Protein AF-A0A840VJK3-F1 (afdb_monomer_lite)

Foldseek 3Di:
DDFDWDDDPPPDIDTDDDDDPDDQKDKDWDQDDDPDDDDRPDTDIDIDGDFDKDKWFVLLLPQDTDPPVRAADPLAAREAAAQQFDADLVQQFGDDRPDRPLNDFAQRHLQSCLQKGKMKIATRDDLVCLLVVQKWKWKEWDDDPDWFWKKWKWAQLDPNQGPCSQAAPVRVVSRRPTGTQGMYGHDIRIDDSVVSNPDPHRMTMMMMGINTFDWTWIWMWMAGPPDGDIDTHDTGIYGYFHLLQAAWEKEWPDALLRFDACVVPVDTDQIAMDTCSVPRHHDDNSQADLAEEEEEEAAADDPVRQVLLLSLLSSLLSSLSFRHHYYYYYFRHQHPVCLNDPQVPPDPDPPDPQPRSLSSQLSRLLRLLSCLLNVLVVQCPDGNLVRYEYEYAASSLSNPLSVLLNPRGGQEYEQALYLAFLQLQDVDPVQQADPVPRHGLQPVLPDPQQRDFLCPAPDPVSCVFANSGPSNVNDDRHAYEYAAEQQAPVLVSSLVCLRPCALPVVQQWGADSCPPDPVDRARTWGQDPVVRDIDHNRHNSSSSSHHGGHSGGGSRNDLPRPHNHPYYDHQQDLDDPRSEGGPHHHRPCCNTHRSNRRSSVSNVVCVSSVSDDDD

InterPro domains:
  IPR029058 Alpha/Beta hydrolase fold [SSF53474] (291-526)

Secondary structure (DSSP, 8-state):
-----EE-STT-EEP-----SS-S-EEEEE----SSSS-----EEEEE----EEEEE-SS-SSS--TTTS---SSSPEEEEB--S-EETTTTEE---SS-GGGSSS--SSGGGGG-EEEEEEE-S-HHHHHHTSEEEEEEEE--SSSPPEEEEEE-SSTT---TTTT-HHHHHHHHTSPP-EEESSSPEEPPGGGGTT-SSSEEEEEEEEEE-EEEEEEEEEEETTTSPEEEEEEEEEEEE-GGGSSEEEEESS-GGGS--TTT-SSPPPP-EEE--TT------TT--S-EEEEE--SS--HHHHHHHHHHHHHHHHHTT--SEEEEEE-----TT---S-GGG----TT--PPTTGGGHHHHHHHHHHHHHHHHHHHHHSS-TTSEEEEEETTHHHHHHHHHHTT---SEEEEET--SBGGGT---GGGGB-TTT-SBTTTTT--GGGS--GGG-S-HHHHHHH--TTTT---SS-EEEEEE-TT-HHHHHHHHHHHHHSS-GGGTEEE-SS---TT---SEEEEETTTTEEEE---HHHHHHHT---SS-BGGG-TT--SSEEEEEETT---TT-SS---TT-TTHHHHS-HHHHHHHHHHHHHHTT-S---

Structure (mmCIF, N/CA/C/O backbone):
data_AF-A0A840VJK3-F1
#
_entry.id   AF-A0A840VJK3-F1
#
loop_
_atom_site.group_PDB
_atom_site.id
_atom_site.type_symbol
_atom_site.label_atom_id
_atom_site.label_alt_id
_atom_site.label_comp_id
_atom_site.label_asym_id
_atom_site.label_entity_id
_atom_site.label_seq_id
_atom_site.pdbx_PDB_ins_code
_atom_site.Cartn_x
_atom_site.Cartn_y
_atom_site.Cartn_z
_atom_site.occupancy
_atom_site.B_iso_or_equiv
_atom_site.auth_seq_id
_atom_site.auth_comp_id
_atom_site.auth_asym_id
_atom_site.auth_atom_id
_atom_site.pdbx_PDB_model_num
ATOM 1 N N . GLU A 1 1 ? -45.370 -0.978 27.053 1.00 40.00 1 GLU A N 1
ATOM 2 C CA . GLU A 1 1 ? -46.581 -1.607 27.633 1.00 40.00 1 GLU A CA 1
ATOM 3 C C . GLU A 1 1 ? -46.440 -3.129 27.669 1.00 40.00 1 GLU A C 1
ATOM 5 O O . GLU A 1 1 ? -45.808 -3.695 26.785 1.00 40.00 1 GLU A O 1
ATOM 10 N N . ALA A 1 2 ? -47.050 -3.751 28.687 1.00 33.31 2 ALA A N 1
ATOM 11 C CA . ALA A 1 2 ? -47.059 -5.178 29.047 1.00 33.31 2 ALA A CA 1
ATOM 12 C C . ALA A 1 2 ? -45.809 -5.732 29.770 1.00 33.31 2 ALA A C 1
ATOM 14 O O . ALA A 1 2 ? -45.022 -6.495 29.212 1.00 33.31 2 ALA A O 1
ATOM 15 N N . THR A 1 3 ? -45.698 -5.436 31.071 1.00 44.62 3 THR A N 1
ATOM 16 C CA . THR A 1 3 ? -44.923 -6.240 32.031 1.00 44.62 3 THR A CA 1
ATOM 17 C C . THR A 1 3 ? -45.622 -7.589 32.207 1.00 44.62 3 THR A C 1
ATOM 19 O O . THR A 1 3 ? -46.707 -7.660 32.783 1.00 44.62 3 THR A O 1
ATOM 22 N N . LYS A 1 4 ? -45.039 -8.682 31.705 1.00 41.84 4 LYS A N 1
ATOM 23 C CA . LYS A 1 4 ? -45.523 -10.033 32.027 1.00 41.84 4 LYS A CA 1
ATOM 24 C C . LYS A 1 4 ? -44.731 -10.555 33.218 1.00 41.84 4 LYS A C 1
ATOM 26 O O . LYS A 1 4 ? -43.591 -10.982 33.062 1.00 41.84 4 LYS A O 1
ATOM 31 N N . VAL A 1 5 ? -45.337 -10.518 34.400 1.00 46.19 5 VAL A N 1
ATOM 32 C CA . VAL A 1 5 ? -44.807 -11.188 35.593 1.00 46.19 5 VAL A CA 1
ATOM 33 C C . VAL A 1 5 ? -45.258 -12.643 35.540 1.00 46.19 5 VAL A C 1
ATOM 35 O O . VAL A 1 5 ? -46.451 -12.920 35.427 1.00 46.19 5 VAL A O 1
ATOM 38 N N . THR A 1 6 ? -44.315 -13.581 35.581 1.00 45.34 6 THR A N 1
ATOM 39 C CA . THR A 1 6 ? -44.635 -15.012 35.690 1.00 45.34 6 THR A CA 1
ATOM 40 C C . THR A 1 6 ? -44.004 -15.517 36.976 1.00 45.34 6 THR A C 1
ATOM 42 O O . THR A 1 6 ? -42.790 -15.413 37.135 1.00 45.34 6 THR A O 1
ATOM 45 N N . LEU A 1 7 ? -44.823 -16.015 37.901 1.00 43.38 7 LEU A N 1
ATOM 46 C CA . LEU A 1 7 ? -44.339 -16.634 39.132 1.00 43.38 7 LEU A CA 1
ATOM 47 C C . LEU A 1 7 ? -43.734 -17.999 38.774 1.00 43.38 7 LEU A C 1
ATOM 49 O O . LEU A 1 7 ? -44.432 -18.859 38.233 1.00 43.38 7 LEU A O 1
ATOM 53 N N . GLY A 1 8 ? -42.426 -18.148 38.992 1.00 51.53 8 GLY A N 1
ATOM 54 C CA . GLY A 1 8 ? -41.728 -19.435 38.963 1.00 51.53 8 GLY A CA 1
ATOM 55 C C . GLY A 1 8 ? -41.712 -20.083 40.350 1.00 51.53 8 GLY A C 1
ATOM 56 O O . GLY A 1 8 ? -42.586 -19.795 41.165 1.00 51.53 8 GLY A O 1
ATOM 57 N N . ASP A 1 9 ? -40.714 -20.940 40.606 1.00 44.50 9 ASP A N 1
ATOM 58 C CA . ASP A 1 9 ? -40.382 -21.473 41.942 1.00 44.50 9 ASP A CA 1
ATOM 59 C C . ASP A 1 9 ? -40.475 -20.383 43.036 1.00 44.50 9 ASP A C 1
ATOM 61 O O . ASP A 1 9 ? -40.222 -19.212 42.737 1.00 44.50 9 ASP A O 1
ATOM 65 N N . PRO A 1 10 ? -40.795 -20.737 44.297 1.00 49.50 10 PRO A N 1
ATOM 66 C CA . PRO A 1 10 ? -41.285 -19.813 45.331 1.00 49.50 10 PRO A CA 1
ATOM 67 C C . PRO A 1 10 ? -40.336 -18.671 45.753 1.00 49.50 10 PRO A C 1
ATOM 69 O O . PRO A 1 10 ? -40.703 -17.879 46.615 1.00 49.50 10 PRO A O 1
ATOM 72 N N . GLU A 1 11 ? -39.154 -18.544 45.146 1.00 53.91 11 GLU A N 1
ATOM 73 C CA . GLU A 1 11 ? -38.131 -17.545 45.480 1.00 53.91 11 GLU A CA 1
ATOM 74 C C . GLU A 1 11 ? -37.695 -16.649 44.300 1.00 53.91 11 GLU A C 1
ATOM 76 O O . GLU A 1 11 ? -36.879 -15.750 44.501 1.00 53.91 11 GLU A O 1
ATOM 81 N N . VAL A 1 12 ? -38.214 -16.834 43.073 1.00 51.06 12 VAL A N 1
ATOM 82 C CA . VAL A 1 12 ? -37.744 -16.074 41.891 1.00 51.06 12 VAL A CA 1
ATOM 83 C C . VAL A 1 12 ? -38.886 -15.400 41.125 1.00 51.06 12 VAL A C 1
ATOM 85 O O . VAL A 1 12 ? -39.748 -16.055 40.536 1.00 51.06 12 VAL A O 1
ATOM 88 N N . VAL A 1 13 ? -38.835 -14.064 41.046 1.00 57.56 13 VAL A N 1
ATOM 89 C CA . VAL A 1 13 ? -39.706 -13.248 40.185 1.00 57.56 13 VAL A CA 1
ATOM 90 C C . VAL A 1 13 ? -38.976 -12.928 38.882 1.00 57.56 13 VAL A C 1
ATOM 92 O O . VAL A 1 13 ? -37.964 -12.230 38.883 1.00 57.56 13 VAL A O 1
ATOM 95 N N . LYS A 1 14 ? -39.497 -13.408 37.745 1.00 57.59 14 LYS A N 1
ATOM 96 C CA . LYS A 1 14 ? -38.986 -13.042 36.417 1.00 57.59 14 LYS A CA 1
ATOM 97 C C . LYS A 1 14 ? -39.795 -11.881 35.843 1.00 57.59 14 LYS A C 1
ATOM 99 O O . LYS A 1 14 ? -40.990 -12.024 35.576 1.00 57.59 14 LYS A O 1
ATOM 104 N N . LEU A 1 15 ? -39.121 -10.757 35.616 1.00 59.50 15 LEU A N 1
ATOM 105 C CA . LEU A 1 15 ? -39.661 -9.574 34.951 1.00 59.50 15 LEU A CA 1
ATOM 106 C C . LEU A 1 15 ? -39.173 -9.534 33.503 1.00 59.50 15 LEU A C 1
ATOM 108 O O . LEU A 1 15 ? -38.000 -9.750 33.216 1.00 59.50 15 LEU A O 1
ATOM 112 N N . THR A 1 16 ? -40.083 -9.296 32.565 1.00 57.38 16 THR A N 1
ATOM 113 C CA . THR A 1 16 ? -39.746 -9.010 31.167 1.00 57.38 16 THR A CA 1
ATOM 114 C C . THR A 1 16 ? -40.367 -7.672 30.821 1.00 57.38 16 THR A C 1
ATOM 116 O O . THR A 1 16 ? -41.593 -7.554 30.789 1.00 57.38 16 THR A O 1
ATOM 119 N N . VAL A 1 17 ? -39.515 -6.678 30.586 1.00 58.53 17 VAL A N 1
ATOM 120 C CA . VAL A 1 17 ? -39.910 -5.333 30.170 1.00 58.53 17 VAL A CA 1
ATOM 121 C C . VAL A 1 17 ? -39.493 -5.178 28.709 1.00 58.53 17 VAL A C 1
ATOM 123 O O . VAL A 1 17 ? -38.360 -5.487 28.351 1.00 58.53 17 VAL A O 1
ATOM 126 N N . ARG A 1 18 ? -40.425 -4.779 27.841 1.00 53.69 18 ARG A N 1
ATOM 127 C CA . ARG A 1 18 ? -40.143 -4.459 26.435 1.00 53.69 18 ARG A CA 1
ATOM 128 C C . ARG A 1 18 ? -40.182 -2.948 26.278 1.00 53.69 18 ARG A C 1
ATOM 130 O O . ARG A 1 18 ? -41.174 -2.338 26.684 1.00 53.69 18 ARG A O 1
ATOM 137 N N . ALA A 1 19 ? -39.141 -2.375 25.680 1.00 45.94 19 ALA A N 1
ATOM 138 C CA . ALA A 1 19 ? -39.139 -0.972 25.297 1.00 45.94 19 ALA A CA 1
ATOM 139 C C . ALA A 1 19 ? -40.317 -0.716 24.338 1.00 45.94 19 ALA A C 1
ATOM 141 O O . ALA A 1 19 ? -40.409 -1.325 23.274 1.00 45.94 19 ALA A O 1
ATOM 142 N N . GLY A 1 20 ? -41.265 0.118 24.765 1.00 46.06 20 GLY A N 1
ATOM 143 C CA . GLY A 1 20 ? -42.162 0.829 23.854 1.00 46.06 20 GLY A CA 1
ATOM 144 C C . GLY A 1 20 ? -41.547 2.189 23.537 1.00 46.06 20 GLY A C 1
ATOM 145 O O . GLY A 1 20 ? -40.681 2.636 24.282 1.00 46.06 20 GLY A O 1
ATOM 146 N N . GLU A 1 21 ? -42.007 2.850 22.477 1.00 38.84 21 GLU A N 1
ATOM 147 C CA . GLU A 1 21 ? -41.400 4.064 21.893 1.00 38.84 21 GLU A CA 1
ATOM 148 C C . GLU A 1 21 ? -41.197 5.267 22.843 1.00 38.84 21 GLU A C 1
ATOM 150 O O . GLU A 1 21 ? -40.592 6.243 22.429 1.00 38.84 21 GLU A O 1
ATOM 155 N N . ASN A 1 22 ? -41.660 5.232 24.099 1.00 39.56 22 ASN A N 1
ATOM 156 C CA . ASN A 1 22 ? -41.446 6.286 25.100 1.00 39.56 22 ASN A CA 1
ATOM 157 C C . ASN A 1 22 ? -41.695 5.767 26.528 1.00 39.56 22 ASN A C 1
ATOM 159 O O . ASN A 1 22 ? -42.782 5.969 27.069 1.00 39.56 22 ASN A O 1
ATOM 163 N N . VAL A 1 23 ? -40.736 5.089 27.166 1.00 42.31 23 VAL A N 1
ATOM 164 C CA . VAL A 1 23 ? -40.852 4.800 28.609 1.00 42.31 23 VAL A CA 1
ATOM 165 C C . VAL A 1 23 ? -39.500 4.979 29.289 1.00 42.31 23 VAL A C 1
ATOM 167 O O . VAL A 1 23 ? -38.664 4.083 29.245 1.00 42.31 23 VAL A O 1
ATOM 170 N N . SER A 1 24 ? -39.293 6.145 29.902 1.00 42.09 24 SER A N 1
ATOM 171 C CA . SER A 1 24 ? -38.092 6.463 30.681 1.00 42.09 24 SER A CA 1
ATOM 172 C C . SER A 1 24 ? -38.135 5.937 32.119 1.00 42.09 24 SER A C 1
ATOM 174 O O . SER A 1 24 ? -37.101 5.936 32.761 1.00 42.09 24 SER A O 1
ATOM 176 N N . GLU A 1 25 ? -39.278 5.459 32.626 1.00 45.59 25 GLU A N 1
ATOM 177 C CA . GLU A 1 25 ? -39.403 4.913 33.988 1.00 45.59 25 GLU A CA 1
ATOM 178 C C . GLU A 1 25 ? -40.539 3.872 34.019 1.00 45.59 25 GLU A C 1
ATOM 180 O O . GLU A 1 25 ? -41.687 4.189 33.695 1.00 45.59 25 GLU A O 1
ATOM 185 N N . THR A 1 26 ? -40.264 2.615 34.388 1.00 48.44 26 THR A N 1
ATOM 186 C CA . THR A 1 26 ? -41.324 1.639 34.712 1.00 48.44 26 THR A CA 1
ATOM 187 C C . THR A 1 26 ? -41.130 1.139 36.138 1.00 48.44 26 THR A C 1
ATOM 189 O O . THR A 1 26 ? -40.237 0.347 36.412 1.00 48.44 26 THR A O 1
ATOM 192 N N . GLY A 1 27 ? -41.990 1.560 37.064 1.00 45.34 27 GLY A N 1
ATOM 193 C CA . GLY A 1 27 ? -42.006 1.010 38.421 1.00 45.34 27 GLY A CA 1
ATOM 194 C C . GLY A 1 27 ? -42.616 -0.393 38.459 1.00 45.34 27 GLY A C 1
ATOM 195 O O . GLY A 1 27 ? -43.678 -0.635 37.880 1.00 45.34 27 GLY A O 1
ATOM 196 N N . VAL A 1 28 ? -41.972 -1.318 39.168 1.00 49.72 28 VAL A N 1
ATOM 197 C CA . VAL A 1 28 ? -42.526 -2.619 39.553 1.00 49.72 28 VAL A CA 1
ATOM 198 C C . VAL A 1 28 ? -42.717 -2.623 41.065 1.00 49.72 28 VAL A C 1
ATOM 200 O O . VAL A 1 28 ? -41.763 -2.553 41.837 1.00 49.72 28 VAL A O 1
ATOM 203 N N . VAL A 1 29 ? -43.967 -2.735 41.502 1.00 47.75 29 VAL A N 1
ATOM 204 C CA . VAL A 1 29 ? -44.297 -2.927 42.918 1.00 47.75 29 VAL A CA 1
ATOM 205 C C . VAL A 1 29 ? -44.429 -4.424 43.178 1.00 47.75 29 VAL A C 1
ATOM 207 O O . VAL A 1 29 ? -45.175 -5.114 42.478 1.00 47.75 29 VAL A O 1
ATOM 210 N N . LEU A 1 30 ? -43.672 -4.936 44.151 1.00 50.47 30 LEU A N 1
ATOM 211 C CA . LEU A 1 30 ? -43.822 -6.301 44.648 1.00 50.47 30 LEU A CA 1
ATOM 212 C C . LEU A 1 30 ? -44.448 -6.242 46.037 1.00 50.47 30 LEU A C 1
ATOM 214 O O . LEU A 1 30 ? -43.779 -5.885 47.006 1.00 50.47 30 LEU A O 1
ATOM 218 N N . ASP A 1 31 ? -45.719 -6.627 46.120 1.00 50.88 31 ASP A N 1
ATOM 219 C CA . ASP A 1 31 ? -46.447 -6.694 47.383 1.00 50.88 31 ASP A CA 1
ATOM 220 C C . ASP A 1 31 ? -46.358 -8.101 47.989 1.00 50.88 31 ASP A C 1
ATOM 222 O O . ASP A 1 31 ? -46.893 -9.058 47.413 1.00 50.88 31 ASP A O 1
ATOM 226 N N . PRO A 1 32 ? -45.713 -8.270 49.158 1.00 46.31 32 PRO A N 1
ATOM 227 C CA . PRO A 1 32 ? -45.822 -9.508 49.908 1.00 46.31 32 PRO A CA 1
ATOM 228 C C . PRO A 1 32 ? -47.245 -9.628 50.467 1.00 46.31 32 PRO A C 1
ATOM 230 O O . PRO A 1 32 ? -47.681 -8.842 51.306 1.00 46.31 32 PRO A O 1
ATOM 233 N N . LEU A 1 33 ? -47.984 -10.634 50.000 1.00 44.03 33 LEU A N 1
ATOM 234 C CA . LEU A 1 33 ? -49.283 -11.003 50.558 1.00 44.03 33 LEU A CA 1
ATOM 235 C C . LEU A 1 33 ? -49.053 -11.715 51.899 1.00 44.03 33 LEU A C 1
ATOM 237 O O . LEU A 1 33 ? -48.937 -12.940 51.946 1.00 44.03 33 LEU A O 1
ATOM 241 N N . GLU A 1 34 ? -48.986 -10.967 53.001 1.00 46.50 34 GLU A N 1
ATOM 242 C CA . GLU A 1 34 ? -49.194 -11.579 54.311 1.00 46.50 34 GLU A CA 1
ATOM 243 C C . GLU A 1 34 ? -50.689 -11.848 54.491 1.00 46.50 34 GLU A C 1
ATOM 245 O O . GLU A 1 34 ? -51.535 -10.951 54.505 1.00 46.50 34 GLU A O 1
ATOM 250 N N . ALA A 1 35 ? -51.028 -13.132 54.579 1.00 45.00 35 ALA A N 1
ATOM 251 C CA . ALA A 1 35 ? -52.366 -13.588 54.899 1.00 45.00 35 ALA A CA 1
ATOM 252 C C . ALA A 1 35 ? -52.652 -13.302 56.378 1.00 45.00 35 ALA A C 1
ATOM 254 O O . ALA A 1 35 ? -52.529 -14.208 57.194 1.00 45.00 35 ALA A O 1
ATOM 255 N N . ASN A 1 36 ? -52.957 -12.048 56.719 1.00 45.44 36 ASN A N 1
ATOM 256 C CA . ASN A 1 36 ? -53.949 -11.633 57.716 1.00 45.44 36 ASN A CA 1
ATOM 257 C C . ASN A 1 36 ? -53.915 -10.104 57.904 1.00 45.44 36 ASN A C 1
ATOM 259 O O . ASN A 1 36 ? -52.883 -9.525 58.199 1.00 45.44 36 ASN A O 1
ATOM 263 N N . GLU A 1 37 ? -55.097 -9.493 57.783 1.00 47.09 37 GLU A N 1
ATOM 264 C CA . GLU A 1 37 ? -55.449 -8.154 58.282 1.00 47.09 37 GLU A CA 1
ATOM 265 C C . GLU A 1 37 ? -54.723 -6.933 57.669 1.00 47.09 37 GLU A C 1
ATOM 267 O O . GLU A 1 37 ? -53.866 -6.306 58.266 1.00 47.09 37 GLU A O 1
ATOM 272 N N . GLY A 1 38 ? -55.209 -6.492 56.503 1.00 49.53 38 GLY A N 1
ATOM 273 C CA . GLY A 1 38 ? -55.698 -5.113 56.317 1.00 49.53 38 GLY A CA 1
ATOM 274 C C . GLY A 1 38 ? -54.739 -3.912 56.354 1.00 49.53 38 GLY A C 1
ATOM 275 O O . GLY A 1 38 ? -55.221 -2.804 56.119 1.00 49.53 38 GLY A O 1
ATOM 276 N N . THR A 1 39 ? -53.437 -4.072 56.586 1.00 46.28 39 THR A N 1
ATOM 277 C CA . THR A 1 39 ? -52.461 -2.967 56.533 1.00 46.28 39 THR A CA 1
ATOM 278 C C . THR A 1 39 ? -51.171 -3.389 55.832 1.00 46.28 39 THR A C 1
ATOM 280 O O . THR A 1 39 ? -50.459 -4.273 56.296 1.00 46.28 39 THR A O 1
ATOM 283 N N . PHE A 1 40 ? -50.871 -2.742 54.700 1.00 48.31 40 PHE A N 1
ATOM 284 C CA . PHE A 1 40 ? -49.633 -2.918 53.937 1.00 48.31 40 PHE A CA 1
ATOM 285 C C . PHE A 1 40 ? -48.467 -2.269 54.698 1.00 48.31 40 PHE A C 1
ATOM 287 O O . PHE A 1 40 ? -48.224 -1.075 54.550 1.00 48.31 40 PHE A O 1
ATOM 294 N N . GLU A 1 41 ? -47.770 -3.015 55.557 1.00 48.88 41 GLU A N 1
ATOM 295 C CA . GLU A 1 41 ? -46.666 -2.444 56.350 1.00 48.88 41 GLU A CA 1
ATOM 296 C C . GLU A 1 41 ? -45.304 -2.456 55.633 1.00 48.88 41 GLU A C 1
ATOM 298 O O . GLU A 1 41 ? -44.382 -1.793 56.094 1.00 48.88 41 GLU A O 1
ATOM 303 N N . ASN A 1 42 ? -45.156 -3.145 54.493 1.00 50.12 42 ASN A N 1
ATOM 304 C CA . ASN A 1 42 ? -43.866 -3.280 53.800 1.00 50.12 42 ASN A CA 1
ATOM 305 C C . ASN A 1 42 ? -44.003 -3.320 52.265 1.00 50.12 42 ASN A C 1
ATOM 307 O O . ASN A 1 42 ? -43.604 -4.296 51.628 1.00 50.12 42 ASN A O 1
ATOM 311 N N . GLU A 1 43 ? -44.556 -2.266 51.661 1.00 53.81 43 GLU A N 1
ATOM 312 C CA . GLU A 1 43 ? -44.495 -2.081 50.203 1.00 53.81 43 GLU A CA 1
ATOM 313 C C . GLU A 1 43 ? -43.023 -1.918 49.780 1.00 53.81 43 GLU A C 1
ATOM 315 O O . GLU A 1 43 ? -42.339 -0.978 50.197 1.00 53.81 43 GLU A O 1
ATOM 320 N N . ARG A 1 44 ? -42.504 -2.852 48.973 1.00 56.62 44 ARG A N 1
ATOM 321 C CA . ARG A 1 44 ? -41.192 -2.703 48.330 1.00 56.62 44 ARG A CA 1
ATOM 322 C C . ARG A 1 44 ? -41.403 -2.294 46.885 1.00 56.62 44 ARG A C 1
ATOM 324 O O . ARG A 1 44 ? -41.783 -3.101 46.034 1.00 56.62 44 ARG A O 1
ATOM 331 N N . ARG A 1 45 ? -41.130 -1.022 46.619 1.00 59.44 45 ARG A N 1
ATOM 332 C CA . ARG A 1 45 ? -41.121 -0.465 45.274 1.00 59.44 45 ARG A CA 1
ATOM 333 C C . ARG A 1 45 ? -39.741 -0.646 44.652 1.00 59.44 45 ARG A C 1
ATOM 335 O O . ARG A 1 45 ? -38.738 -0.268 45.252 1.00 59.44 45 ARG A O 1
ATOM 342 N N . TYR A 1 46 ? -39.714 -1.229 43.460 1.00 60.97 46 TYR A N 1
ATOM 343 C CA . TYR A 1 46 ? -38.526 -1.336 42.627 1.00 60.97 46 TYR A CA 1
ATOM 344 C C . TYR A 1 46 ? -38.760 -0.499 41.377 1.00 60.97 46 TYR A C 1
ATOM 346 O O . TYR A 1 46 ? -39.632 -0.822 40.572 1.00 60.97 46 TYR A O 1
ATOM 354 N N . ASP A 1 47 ? -38.004 0.575 41.207 1.00 61.34 47 ASP A N 1
ATOM 355 C CA . ASP A 1 47 ? -38.023 1.320 39.954 1.00 61.34 47 ASP A CA 1
ATOM 356 C C . ASP A 1 47 ? -37.092 0.613 38.950 1.00 61.34 47 ASP A C 1
ATOM 358 O O . ASP A 1 47 ? -36.001 0.159 39.308 1.00 61.34 47 ASP A O 1
ATOM 362 N N . VAL A 1 48 ? -37.578 0.403 37.721 1.00 62.16 48 VAL A N 1
ATOM 363 C CA . VAL A 1 48 ? -36.840 -0.268 36.644 1.00 62.16 48 VAL A CA 1
ATOM 364 C C . VAL A 1 48 ? -36.618 0.722 35.512 1.00 62.16 48 VAL A C 1
ATOM 366 O O . VAL A 1 48 ? -37.566 1.116 34.823 1.00 62.16 48 VAL A O 1
ATOM 369 N N . ASP A 1 49 ? -35.348 1.039 35.287 1.00 64.44 49 ASP A N 1
ATOM 370 C CA . ASP A 1 49 ? -34.910 1.892 34.191 1.00 64.44 49 ASP A CA 1
ATOM 371 C C . ASP A 1 49 ? -34.424 1.032 33.022 1.00 64.44 49 ASP A C 1
ATOM 373 O O . ASP A 1 49 ? -33.601 0.124 33.176 1.00 64.44 49 ASP A O 1
ATOM 377 N N . LEU A 1 50 ? -34.960 1.305 31.831 1.00 68.81 50 LEU A N 1
ATOM 378 C CA . LEU A 1 50 ? -34.482 0.716 30.585 1.00 68.81 50 LEU A CA 1
ATOM 379 C C . LEU A 1 50 ? -33.491 1.675 29.942 1.00 68.81 50 LEU A C 1
ATOM 381 O O . LEU A 1 50 ? -33.884 2.671 29.338 1.00 68.81 50 LEU A O 1
ATOM 385 N N . LEU A 1 51 ? -32.208 1.354 30.063 1.00 74.06 51 LEU A N 1
ATOM 386 C CA . LEU A 1 51 ? -31.140 2.188 29.533 1.00 74.06 51 LEU A CA 1
ATOM 387 C C . LEU A 1 51 ? -30.720 1.666 28.152 1.00 74.06 51 LEU A C 1
ATOM 389 O O . LEU A 1 51 ? -30.419 0.472 28.029 1.00 74.06 51 LEU A O 1
ATOM 393 N N . PRO A 1 52 ? -30.692 2.515 27.109 1.00 80.06 52 PRO A N 1
ATOM 394 C CA . PRO A 1 52 ? -30.095 2.132 25.840 1.00 80.06 52 PRO A CA 1
ATOM 395 C C . PRO A 1 52 ? -28.597 1.912 26.064 1.00 80.06 52 PRO A C 1
ATOM 397 O O . PRO A 1 52 ? -27.879 2.817 26.486 1.00 80.06 52 PRO A O 1
ATOM 400 N N . VAL A 1 53 ? -28.134 0.690 25.820 1.00 88.31 53 VAL A N 1
ATOM 401 C CA . VAL A 1 53 ? -26.716 0.331 25.883 1.00 88.31 53 VAL A CA 1
ATOM 402 C C . VAL A 1 53 ? -26.313 -0.28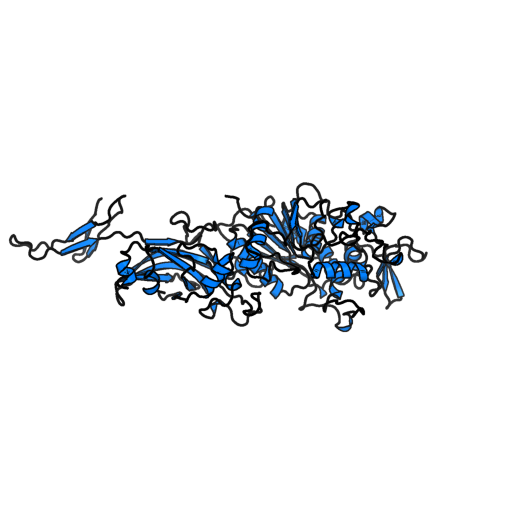1 24.557 1.00 88.31 53 VAL A C 1
ATOM 404 O O . VAL A 1 53 ? -27.050 -1.110 24.021 1.00 88.31 53 VAL A O 1
ATOM 407 N N . ASN A 1 54 ? -25.168 0.129 24.021 1.00 92.81 54 ASN A N 1
ATOM 408 C CA . ASN A 1 54 ? -24.675 -0.381 22.751 1.00 92.81 54 ASN A CA 1
ATOM 409 C C . ASN A 1 54 ? -23.144 -0.326 22.655 1.00 92.81 54 ASN A C 1
ATOM 411 O O . ASN A 1 54 ? -22.495 0.473 23.326 1.00 92.81 54 ASN A O 1
ATOM 415 N N . ILE A 1 55 ? -22.591 -1.184 21.801 1.00 95.69 55 ILE A N 1
ATOM 416 C CA . ILE A 1 55 ? -21.183 -1.229 21.405 1.00 95.69 55 ILE A CA 1
ATOM 417 C C . ILE A 1 55 ? -21.134 -1.370 19.885 1.00 95.69 55 ILE A C 1
ATOM 419 O O . ILE A 1 55 ? -21.854 -2.191 19.316 1.00 95.69 55 ILE A O 1
ATOM 423 N N . SER A 1 56 ? -20.337 -0.543 19.217 1.00 96.50 56 SER A N 1
ATOM 424 C CA . SER A 1 56 ? -20.262 -0.511 17.753 1.00 96.50 56 SER A CA 1
ATOM 425 C C . SER A 1 56 ? -18.857 -0.152 17.276 1.00 96.50 56 SER A C 1
ATOM 427 O O . SER A 1 56 ? -18.090 0.501 17.983 1.00 96.50 56 SER A O 1
ATOM 429 N N . VAL A 1 57 ? -18.531 -0.622 16.082 1.00 97.44 57 VAL A N 1
ATOM 430 C CA . VAL A 1 57 ? -17.273 -0.420 15.348 1.00 97.44 57 VAL A CA 1
ATOM 431 C C . VAL A 1 57 ? -17.642 -0.014 13.924 1.00 97.44 57 VAL A C 1
ATOM 433 O O . VAL A 1 57 ? -18.785 -0.223 13.550 1.00 97.44 57 VAL A O 1
ATOM 436 N N . ASP A 1 58 ? -16.715 0.523 13.141 1.00 96.50 58 ASP A N 1
ATOM 437 C CA . ASP A 1 58 ? -16.940 0.858 11.723 1.00 96.50 58 ASP A CA 1
ATOM 438 C C . ASP A 1 58 ? -16.899 -0.435 10.883 1.00 96.50 58 ASP A C 1
ATOM 440 O O . ASP A 1 58 ? -15.858 -0.837 10.358 1.00 96.50 58 ASP A O 1
ATOM 444 N N . ALA A 1 59 ? -17.992 -1.202 10.895 1.00 94.88 59 ALA A N 1
ATOM 445 C CA . ALA A 1 59 ? -18.016 -2.566 10.373 1.00 94.88 59 ALA A CA 1
ATOM 446 C C . ALA A 1 59 ? -18.036 -2.594 8.844 1.00 94.88 59 ALA A C 1
ATOM 448 O O . ALA A 1 59 ? -17.469 -3.508 8.233 1.00 94.88 59 ALA A O 1
ATOM 449 N N . ASP A 1 60 ? -18.665 -1.598 8.228 1.00 93.25 60 ASP A N 1
ATOM 450 C CA . ASP A 1 60 ? -18.742 -1.465 6.781 1.00 93.25 60 ASP A CA 1
ATOM 451 C C . ASP A 1 60 ? -17.593 -0.642 6.165 1.00 93.25 60 ASP A C 1
ATOM 453 O O . ASP A 1 60 ? -17.515 -0.596 4.934 1.00 93.25 60 ASP A O 1
ATOM 457 N N . ARG A 1 61 ? -16.668 -0.117 6.987 1.00 93.62 61 ARG A N 1
ATOM 458 C CA . ARG A 1 61 ? -15.464 0.654 6.615 1.00 93.62 61 ARG A CA 1
ATOM 459 C C . ARG A 1 61 ? -15.803 1.915 5.833 1.00 93.62 61 ARG A C 1
ATOM 461 O O . ARG A 1 61 ? -15.195 2.183 4.795 1.00 93.62 61 ARG A O 1
ATOM 468 N N . ASN A 1 62 ? -16.814 2.644 6.284 1.00 92.19 62 ASN A N 1
ATOM 469 C CA . ASN A 1 62 ? -17.294 3.840 5.608 1.00 92.19 62 ASN A CA 1
ATOM 470 C C . ASN A 1 62 ? -16.783 5.152 6.234 1.00 92.19 62 ASN A C 1
ATOM 472 O O . ASN A 1 62 ? -17.069 6.217 5.688 1.00 92.19 62 ASN A O 1
ATOM 476 N N . GLY A 1 63 ? -16.016 5.079 7.329 1.00 92.19 63 GLY A N 1
ATOM 477 C CA . GLY A 1 63 ? -15.491 6.248 8.039 1.00 92.19 63 GLY A CA 1
ATOM 478 C C . GLY A 1 63 ? -16.404 6.749 9.165 1.00 92.19 63 GLY A C 1
ATOM 479 O O . GLY A 1 63 ? -15.990 7.589 9.969 1.00 92.19 63 GLY A O 1
ATOM 480 N N . GLU A 1 64 ? -17.594 6.183 9.327 1.00 93.38 64 GLU A N 1
ATOM 481 C CA . GLU A 1 64 ? -18.555 6.501 10.380 1.00 93.38 64 GLU A CA 1
ATOM 482 C C . GLU A 1 64 ? -18.855 5.261 11.242 1.00 93.38 64 GLU A C 1
ATOM 484 O O . GLU A 1 64 ? -18.678 4.124 10.825 1.00 93.38 64 GLU A O 1
ATOM 489 N N . ILE A 1 65 ? -19.268 5.475 12.498 1.00 94.69 65 ILE A N 1
ATOM 490 C CA . ILE A 1 65 ? -19.771 4.393 13.359 1.00 94.69 65 ILE A CA 1
ATOM 491 C C . ILE A 1 65 ? -21.250 4.637 13.612 1.00 94.69 65 ILE A C 1
ATOM 493 O O . ILE A 1 65 ? -21.628 5.493 14.428 1.00 94.69 65 ILE A O 1
ATOM 497 N N . GLU A 1 66 ? -22.075 3.835 12.957 1.00 90.31 66 GLU A N 1
ATOM 498 C CA . GLU A 1 66 ? -23.523 3.904 12.955 1.00 90.31 66 GLU A CA 1
ATOM 499 C C . GLU A 1 66 ? -24.147 2.710 13.707 1.00 90.31 66 GLU A C 1
ATOM 501 O O . GLU A 1 66 ? -24.297 1.599 13.181 1.00 90.31 66 GLU A O 1
ATOM 506 N N . PRO A 1 67 ? -24.593 2.921 14.961 1.00 83.31 67 PRO A N 1
ATOM 507 C CA . PRO A 1 67 ? -25.372 1.943 15.708 1.00 83.31 67 PRO A CA 1
ATOM 508 C C . PRO A 1 67 ? -26.539 1.340 14.908 1.00 83.31 67 PRO A C 1
ATOM 510 O O . PRO A 1 67 ? -27.547 1.996 14.655 1.00 83.31 67 PRO A O 1
ATOM 513 N N . GLY A 1 68 ? -26.440 0.049 14.586 1.00 80.44 68 GLY A N 1
ATOM 514 C CA . GLY A 1 68 ? -27.510 -0.734 13.959 1.00 80.44 68 GLY A CA 1
ATOM 515 C C . GLY A 1 68 ? -27.292 -1.076 12.483 1.00 80.44 68 GLY A C 1
ATOM 516 O O . GLY A 1 68 ? -27.765 -2.136 12.072 1.00 80.44 68 GLY A O 1
ATOM 517 N N . SER A 1 69 ? -26.568 -0.258 11.714 1.00 86.25 69 SER A N 1
ATOM 518 C CA . SER A 1 69 ? -26.023 -0.638 10.396 1.00 86.25 69 SER A CA 1
ATOM 519 C C . SER A 1 69 ? -24.711 -1.403 10.570 1.00 86.25 69 SER A C 1
ATOM 521 O O . SER A 1 69 ? -24.544 -2.465 9.965 1.00 86.25 69 SER A O 1
ATOM 523 N N . ASP A 1 70 ? -23.858 -0.954 11.494 1.00 91.62 70 ASP A N 1
ATOM 524 C CA . ASP A 1 70 ? -22.581 -1.589 11.828 1.00 91.62 70 ASP A CA 1
ATOM 525 C C . ASP A 1 70 ? -22.726 -2.826 12.723 1.00 91.62 70 ASP A C 1
ATOM 527 O O . ASP A 1 70 ? -22.330 -2.874 13.894 1.00 91.62 70 ASP A O 1
ATOM 531 N N . THR A 1 71 ? -23.353 -3.862 12.176 1.00 92.06 71 THR A N 1
ATOM 532 C CA . THR A 1 71 ? -23.558 -5.126 12.889 1.00 92.06 71 THR A CA 1
ATOM 533 C C . THR A 1 71 ? -22.456 -6.128 12.586 1.00 92.06 71 THR A C 1
ATOM 535 O O . THR A 1 71 ? -22.008 -6.271 11.455 1.00 92.06 71 THR A O 1
ATOM 538 N N . THR A 1 72 ? -22.047 -6.871 13.612 1.00 95.69 72 THR A N 1
ATOM 539 C CA . THR A 1 72 ? -21.051 -7.943 13.496 1.00 95.69 72 THR A CA 1
ATOM 540 C C . THR A 1 72 ? -21.657 -9.260 13.959 1.00 95.69 72 THR A C 1
ATOM 542 O O . THR A 1 72 ? -22.566 -9.290 14.794 1.00 95.69 72 THR A O 1
ATOM 545 N N . SER A 1 73 ? -21.162 -10.371 13.422 1.00 94.81 73 SER A N 1
ATOM 546 C CA . SER A 1 73 ? -21.594 -11.716 13.806 1.00 94.81 73 SER A CA 1
ATOM 547 C C . SER A 1 73 ? -20.420 -12.689 13.823 1.00 94.81 73 SER A C 1
ATOM 549 O O . SER A 1 73 ? -19.326 -12.366 13.376 1.00 94.81 73 SER A O 1
ATOM 551 N N . GLU A 1 74 ? -20.625 -13.915 14.302 1.00 92.81 74 GLU A N 1
ATOM 552 C CA . GLU A 1 74 ? -19.584 -14.949 14.222 1.00 92.81 74 GLU A CA 1
ATOM 553 C C . GLU A 1 74 ? -19.196 -15.265 12.765 1.00 92.81 74 GLU A C 1
ATOM 555 O O . GLU A 1 74 ? -18.033 -15.545 12.480 1.00 92.81 74 GLU A O 1
ATOM 560 N N . ALA A 1 75 ? -20.155 -15.180 11.836 1.00 93.94 75 ALA A N 1
ATOM 561 C CA . ALA A 1 75 ? -19.925 -15.408 10.410 1.00 93.94 75 ALA A CA 1
ATOM 562 C C . ALA A 1 75 ? -19.307 -14.190 9.700 1.00 93.94 75 ALA A C 1
ATOM 564 O O . ALA A 1 75 ? -18.601 -14.359 8.709 1.00 93.94 75 ALA A O 1
ATOM 565 N N . THR A 1 76 ? -19.567 -12.987 10.212 1.00 94.88 76 THR A N 1
ATOM 566 C CA . THR A 1 76 ? -19.083 -11.696 9.698 1.00 94.88 76 THR A CA 1
ATOM 567 C C . THR A 1 76 ? -18.511 -10.866 10.854 1.00 94.88 76 THR A C 1
ATOM 569 O O . THR A 1 76 ? -19.130 -9.900 11.311 1.00 94.88 76 THR A O 1
ATOM 572 N N . PRO A 1 77 ? -17.377 -11.293 11.443 1.00 95.88 77 PRO A N 1
ATOM 573 C CA . PRO A 1 77 ? -16.775 -10.554 12.543 1.00 95.88 77 PRO A CA 1
ATOM 574 C C . PRO A 1 77 ? -16.147 -9.266 12.012 1.00 95.88 77 PRO A C 1
ATOM 576 O O . PRO A 1 77 ? -15.680 -9.230 10.877 1.00 95.88 77 PRO A O 1
ATOM 579 N N . PHE A 1 78 ? -16.030 -8.242 12.854 1.00 97.44 78 PHE A N 1
ATOM 580 C CA . PHE A 1 78 ? -15.147 -7.120 12.565 1.00 97.44 78 PHE A CA 1
ATOM 581 C C . PHE A 1 78 ? -13.697 -7.610 12.558 1.00 97.44 78 PHE A C 1
ATOM 583 O O . PHE A 1 78 ? -13.201 -8.166 13.546 1.00 97.44 78 PHE A O 1
ATOM 590 N N . ARG A 1 79 ? -13.034 -7.452 11.413 1.00 97.50 79 ARG A N 1
ATOM 591 C CA . ARG A 1 79 ? -11.688 -7.969 11.154 1.00 97.50 79 ARG A CA 1
ATOM 592 C C . ARG A 1 79 ? -10.681 -6.839 11.257 1.00 97.50 79 ARG A C 1
ATOM 594 O O . ARG A 1 79 ? -10.766 -5.878 10.498 1.00 97.50 79 ARG A O 1
ATOM 601 N N . PHE A 1 80 ? -9.701 -7.008 12.131 1.00 98.25 80 PHE A N 1
ATOM 602 C CA . PHE A 1 80 ? -8.604 -6.063 12.304 1.00 98.25 80 PHE A CA 1
ATOM 603 C C . PHE A 1 80 ? -7.305 -6.812 12.609 1.00 98.25 80 PHE A C 1
ATOM 605 O O . PHE A 1 80 ? -7.308 -8.045 12.722 1.00 98.25 80 PHE A O 1
ATOM 612 N N . TRP A 1 81 ? -6.187 -6.101 12.709 1.00 98.38 81 TRP A N 1
ATOM 613 C CA . TRP A 1 81 ? -4.883 -6.722 12.908 1.00 98.38 81 TRP A CA 1
ATOM 614 C C . TRP A 1 81 ? -4.292 -6.462 14.292 1.00 98.38 81 TRP A C 1
ATOM 616 O O . TRP A 1 81 ? -4.748 -5.629 15.073 1.00 98.38 81 TRP A O 1
ATOM 626 N N . VAL A 1 82 ? -3.303 -7.286 14.616 1.00 98.31 82 VAL A N 1
ATOM 627 C CA . VAL A 1 82 ? -2.417 -7.120 15.761 1.00 98.31 82 VAL A CA 1
ATOM 628 C C . VAL A 1 82 ? -1.320 -6.129 15.380 1.00 98.31 82 VAL A C 1
ATOM 630 O O . VAL A 1 82 ? -0.715 -6.300 14.324 1.00 98.31 82 VAL A O 1
ATOM 633 N N . ASN A 1 83 ? -1.034 -5.170 16.262 1.00 98.31 83 ASN A N 1
ATOM 634 C CA . ASN A 1 83 ? 0.026 -4.174 16.101 1.00 98.31 83 ASN A CA 1
ATOM 635 C C . ASN A 1 83 ? 1.405 -4.800 16.386 1.00 98.31 83 ASN A C 1
ATOM 637 O O . ASN A 1 83 ? 1.948 -4.681 17.484 1.00 98.31 83 ASN A O 1
ATOM 641 N N . ASN A 1 84 ? 1.873 -5.666 15.482 1.00 96.62 84 ASN A N 1
ATOM 642 C CA . ASN A 1 84 ? 3.083 -6.475 15.663 1.00 96.62 84 ASN A CA 1
ATOM 643 C C . ASN A 1 84 ? 4.248 -6.085 14.749 1.00 96.62 84 ASN A C 1
ATOM 645 O O . ASN A 1 84 ? 5.232 -6.833 14.688 1.00 96.62 84 ASN A O 1
ATOM 649 N N . ASP A 1 85 ? 4.135 -4.962 14.048 1.00 95.00 85 ASP A N 1
ATOM 650 C CA . ASP A 1 85 ? 5.258 -4.248 13.464 1.00 95.00 85 ASP A CA 1
ATOM 651 C C . ASP A 1 85 ? 5.924 -3.310 14.482 1.00 95.00 85 ASP A C 1
ATOM 653 O O . ASP A 1 85 ? 5.739 -3.464 15.692 1.00 95.00 85 ASP A O 1
ATOM 657 N N . GLN A 1 86 ? 6.857 -2.496 13.989 1.00 94.12 86 GLN A N 1
ATOM 658 C CA . GLN A 1 86 ? 7.603 -1.539 14.788 1.00 94.12 86 GLN A CA 1
ATOM 659 C C . GLN A 1 86 ? 7.924 -0.310 13.941 1.00 94.12 86 GLN A C 1
ATOM 661 O O . GLN A 1 86 ? 8.580 -0.435 12.896 1.00 94.12 86 GLN A O 1
ATOM 666 N N . ASP A 1 87 ? 7.590 0.868 14.445 1.00 93.06 87 ASP A N 1
ATOM 667 C CA . ASP A 1 87 ? 7.989 2.137 13.844 1.00 93.06 87 ASP A CA 1
ATOM 668 C C . ASP A 1 87 ? 9.223 2.761 14.515 1.00 93.06 87 ASP A C 1
ATOM 670 O O . ASP A 1 87 ? 9.474 2.638 15.716 1.00 93.06 87 ASP A O 1
ATOM 674 N N . ASP A 1 88 ? 10.039 3.439 13.711 1.00 91.56 88 ASP A N 1
ATOM 675 C CA . ASP A 1 88 ? 11.178 4.209 14.188 1.00 91.56 88 ASP A CA 1
ATOM 676 C C . ASP A 1 88 ? 10.695 5.527 14.803 1.00 91.56 88 ASP A C 1
ATOM 678 O O . ASP A 1 88 ? 10.111 6.382 14.135 1.00 91.56 88 ASP A O 1
ATOM 682 N N . VAL A 1 89 ? 10.975 5.700 16.092 1.00 88.06 89 VAL A N 1
ATOM 683 C CA . VAL A 1 89 ? 10.531 6.859 16.874 1.00 88.06 89 VAL A CA 1
ATOM 684 C C . VAL A 1 89 ? 11.186 8.180 16.474 1.00 88.06 89 VAL A C 1
ATOM 686 O O . VAL A 1 89 ? 10.627 9.239 16.756 1.00 88.06 89 VAL A O 1
ATOM 689 N N . GLU A 1 90 ? 12.370 8.149 15.858 1.00 85.06 90 GLU A N 1
ATOM 690 C CA . GLU A 1 90 ? 13.093 9.363 15.473 1.00 85.06 90 GLU A CA 1
ATOM 691 C C . GLU A 1 90 ? 12.617 9.894 14.120 1.00 85.06 90 GLU A C 1
ATOM 693 O O . GLU A 1 90 ? 12.507 11.111 13.947 1.00 85.06 90 GLU A O 1
ATOM 698 N N . VAL A 1 91 ? 12.336 8.994 13.173 1.00 86.00 91 VAL A N 1
ATOM 699 C CA . VAL A 1 91 ? 12.009 9.364 11.786 1.00 86.00 91 VAL A CA 1
ATOM 700 C C . VAL A 1 91 ? 10.556 9.108 11.373 1.00 86.00 91 VAL A C 1
ATOM 702 O O . VAL A 1 91 ? 10.171 9.584 10.308 1.00 86.00 91 VAL A O 1
ATOM 705 N N . ASP A 1 92 ? 9.734 8.445 12.199 1.00 88.38 92 ASP A N 1
ATOM 706 C CA . ASP A 1 92 ? 8.322 8.119 11.898 1.00 88.38 92 ASP A CA 1
ATOM 707 C C . ASP A 1 92 ? 8.193 7.253 10.620 1.00 88.38 92 ASP A C 1
ATOM 709 O O . ASP A 1 92 ? 7.311 7.452 9.780 1.00 88.38 92 ASP A O 1
ATOM 713 N N . GLU A 1 93 ? 9.124 6.300 10.466 1.00 90.06 93 GLU A N 1
ATOM 714 C CA . GLU A 1 93 ? 9.249 5.358 9.341 1.00 90.06 93 GLU A CA 1
ATOM 715 C C . GLU A 1 93 ? 9.225 3.902 9.839 1.00 90.06 93 GLU A C 1
ATOM 717 O O . GLU A 1 93 ? 9.568 3.655 10.993 1.00 90.06 93 GLU A O 1
ATOM 722 N N . PRO A 1 94 ? 8.877 2.905 9.002 1.00 88.19 94 PRO A N 1
ATOM 723 C CA . PRO A 1 94 ? 8.855 1.526 9.467 1.00 88.19 94 PRO A CA 1
ATOM 724 C C . PRO A 1 94 ? 10.274 1.023 9.750 1.00 88.19 94 PRO A C 1
ATOM 726 O O . PRO A 1 94 ? 11.212 1.290 8.993 1.00 88.19 94 PRO A O 1
ATOM 729 N N . SER A 1 95 ? 10.421 0.223 10.801 1.00 89.75 95 SER A N 1
ATOM 730 C CA . SER A 1 95 ? 11.714 -0.267 11.278 1.00 89.75 95 SER A CA 1
ATOM 731 C C . SER A 1 95 ? 11.777 -1.797 11.342 1.00 89.75 95 SER A C 1
ATOM 733 O O . SER A 1 95 ? 10.809 -2.517 11.081 1.00 89.75 95 SER A O 1
ATOM 735 N N . VAL A 1 96 ? 12.964 -2.329 11.642 1.00 87.75 96 VAL A N 1
ATOM 736 C CA . VAL A 1 96 ? 13.122 -3.765 11.890 1.00 87.75 96 VAL A CA 1
ATOM 737 C C . VAL A 1 96 ? 12.533 -4.091 13.255 1.00 87.75 96 VAL A C 1
ATOM 739 O O . VAL A 1 96 ? 12.952 -3.528 14.261 1.00 87.75 96 VAL A O 1
ATOM 742 N N . ILE A 1 97 ? 11.630 -5.070 13.289 1.00 91.44 97 ILE A N 1
ATOM 743 C CA . ILE A 1 97 ? 10.954 -5.489 14.516 1.00 91.44 97 ILE A CA 1
ATOM 744 C C . ILE A 1 97 ? 11.967 -6.093 15.499 1.00 91.44 97 ILE A C 1
ATOM 746 O O . ILE A 1 97 ? 12.475 -7.202 15.317 1.00 91.44 97 ILE A O 1
ATOM 750 N N . THR A 1 98 ? 12.229 -5.357 16.568 1.00 91.75 98 THR A N 1
ATOM 751 C CA . THR A 1 98 ? 12.966 -5.768 17.770 1.00 91.75 98 THR A CA 1
ATOM 752 C C . THR A 1 98 ? 12.029 -5.896 18.964 1.00 91.75 98 THR A C 1
ATOM 754 O O . THR A 1 98 ? 12.167 -6.823 19.763 1.00 91.75 98 THR A O 1
ATOM 757 N N . THR A 1 99 ? 11.047 -5.002 19.028 1.00 93.38 99 THR A N 1
ATOM 758 C CA . THR A 1 99 ? 10.029 -4.900 20.061 1.00 93.38 99 THR A CA 1
ATOM 759 C C . THR A 1 99 ? 8.749 -4.470 19.348 1.00 93.38 99 THR A C 1
ATOM 761 O O . THR A 1 99 ? 8.739 -3.365 18.821 1.00 93.38 99 THR A O 1
ATOM 764 N N . PRO A 1 100 ? 7.716 -5.327 19.252 1.00 95.81 100 PRO A N 1
ATOM 765 C CA . PRO A 1 100 ? 6.489 -4.947 18.562 1.00 95.81 100 PRO A CA 1
ATOM 766 C C . PRO A 1 100 ? 5.796 -3.801 19.302 1.00 95.81 100 PRO A C 1
ATOM 768 O O . PRO A 1 100 ? 5.845 -3.770 20.538 1.00 95.81 100 PRO A O 1
ATOM 771 N N . ASP A 1 101 ? 5.120 -2.917 18.575 1.00 96.25 101 ASP A N 1
ATOM 772 C CA . ASP A 1 101 ? 4.539 -1.697 19.152 1.00 96.25 101 ASP A CA 1
ATOM 773 C C . ASP A 1 101 ? 3.483 -2.012 20.231 1.00 96.25 101 ASP A C 1
ATOM 775 O O . ASP A 1 101 ? 3.508 -1.428 21.315 1.00 96.25 101 ASP A O 1
ATOM 779 N N . HIS A 1 102 ? 2.707 -3.100 20.091 1.00 96.69 102 HIS A N 1
ATOM 780 C CA . HIS A 1 102 ? 1.787 -3.535 21.157 1.00 96.69 102 HIS A CA 1
ATOM 781 C C . HIS A 1 102 ? 2.456 -3.970 22.479 1.00 96.69 102 HIS A C 1
ATOM 783 O O . HIS A 1 102 ? 1.768 -4.357 23.438 1.00 96.69 102 HIS A O 1
ATOM 789 N N . SER A 1 103 ? 3.785 -4.061 22.553 1.00 96.31 103 SER A N 1
ATOM 790 C CA . SER A 1 103 ? 4.474 -4.630 23.719 1.00 96.31 103 SER A CA 1
ATOM 791 C C . SER A 1 103 ? 4.463 -3.715 24.944 1.00 96.31 103 SER A C 1
ATOM 793 O O . SER A 1 103 ? 4.565 -4.213 26.071 1.00 96.31 103 SER A O 1
ATOM 795 N N . ASP A 1 104 ? 4.266 -2.412 24.756 1.00 92.62 104 ASP A N 1
ATOM 796 C CA . ASP A 1 104 ? 4.109 -1.441 25.833 1.00 92.62 104 ASP A CA 1
ATOM 797 C C . ASP A 1 104 ? 2.741 -0.741 25.771 1.00 92.62 104 ASP A C 1
ATOM 799 O O . ASP A 1 104 ? 1.843 -1.208 25.089 1.00 92.62 104 ASP A O 1
ATOM 803 N N . ALA A 1 105 ? 2.494 0.260 26.617 1.00 95.12 105 ALA A N 1
ATOM 804 C CA . ALA A 1 105 ? 1.194 0.935 26.709 1.00 95.12 105 ALA A CA 1
ATOM 805 C C . ALA A 1 105 ? 1.236 2.373 26.167 1.00 95.12 105 ALA A C 1
ATOM 807 O O . ALA A 1 105 ? 0.525 3.241 26.685 1.00 95.12 105 ALA A O 1
ATOM 808 N N . GLN A 1 106 ? 2.097 2.628 25.184 1.00 95.81 106 GLN A N 1
ATOM 809 C CA . GLN A 1 106 ? 2.301 3.926 24.555 1.00 95.81 106 GLN A CA 1
ATOM 810 C C . GLN A 1 106 ? 1.926 3.866 23.076 1.00 95.81 106 GLN A C 1
ATOM 812 O O . GLN A 1 106 ? 1.910 2.801 22.480 1.00 95.81 106 GLN A O 1
ATOM 817 N N . ILE A 1 107 ? 1.602 5.034 22.524 1.00 97.50 107 ILE A N 1
ATOM 818 C CA . ILE A 1 107 ? 1.555 5.249 21.079 1.00 97.50 107 ILE A CA 1
ATOM 819 C C . ILE A 1 107 ? 2.832 6.019 20.773 1.00 97.50 107 ILE A C 1
ATOM 821 O O . ILE A 1 107 ? 2.962 7.173 21.196 1.00 97.50 107 ILE A O 1
ATOM 825 N N . ALA A 1 108 ? 3.817 5.362 20.171 1.00 93.75 108 ALA A N 1
ATOM 826 C CA . ALA A 1 108 ? 5.173 5.908 20.125 1.00 93.75 108 ALA A CA 1
ATOM 827 C C . ALA A 1 108 ? 5.340 6.957 19.017 1.00 93.75 108 ALA A C 1
ATOM 829 O O . ALA A 1 108 ? 6.074 7.937 19.183 1.00 93.75 108 ALA A O 1
ATOM 830 N N . THR A 1 109 ? 4.643 6.765 17.897 1.00 96.31 109 THR A N 1
ATOM 831 C CA . THR A 1 109 ? 4.789 7.562 16.675 1.00 96.31 109 THR A CA 1
ATOM 832 C C . THR A 1 109 ? 3.422 7.908 16.082 1.00 96.31 109 THR A C 1
ATOM 834 O O . THR A 1 109 ? 2.382 7.481 16.583 1.00 96.31 109 THR A O 1
ATOM 837 N N . LYS A 1 110 ? 3.384 8.743 15.035 1.00 96.31 110 LYS A N 1
ATOM 838 C CA . LYS A 1 110 ? 2.115 9.009 14.334 1.00 96.31 110 LYS A CA 1
ATOM 839 C C . LYS A 1 110 ? 1.776 7.873 13.382 1.00 96.31 110 LYS A C 1
ATOM 841 O O . LYS A 1 110 ? 0.599 7.628 13.137 1.00 96.31 110 LYS A O 1
ATOM 846 N N . ARG A 1 111 ? 2.802 7.213 12.850 1.00 95.69 111 ARG A N 1
ATOM 847 C CA . ARG A 1 111 ? 2.679 6.041 11.997 1.00 95.69 111 ARG A CA 1
ATOM 848 C C . ARG A 1 111 ? 2.043 4.851 12.723 1.00 95.69 111 ARG A C 1
ATOM 850 O O . ARG A 1 111 ? 1.161 4.231 12.142 1.00 95.69 111 ARG A O 1
ATOM 857 N N . ASP A 1 112 ? 2.353 4.673 14.005 1.00 97.44 112 ASP A N 1
ATOM 858 C CA . ASP A 1 112 ? 1.796 3.626 14.877 1.00 97.44 112 ASP A CA 1
ATOM 859 C C . ASP A 1 112 ? 0.259 3.711 14.959 1.00 97.44 112 ASP A C 1
ATOM 861 O O . ASP A 1 112 ? -0.446 2.716 15.083 1.00 97.44 112 ASP A O 1
ATOM 865 N N . LEU A 1 113 ? -0.318 4.904 14.761 1.00 98.25 113 LEU A N 1
ATOM 866 C CA . LEU A 1 113 ? -1.772 5.083 14.697 1.00 98.25 113 LEU A CA 1
ATOM 867 C C . LEU A 1 113 ? -2.445 4.345 13.527 1.00 98.25 113 LEU A C 1
ATOM 869 O O . LEU A 1 113 ? -3.658 4.136 13.575 1.00 98.25 113 LEU A O 1
ATOM 873 N N . GLU A 1 114 ? -1.695 3.927 12.503 1.00 97.56 114 GLU A N 1
ATOM 874 C CA . GLU A 1 114 ? -2.194 3.038 11.449 1.00 97.56 114 GLU A CA 1
ATOM 875 C C . GLU A 1 114 ? -2.629 1.678 12.014 1.00 97.56 114 GLU A C 1
ATOM 877 O O . GLU A 1 114 ? -3.409 0.988 11.371 1.00 97.56 114 GLU A O 1
ATOM 882 N N . ASP A 1 115 ? -2.215 1.305 13.223 1.00 98.38 115 ASP A N 1
ATOM 883 C CA . ASP A 1 115 ? -2.567 0.050 13.890 1.00 98.38 115 ASP A CA 1
ATOM 884 C C . ASP A 1 115 ? -3.725 0.172 14.886 1.00 98.38 115 ASP A C 1
ATOM 886 O O . ASP A 1 115 ? -4.007 -0.747 15.663 1.00 98.38 115 ASP A O 1
ATOM 890 N N . PHE A 1 116 ? -4.446 1.293 14.826 1.00 98.62 116 PHE A N 1
ATOM 891 C CA . PHE A 1 116 ? -5.573 1.589 15.696 1.00 98.62 116 PHE A CA 1
ATOM 892 C C . PHE A 1 116 ? -6.864 1.735 14.907 1.00 98.62 116 PHE A C 1
ATOM 894 O O . PHE A 1 116 ? -6.909 2.335 13.835 1.00 98.62 116 PHE A O 1
ATOM 901 N N . THR A 1 117 ? -7.953 1.255 15.497 1.00 98.44 117 THR A N 1
ATOM 902 C CA . THR A 1 117 ? -9.306 1.478 14.983 1.00 98.44 117 THR A CA 1
ATOM 903 C C . THR A 1 117 ? -10.247 1.918 16.092 1.00 98.44 117 THR A C 1
ATOM 905 O O . THR A 1 117 ? -10.003 1.708 17.284 1.00 98.44 117 THR A O 1
ATOM 908 N N . ARG A 1 118 ? -11.342 2.555 15.692 1.00 98.12 118 ARG A N 1
ATOM 909 C CA . ARG A 1 118 ? -12.321 3.164 16.588 1.00 98.12 118 ARG A CA 1
ATOM 910 C C . ARG A 1 118 ? -13.317 2.141 17.129 1.00 98.12 118 ARG A C 1
ATOM 912 O O . ARG A 1 118 ? -13.701 1.185 16.454 1.00 98.12 118 ARG A O 1
ATOM 919 N N . ILE A 1 119 ? -13.779 2.390 18.349 1.00 97.75 119 ILE A N 1
ATOM 920 C CA . ILE A 1 119 ? -14.921 1.710 18.958 1.00 97.75 119 ILE A CA 1
ATOM 921 C C . ILE A 1 119 ? -15.755 2.721 19.742 1.00 97.75 119 ILE A C 1
ATOM 923 O O . ILE A 1 119 ? -15.228 3.573 20.461 1.00 97.75 119 ILE A O 1
ATOM 927 N N . ARG A 1 120 ? -17.075 2.625 19.599 1.00 96.62 120 ARG A N 1
ATOM 928 C CA . ARG A 1 120 ? -18.044 3.511 20.241 1.00 96.62 120 ARG A CA 1
ATOM 929 C C . ARG A 1 120 ? -18.888 2.731 21.235 1.00 96.62 120 ARG A C 1
ATOM 931 O O . ARG A 1 120 ? -19.421 1.673 20.898 1.00 96.62 120 ARG A O 1
ATOM 938 N N . LEU A 1 121 ? -19.035 3.271 22.443 1.00 95.44 121 LEU A N 1
ATOM 939 C CA . LEU A 1 121 ? -19.951 2.756 23.459 1.00 95.44 121 L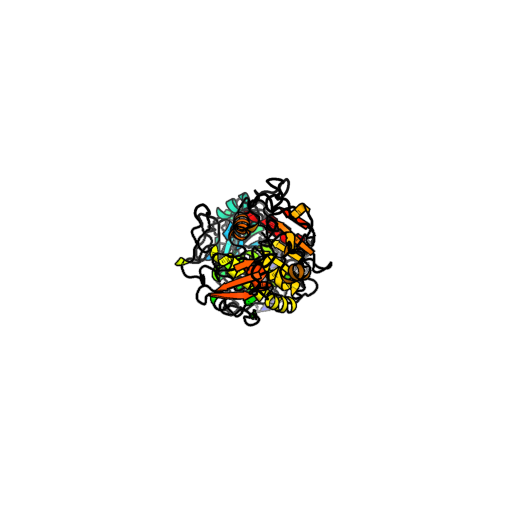EU A CA 1
ATOM 940 C C . LEU A 1 121 ? -21.021 3.798 23.754 1.00 95.44 121 LEU A C 1
ATOM 942 O O . LEU A 1 121 ? -20.694 4.934 24.079 1.00 95.44 121 LEU A O 1
ATOM 946 N N . SER A 1 122 ? -22.278 3.383 23.729 1.00 92.06 122 SER A N 1
ATOM 947 C CA . SER A 1 122 ? -23.409 4.197 24.172 1.00 92.06 122 SER A CA 1
ATOM 948 C C . SER A 1 122 ? -23.907 3.619 25.485 1.00 92.06 122 SER A C 1
ATOM 950 O O . SER A 1 122 ? -24.236 2.431 25.547 1.00 92.06 122 SER A O 1
ATOM 952 N N . VAL A 1 123 ? -23.933 4.418 26.548 1.00 84.19 123 VAL A N 1
ATOM 953 C CA . VAL A 1 123 ? -24.289 3.948 27.891 1.00 84.19 123 VAL A CA 1
ATOM 954 C C . VAL A 1 123 ? -25.311 4.883 28.512 1.00 84.19 123 VAL A C 1
ATOM 956 O O . VAL A 1 123 ? -24.948 5.793 29.229 1.00 84.19 123 VAL A O 1
ATOM 959 N N . GLY A 1 124 ? -26.604 4.649 28.281 1.00 80.44 124 GLY A N 1
ATOM 960 C CA . GLY A 1 124 ? -27.697 5.561 28.656 1.00 80.44 124 GLY A CA 1
ATOM 961 C C . GLY A 1 124 ? -27.936 5.823 30.154 1.00 80.44 124 GLY A C 1
ATOM 962 O O . GLY A 1 124 ? -29.058 6.147 30.525 1.00 80.44 124 GLY A O 1
ATOM 963 N N . PHE A 1 125 ? -26.933 5.661 31.019 1.00 82.69 125 PHE A N 1
ATOM 964 C CA . PHE A 1 125 ? -26.950 6.009 32.439 1.00 82.69 125 PHE A CA 1
ATOM 965 C C . PHE A 1 125 ? -27.004 7.523 32.672 1.00 82.69 125 PHE A C 1
ATOM 967 O O . PHE A 1 125 ? -26.483 8.292 31.868 1.00 82.69 125 PHE A O 1
ATOM 974 N N . PRO A 1 126 ? -27.526 7.982 33.824 1.00 86.00 126 PRO A N 1
ATOM 975 C CA . PRO A 1 126 ? -27.334 9.360 34.254 1.00 86.00 126 PRO A CA 1
ATOM 976 C C . PRO A 1 126 ? -25.840 9.700 34.349 1.00 86.00 126 PRO A C 1
ATOM 978 O O . PRO A 1 126 ? -25.093 9.057 35.088 1.00 86.00 126 PRO A O 1
ATOM 981 N N . LEU A 1 127 ? -25.408 10.739 33.631 1.00 89.38 127 LEU A N 1
ATOM 982 C CA . LEU A 1 127 ? -23.998 11.131 33.532 1.00 89.38 127 LEU A CA 1
ATOM 983 C C . LEU A 1 127 ? -23.341 11.397 34.898 1.00 89.38 127 LEU A C 1
ATOM 985 O O . LEU A 1 127 ? -22.179 11.048 35.101 1.00 89.38 127 LEU A O 1
ATOM 989 N N . ASP A 1 128 ? -24.086 11.938 35.865 1.00 91.31 128 ASP A N 1
ATOM 990 C CA . ASP A 1 128 ? -23.586 12.177 37.225 1.00 91.31 128 ASP A CA 1
ATOM 991 C C . ASP A 1 128 ? -23.140 10.884 37.929 1.00 91.31 128 ASP A C 1
ATOM 993 O O . ASP A 1 128 ? -22.185 10.908 38.704 1.00 91.31 128 ASP A O 1
ATOM 997 N N . GLN A 1 129 ? -23.760 9.740 37.618 1.00 90.88 129 GLN A N 1
ATOM 998 C CA . GLN A 1 129 ? -23.361 8.441 38.172 1.00 90.88 129 GLN A CA 1
ATOM 999 C C . GLN A 1 129 ? -22.050 7.933 37.557 1.00 90.88 129 GLN A C 1
ATOM 1001 O O . GLN A 1 129 ? -21.237 7.320 38.253 1.00 90.88 129 GLN A O 1
ATOM 1006 N N . LEU A 1 130 ? -21.812 8.219 36.272 1.00 92.88 130 LEU A N 1
ATOM 1007 C CA . LEU A 1 130 ? -20.549 7.906 35.594 1.00 92.88 130 LEU A CA 1
ATOM 1008 C C . LEU A 1 130 ? -19.416 8.815 36.098 1.00 92.88 130 LEU A C 1
ATOM 1010 O O . LEU A 1 130 ? -18.319 8.339 36.401 1.00 92.88 130 LEU A O 1
ATOM 1014 N N . LYS A 1 131 ? -19.700 10.115 36.268 1.00 94.50 131 LYS A N 1
ATOM 1015 C CA . LYS A 1 131 ? -18.774 11.100 36.855 1.00 94.50 131 LYS A CA 1
ATOM 1016 C C . LYS A 1 131 ? -18.431 10.762 38.308 1.00 94.50 131 LYS A C 1
ATOM 1018 O O . LYS A 1 131 ? -17.270 10.867 38.701 1.00 94.50 131 LYS A O 1
ATOM 1023 N N . GLY A 1 132 ? -19.418 10.339 39.097 1.00 91.06 132 GLY A N 1
ATOM 1024 C CA . GLY A 1 132 ? -19.236 9.931 40.492 1.00 91.06 132 GLY A CA 1
ATOM 1025 C C . GLY A 1 132 ? -18.503 8.597 40.662 1.00 91.06 132 GLY A C 1
ATOM 1026 O O . GLY A 1 132 ? -17.906 8.356 41.710 1.00 91.06 132 GLY A O 1
ATOM 1027 N N . GLY A 1 133 ? -18.495 7.747 39.628 1.00 90.00 133 GLY A N 1
ATOM 1028 C CA . GLY A 1 133 ? -17.963 6.385 39.701 1.00 90.00 133 GLY A CA 1
ATOM 1029 C C . GLY A 1 133 ? -18.898 5.395 40.404 1.00 90.00 133 GLY A C 1
ATOM 1030 O O . GLY A 1 133 ? -18.465 4.292 40.745 1.00 90.00 133 GLY A O 1
ATOM 1031 N N . ASP A 1 134 ? -20.164 5.774 40.601 1.00 90.81 134 ASP A N 1
ATOM 1032 C CA . ASP A 1 134 ? -21.222 4.892 41.102 1.00 90.81 134 ASP A CA 1
ATOM 1033 C C . ASP A 1 134 ? -21.505 3.777 40.098 1.00 90.81 134 ASP A C 1
ATOM 1035 O O . ASP A 1 134 ? -21.746 2.637 40.479 1.00 90.81 134 ASP A O 1
ATOM 1039 N N . TRP A 1 135 ? -21.413 4.093 38.807 1.00 91.38 135 TRP A N 1
ATOM 1040 C CA . TRP A 1 135 ? -21.413 3.109 37.737 1.00 91.38 135 TRP A CA 1
ATOM 1041 C C . TRP A 1 135 ? -20.110 3.172 36.956 1.00 91.38 135 TRP A C 1
ATOM 1043 O O . TRP A 1 135 ? -19.621 4.243 36.598 1.00 91.38 135 TRP A O 1
ATOM 1053 N N . LYS A 1 136 ? -19.557 1.995 36.667 1.00 93.94 136 LYS A N 1
ATOM 1054 C CA . LYS A 1 136 ? -18.398 1.826 35.796 1.00 93.94 136 LYS A CA 1
ATOM 1055 C C . LYS A 1 136 ? -18.813 1.164 34.497 1.00 93.94 136 LYS A C 1
ATOM 1057 O O . LYS A 1 136 ? -19.629 0.242 34.492 1.00 93.94 136 LYS A O 1
ATOM 1062 N N . VAL A 1 137 ? -18.170 1.601 33.425 1.00 95.75 137 VAL A N 1
ATOM 1063 C CA . VAL A 1 137 ? -18.319 1.065 32.073 1.00 95.75 137 VAL A CA 1
ATOM 1064 C C . VAL A 1 137 ? -16.979 0.484 31.664 1.00 95.75 137 VAL A C 1
ATOM 1066 O O . VAL A 1 137 ? -15.942 1.105 31.892 1.00 95.75 137 VAL A O 1
ATOM 1069 N N . GLY A 1 138 ? -16.978 -0.711 31.096 1.00 96.44 138 GLY A N 1
ATOM 1070 C CA . GLY A 1 138 ? -15.758 -1.384 30.690 1.00 96.44 138 GLY A CA 1
ATOM 1071 C C . GLY A 1 138 ? -15.948 -2.317 29.510 1.00 96.44 138 GLY A C 1
ATOM 1072 O O . GLY A 1 138 ? -17.046 -2.470 28.981 1.00 96.44 138 GLY A O 1
ATOM 1073 N N . LEU A 1 139 ? -14.851 -2.948 29.114 1.00 97.62 139 LEU A N 1
ATOM 1074 C CA . LEU A 1 139 ? -14.784 -3.894 28.011 1.00 97.62 139 LEU A CA 1
ATOM 1075 C C . LEU A 1 139 ? -14.143 -5.196 28.478 1.00 97.62 139 LEU A C 1
ATOM 1077 O O . LEU A 1 139 ? -13.181 -5.185 29.252 1.00 97.62 139 LEU A O 1
ATOM 1081 N N . ARG A 1 140 ? -14.676 -6.324 28.006 1.00 95.69 140 ARG A N 1
ATOM 1082 C CA . ARG A 1 140 ? -14.111 -7.653 28.259 1.00 95.69 140 ARG A CA 1
ATOM 1083 C C . ARG A 1 140 ? -14.450 -8.627 27.141 1.00 95.69 140 ARG A C 1
ATOM 1085 O O . ARG A 1 140 ? -15.607 -8.673 26.727 1.00 95.69 140 ARG A O 1
ATOM 1092 N N . PHE A 1 141 ? -13.511 -9.478 26.724 1.00 94.50 141 PHE A N 1
ATOM 1093 C CA . PHE A 1 141 ? -13.880 -10.601 25.862 1.00 94.50 141 PHE A CA 1
ATOM 1094 C C . PHE A 1 141 ? -14.634 -11.681 26.636 1.00 94.50 141 PHE A C 1
ATOM 1096 O O . PHE A 1 141 ? -14.216 -12.144 27.701 1.00 94.50 141 PHE A O 1
ATOM 1103 N N . LYS A 1 142 ? -15.730 -12.161 26.053 1.00 88.56 142 LYS A N 1
ATOM 1104 C CA . LYS A 1 142 ? -16.299 -13.448 26.441 1.00 88.56 142 LYS A CA 1
ATOM 1105 C C . LYS A 1 142 ? -15.400 -14.532 25.857 1.00 88.56 142 LYS A C 1
ATOM 1107 O O . LYS A 1 142 ? -15.219 -14.620 24.645 1.00 88.56 142 LYS A O 1
ATOM 1112 N N . VAL A 1 143 ? -14.815 -15.347 26.728 1.00 64.94 143 VAL A N 1
ATOM 1113 C CA . VAL A 1 143 ? -13.943 -16.447 26.309 1.00 64.94 143 VAL A CA 1
ATOM 1114 C C . VAL A 1 143 ? -14.786 -17.504 25.589 1.00 64.94 143 VAL A C 1
ATOM 1116 O O . VAL A 1 143 ? -15.448 -18.321 26.227 1.00 64.94 143 VAL A O 1
ATOM 1119 N N . ALA A 1 144 ? -14.750 -17.496 24.259 1.00 53.00 144 ALA A N 1
ATOM 1120 C CA . ALA A 1 144 ? -15.102 -18.642 23.430 1.00 53.00 144 ALA A CA 1
ATOM 1121 C C . ALA A 1 144 ? -13.822 -19.471 23.215 1.00 53.00 144 ALA A C 1
ATOM 1123 O O . ALA A 1 144 ? -12.735 -18.910 23.087 1.00 53.00 144 ALA A O 1
ATOM 1124 N N . GLY A 1 145 ? -13.899 -20.803 23.265 1.00 53.72 145 GLY A N 1
ATOM 1125 C CA . GLY A 1 145 ? -12.710 -21.659 23.143 1.00 53.72 145 GLY A CA 1
ATOM 1126 C C . GLY A 1 145 ? -11.901 -21.386 21.862 1.00 53.72 145 GLY A C 1
ATOM 1127 O O . GLY A 1 145 ? -12.483 -21.137 20.814 1.00 53.72 145 GLY A O 1
ATOM 1128 N N . GLY A 1 146 ? -10.565 -21.453 21.935 1.00 64.44 146 GLY A N 1
ATOM 1129 C CA . GLY A 1 146 ? -9.659 -21.149 20.814 1.00 64.44 146 GLY A CA 1
ATOM 1130 C C . GLY A 1 146 ? -8.472 -20.266 21.226 1.00 64.44 146 GLY A C 1
ATOM 1131 O O . GLY A 1 146 ? -8.154 -20.180 22.412 1.00 64.44 146 GLY A O 1
ATOM 1132 N N . GLN A 1 147 ? -7.808 -19.621 20.254 1.00 75.19 147 GLN A N 1
ATOM 1133 C CA . GLN A 1 147 ? -6.863 -18.526 20.529 1.00 75.19 147 GLN A CA 1
ATOM 1134 C C . GLN A 1 147 ? -7.647 -17.304 21.018 1.00 75.19 147 GLN A C 1
ATOM 1136 O O . GLN A 1 147 ? -8.534 -16.822 20.314 1.00 75.19 147 GLN A O 1
ATOM 1141 N N . SER A 1 148 ? -7.342 -16.828 22.226 1.00 84.94 148 SER A N 1
ATOM 1142 C CA . SER A 1 148 ? -8.043 -15.695 22.829 1.00 84.94 148 SER A CA 1
ATOM 1143 C C . SER A 1 148 ? -7.503 -14.371 22.276 1.00 84.94 148 SER A C 1
ATOM 1145 O O . SER A 1 148 ? -6.314 -14.089 22.472 1.00 84.94 148 SER A O 1
ATOM 1147 N N . PRO A 1 149 ? -8.342 -13.552 21.618 1.00 94.44 149 PRO A N 1
ATOM 1148 C CA . PRO A 1 149 ? -7.932 -12.222 21.200 1.00 94.44 149 PRO A CA 1
ATOM 1149 C C . PRO A 1 149 ? -7.683 -11.333 22.423 1.00 94.44 149 PRO A C 1
ATOM 1151 O O . PRO A 1 149 ? -8.237 -11.554 23.504 1.00 94.44 149 PRO A O 1
ATOM 1154 N N . SER A 1 150 ? -6.847 -10.315 22.248 1.00 96.12 150 SER A N 1
ATOM 1155 C CA . SER A 1 150 ? -6.669 -9.271 23.251 1.00 96.12 150 SER A CA 1
ATOM 1156 C C . SER A 1 150 ? -6.425 -7.921 22.601 1.00 96.12 150 SER A C 1
ATOM 1158 O O . SER A 1 150 ? -5.811 -7.848 21.537 1.00 96.12 150 SER A O 1
ATOM 1160 N N . ILE A 1 151 ? -6.933 -6.872 23.245 1.00 98.12 151 ILE A N 1
ATOM 1161 C CA . ILE A 1 151 ? -6.825 -5.485 22.784 1.00 98.12 151 ILE A CA 1
ATOM 1162 C C . ILE A 1 151 ? -6.328 -4.585 23.906 1.00 98.12 151 ILE A C 1
ATOM 1164 O O . ILE A 1 151 ? -6.507 -4.902 25.089 1.00 98.12 151 ILE A O 1
ATOM 1168 N N . ARG A 1 152 ? -5.762 -3.441 23.533 1.00 98.31 152 ARG A N 1
ATOM 1169 C CA . ARG A 1 152 ? -5.476 -2.322 24.436 1.00 98.31 152 ARG A CA 1
ATOM 1170 C C . ARG A 1 152 ? -6.309 -1.115 24.027 1.00 98.31 152 ARG A C 1
ATOM 1172 O O . ARG A 1 152 ? -6.550 -0.929 22.843 1.00 98.31 152 ARG A O 1
ATOM 1179 N N . VAL A 1 153 ? -6.805 -0.354 25.002 1.00 98.56 153 VAL A N 1
ATOM 1180 C CA . VAL A 1 153 ? -7.853 0.656 24.786 1.00 98.56 153 VAL A CA 1
ATOM 1181 C C . VAL A 1 153 ? -7.404 2.036 25.261 1.00 98.56 153 VAL A C 1
ATOM 1183 O O . VAL A 1 153 ? -6.875 2.180 26.366 1.00 98.56 153 VAL A O 1
ATOM 1186 N N . TRP A 1 154 ? -7.689 3.052 24.447 1.00 98.50 154 TRP A N 1
ATOM 1187 C CA . TRP A 1 154 ? -7.435 4.467 24.717 1.00 98.50 154 TRP A CA 1
ATOM 1188 C C . TRP A 1 154 ? -8.694 5.298 24.485 1.00 98.50 154 TRP A C 1
ATOM 1190 O O . TRP A 1 154 ? -9.556 4.906 23.694 1.00 98.50 154 TRP A O 1
ATOM 1200 N N . PRO A 1 155 ? -8.808 6.474 25.124 1.00 97.88 155 PRO A N 1
ATOM 1201 C CA . PRO A 1 155 ? -9.779 7.461 24.683 1.00 97.88 155 PRO A CA 1
ATOM 1202 C C . PRO A 1 155 ? -9.413 7.955 23.280 1.00 97.88 155 PRO A C 1
ATOM 1204 O O . PRO A 1 155 ? -8.231 8.161 22.986 1.00 97.88 155 PRO A O 1
ATOM 1207 N N . ASN A 1 156 ? -10.422 8.193 22.444 1.00 97.88 156 ASN A N 1
ATOM 1208 C CA . ASN A 1 156 ? -10.231 8.937 21.205 1.00 97.88 156 ASN A CA 1
ATOM 1209 C C . ASN A 1 156 ? -9.906 10.406 21.552 1.00 97.88 156 ASN A C 1
ATOM 1211 O O . ASN A 1 156 ? -10.366 10.957 22.560 1.00 97.88 156 ASN A O 1
ATOM 1215 N N . GLU A 1 157 ? -9.035 11.021 20.765 1.00 96.69 157 GLU A N 1
ATOM 1216 C CA . GLU A 1 157 ? -8.709 12.436 20.836 1.00 96.69 157 GLU A CA 1
ATOM 1217 C C . GLU A 1 157 ? -9.908 13.324 20.512 1.00 96.69 157 GLU A C 1
ATOM 1219 O O . GLU A 1 157 ? -10.123 14.313 21.218 1.00 96.69 157 GLU A O 1
ATOM 1224 N N . SER A 1 158 ? -10.719 12.893 19.546 1.00 94.69 158 SER A N 1
ATOM 1225 C CA . SER A 1 158 ? -11.969 13.520 19.153 1.00 94.69 158 SER A CA 1
ATOM 1226 C C . SER A 1 158 ? -13.100 13.156 20.116 1.00 94.69 158 SER A C 1
ATOM 1228 O O . SER A 1 158 ? -13.365 11.984 20.399 1.00 94.69 158 SER A O 1
ATOM 1230 N N . GLU A 1 159 ? -13.816 14.175 20.596 1.00 90.31 159 GLU A N 1
ATOM 1231 C CA . GLU A 1 159 ? -14.978 14.003 21.474 1.00 90.31 159 GLU A CA 1
ATOM 1232 C C . GLU A 1 159 ? -16.183 13.380 20.760 1.00 90.31 159 GLU A C 1
ATOM 1234 O O . GLU A 1 159 ? -17.021 12.790 21.443 1.00 90.31 159 GLU A O 1
ATOM 1239 N N . THR A 1 160 ? -16.230 13.475 19.425 1.00 91.19 160 THR A N 1
ATOM 1240 C CA . THR A 1 160 ? -17.267 12.930 18.530 1.00 91.19 160 THR A CA 1
ATOM 1241 C C . THR A 1 160 ? -16.882 11.577 17.922 1.00 91.19 160 THR A C 1
ATOM 1243 O O . THR A 1 160 ? -17.704 10.936 17.269 1.00 91.19 160 THR A O 1
ATOM 1246 N N . GLY A 1 161 ? -15.649 11.109 18.152 1.00 93.12 161 GLY A N 1
ATOM 1247 C CA . GLY A 1 161 ? -15.152 9.838 17.624 1.00 93.12 161 GLY A CA 1
ATOM 1248 C C . GLY A 1 161 ? -14.727 9.879 16.160 1.00 93.12 161 GLY A C 1
ATOM 1249 O O . GLY A 1 161 ? -14.782 8.854 15.482 1.00 93.12 161 GLY A O 1
ATOM 1250 N N . GLU A 1 162 ? -14.297 11.040 15.677 1.00 95.00 162 GLU A N 1
ATOM 1251 C CA . GLU A 1 162 ? -13.670 11.169 14.359 1.00 95.00 162 GLU A CA 1
ATOM 1252 C C . GLU A 1 162 ? -12.378 10.335 14.267 1.00 95.00 162 GLU A C 1
ATOM 1254 O O . GLU A 1 162 ? -11.751 9.983 15.273 1.00 95.00 162 GLU A O 1
ATOM 1259 N N . ASP A 1 163 ? -12.002 9.991 13.042 1.00 95.44 163 ASP A N 1
ATOM 1260 C CA . ASP A 1 163 ? -10.776 9.282 12.665 1.00 95.44 163 ASP A CA 1
ATOM 1261 C C . ASP A 1 163 ? -9.662 10.219 12.193 1.00 95.44 163 ASP A C 1
ATOM 1263 O O . ASP A 1 163 ? -8.636 9.753 11.707 1.00 95.44 163 ASP A O 1
ATOM 1267 N N . SER A 1 164 ? -9.805 11.528 12.413 1.00 95.81 164 SER A N 1
ATOM 1268 C CA . SER A 1 164 ? -8.835 12.543 11.988 1.00 95.81 164 SER A CA 1
ATOM 1269 C C . SER A 1 164 ? -7.417 12.314 12.531 1.00 95.81 164 SER A C 1
ATOM 1271 O O . SER A 1 164 ? -6.435 12.838 12.004 1.00 95.81 164 SER A O 1
ATOM 1273 N N . TYR A 1 165 ? -7.259 11.478 13.565 1.00 96.94 165 TYR A N 1
ATOM 1274 C CA . TYR A 1 165 ? -5.951 11.015 14.023 1.00 96.94 165 TYR A CA 1
ATOM 1275 C C . TYR A 1 165 ? -5.177 10.222 12.954 1.00 96.94 165 TYR A C 1
ATOM 1277 O O . TYR A 1 165 ? -3.956 10.137 13.063 1.00 96.94 165 TYR A O 1
ATOM 1285 N N . LEU A 1 166 ? -5.837 9.657 11.938 1.00 96.06 166 LEU A N 1
ATOM 1286 C CA . LEU A 1 166 ? -5.224 8.889 10.850 1.00 96.06 166 LEU A CA 1
ATOM 1287 C C . LEU A 1 166 ? -4.662 9.770 9.730 1.00 96.06 166 LEU A C 1
ATOM 1289 O O . LEU A 1 166 ? -3.686 9.370 9.098 1.00 96.06 166 LEU A O 1
ATOM 1293 N N . ASP A 1 167 ? -5.231 10.949 9.480 1.00 93.12 167 ASP A N 1
ATOM 1294 C CA . ASP A 1 167 ? -4.920 11.780 8.308 1.00 93.12 167 ASP A CA 1
ATOM 1295 C C . ASP A 1 167 ? -4.476 13.220 8.653 1.00 93.12 167 ASP A C 1
ATOM 1297 O O . ASP A 1 167 ? -3.926 13.927 7.800 1.00 93.12 167 ASP A O 1
ATOM 1301 N N . GLU A 1 168 ? -4.618 13.655 9.911 1.00 93.25 168 GLU A N 1
ATOM 1302 C CA . GLU A 1 168 ? -4.206 14.981 10.371 1.00 93.25 168 GLU A CA 1
ATOM 1303 C C . GLU A 1 168 ? -3.092 14.950 11.424 1.00 93.25 168 GLU A C 1
ATOM 1305 O O . GLU A 1 168 ? -3.239 14.441 12.538 1.00 93.25 168 GLU A O 1
ATOM 1310 N N . HIS A 1 169 ? -1.983 15.641 11.146 1.00 93.25 169 HIS A N 1
ATOM 1311 C CA . HIS A 1 169 ? -0.879 15.755 12.103 1.00 93.25 169 HIS A CA 1
ATOM 1312 C C . HIS A 1 169 ? -1.268 16.325 13.483 1.00 93.25 169 HIS A C 1
ATOM 1314 O O . HIS A 1 169 ? -0.770 15.796 14.482 1.00 93.25 169 HIS A O 1
ATOM 1320 N N . PRO A 1 170 ? -2.099 17.385 13.602 1.00 95.62 170 PRO A N 1
ATOM 1321 C CA . PRO A 1 170 ? -2.508 17.889 14.912 1.00 95.62 170 PRO A CA 1
ATOM 1322 C C . PRO A 1 170 ? -3.360 16.892 15.704 1.00 95.62 170 PRO A C 1
ATOM 1324 O O . PRO A 1 170 ? -3.176 16.792 16.916 1.00 95.62 170 PRO A O 1
ATOM 1327 N N . ALA A 1 171 ? -4.265 16.169 15.041 1.00 97.00 171 ALA A N 1
ATOM 1328 C CA . ALA A 1 171 ? -5.101 15.141 15.661 1.00 97.00 171 ALA A CA 1
ATOM 1329 C C . ALA A 1 171 ? -4.258 13.958 16.141 1.00 97.00 171 ALA A C 1
ATOM 1331 O O . ALA A 1 171 ? -4.305 13.614 17.321 1.00 97.00 171 ALA A O 1
ATOM 1332 N N . ALA A 1 172 ? -3.369 13.444 15.286 1.00 97.62 172 ALA A N 1
ATOM 1333 C CA . ALA A 1 172 ? -2.405 12.409 15.650 1.00 97.62 172 ALA A CA 1
ATOM 1334 C C . ALA A 1 172 ? -1.571 12.803 16.881 1.00 97.62 172 ALA A C 1
ATOM 1336 O O . ALA A 1 172 ? -1.442 12.036 17.832 1.00 97.62 172 ALA A O 1
ATOM 1337 N N . GLY A 1 173 ? -1.068 14.044 16.922 1.00 97.69 173 GLY A N 1
ATOM 1338 C CA . GLY A 1 173 ? -0.321 14.557 18.074 1.00 97.69 173 GLY A CA 1
ATOM 1339 C C . GLY A 1 173 ? -1.141 14.605 19.371 1.00 97.69 173 GLY A C 1
ATOM 1340 O O . GLY A 1 173 ? -0.608 14.328 20.446 1.00 97.69 173 GLY A O 1
ATOM 1341 N N . ARG A 1 174 ? -2.441 14.923 19.291 1.00 98.00 174 ARG A N 1
ATOM 1342 C CA . ARG A 1 174 ? -3.349 14.870 20.450 1.00 98.00 174 ARG A CA 1
ATOM 1343 C C . ARG A 1 174 ? -3.665 13.435 20.866 1.00 98.00 174 ARG A C 1
ATOM 1345 O O . ARG A 1 174 ? -3.773 13.190 22.068 1.00 98.00 174 ARG A O 1
ATOM 1352 N N . GLN A 1 175 ? -3.777 12.510 19.913 1.00 98.44 175 GLN A N 1
ATOM 1353 C CA . GLN A 1 175 ? -4.015 11.091 20.177 1.00 98.44 175 GLN A CA 1
ATOM 1354 C C . GLN A 1 175 ? -2.823 10.432 20.879 1.00 98.44 175 GLN A C 1
ATOM 1356 O O . GLN A 1 175 ? -3.018 9.768 21.893 1.00 98.44 175 GLN A O 1
ATOM 1361 N N . ILE A 1 176 ? -1.595 10.702 20.427 1.00 98.12 176 ILE A N 1
ATOM 1362 C CA . ILE A 1 176 ? -0.351 10.218 21.058 1.00 98.12 176 ILE A CA 1
ATOM 1363 C C . ILE A 1 176 ? -0.249 10.650 22.529 1.00 98.12 176 ILE A C 1
ATOM 1365 O O . ILE A 1 176 ? 0.235 9.912 23.382 1.00 98.12 176 ILE A O 1
ATOM 1369 N N . ALA A 1 177 ? -0.743 11.845 22.863 1.00 97.62 177 ALA A N 1
ATOM 1370 C CA . ALA A 1 177 ? -0.714 12.355 24.232 1.00 97.62 177 ALA A CA 1
ATOM 1371 C C . ALA A 1 177 ? -1.727 11.672 25.177 1.00 97.62 177 ALA A C 1
ATOM 1373 O O . ALA A 1 177 ? -1.699 11.919 26.391 1.00 97.62 177 ALA A O 1
ATOM 1374 N N . LYS A 1 178 ? -2.649 10.848 24.657 1.00 97.12 178 LYS A N 1
ATOM 1375 C CA . LYS A 1 178 ? -3.667 10.171 25.467 1.00 97.12 178 LYS A CA 1
ATOM 1376 C C . LYS A 1 178 ? -3.068 9.024 26.274 1.00 97.12 178 LYS A C 1
ATOM 1378 O O . LYS A 1 178 ? -2.173 8.309 25.844 1.00 97.12 178 LYS A O 1
ATOM 1383 N N . GLN A 1 179 ? -3.618 8.828 27.468 1.00 96.19 179 GLN A N 1
ATOM 1384 C CA . GLN A 1 179 ? -3.216 7.743 28.356 1.00 96.19 179 GLN A CA 1
ATOM 1385 C C . GLN A 1 179 ? -4.039 6.486 28.082 1.00 96.19 179 GLN A C 1
ATOM 1387 O O . GLN A 1 179 ? -5.261 6.555 27.939 1.00 96.19 179 GLN A O 1
ATOM 1392 N N . CYS A 1 180 ? -3.359 5.343 28.064 1.00 97.62 180 CYS A N 1
ATOM 1393 C CA . CYS A 1 180 ? -3.977 4.028 27.964 1.00 97.62 180 CYS A CA 1
ATOM 1394 C C . CYS A 1 180 ? -4.886 3.751 29.172 1.00 97.62 180 CYS A C 1
ATOM 1396 O O . CYS A 1 180 ? -4.504 4.001 30.318 1.00 97.62 180 CYS A O 1
ATOM 1398 N N . PHE A 1 181 ? -6.073 3.190 28.932 1.00 97.69 181 PHE A N 1
ATOM 1399 C CA . PHE A 1 181 ? -6.955 2.703 29.999 1.00 97.69 181 PHE A CA 1
ATOM 1400 C C . PHE A 1 181 ? -6.551 1.320 30.508 1.00 97.69 181 PHE A C 1
ATOM 1402 O O . PHE A 1 181 ? -6.747 0.999 31.679 1.00 97.69 181 PHE A O 1
ATOM 1409 N N . GLY A 1 182 ? -5.976 0.501 29.634 1.00 97.44 182 GLY A N 1
ATOM 1410 C CA . GLY A 1 182 ? -5.516 -0.844 29.936 1.00 97.44 182 GLY A CA 1
ATOM 1411 C C . GLY A 1 182 ? -5.777 -1.795 28.778 1.00 97.44 182 GLY A C 1
ATOM 1412 O O . GLY A 1 182 ? -6.205 -1.396 27.695 1.00 97.44 182 GLY A O 1
ATOM 1413 N N . SER A 1 183 ? -5.524 -3.075 29.022 1.00 96.88 183 SER A N 1
ATOM 1414 C CA . SER A 1 183 ? -5.766 -4.149 28.067 1.00 96.88 183 SER A CA 1
ATOM 1415 C C . SER A 1 183 ? -6.810 -5.126 28.583 1.00 96.88 183 SER A C 1
ATOM 1417 O O . SER A 1 183 ? -7.013 -5.283 29.790 1.00 96.88 183 SER A O 1
ATOM 1419 N N . THR A 1 184 ? -7.479 -5.799 27.653 1.00 94.81 184 THR A N 1
ATOM 1420 C CA . THR A 1 184 ? -8.441 -6.845 27.974 1.00 94.81 184 THR A CA 1
ATOM 1421 C C . THR A 1 184 ? -8.246 -8.083 27.107 1.00 94.81 184 THR A C 1
ATOM 1423 O O . THR A 1 184 ? -8.041 -8.017 25.897 1.00 94.81 184 THR A O 1
ATOM 1426 N N . ASN A 1 185 ? -8.319 -9.223 27.787 1.00 89.25 185 ASN A N 1
ATOM 1427 C CA . ASN A 1 185 ? -8.570 -10.552 27.245 1.00 89.25 185 ASN A CA 1
ATOM 1428 C C . ASN A 1 185 ? -9.711 -11.122 28.100 1.00 89.25 185 ASN A C 1
ATOM 1430 O O . ASN A 1 185 ? -10.880 -10.935 27.792 1.00 89.25 185 ASN A O 1
ATOM 1434 N N . VAL A 1 186 ? -9.371 -11.673 29.272 1.00 83.56 186 VAL A N 1
ATOM 1435 C CA . VAL A 1 186 ? -10.342 -12.232 30.231 1.00 83.56 186 VAL A CA 1
ATOM 1436 C C . VAL A 1 186 ? -10.736 -11.230 31.323 1.00 83.56 186 VAL A C 1
ATOM 1438 O O . VAL A 1 186 ? -11.813 -11.335 31.901 1.00 83.56 186 VAL A O 1
ATOM 1441 N N . GLY A 1 187 ? -9.868 -10.268 31.648 1.00 91.44 187 GLY A N 1
ATOM 1442 C CA . GLY A 1 187 ? -10.148 -9.222 32.638 1.00 91.44 187 GLY A CA 1
ATOM 1443 C C . GLY A 1 187 ? -10.915 -8.047 32.036 1.00 91.44 187 GLY A C 1
ATOM 1444 O O . GLY A 1 187 ? -10.758 -7.758 30.854 1.00 91.44 187 GLY A O 1
ATOM 1445 N N . THR A 1 188 ? -11.721 -7.360 32.841 1.00 95.50 188 THR A N 1
ATOM 1446 C CA . THR A 1 188 ? -12.417 -6.143 32.405 1.00 95.50 188 THR A CA 1
ATOM 1447 C C . THR A 1 188 ? -11.473 -4.944 32.454 1.00 95.50 188 THR A C 1
ATOM 1449 O O . THR A 1 188 ? -10.878 -4.671 33.498 1.00 95.50 188 THR A O 1
ATOM 1452 N N . VAL A 1 189 ? -11.362 -4.206 31.348 1.00 96.94 189 VAL A N 1
ATOM 1453 C CA . VAL A 1 189 ? -10.764 -2.864 31.338 1.00 96.94 189 VAL A CA 1
ATOM 1454 C C . VAL A 1 189 ? -11.878 -1.843 31.544 1.00 96.94 189 VAL A C 1
ATOM 1456 O O . VAL A 1 189 ? -12.818 -1.791 30.756 1.00 96.94 189 VAL A O 1
ATOM 1459 N N . PHE A 1 190 ? -11.816 -1.068 32.627 1.00 97.00 190 PHE A N 1
ATOM 1460 C CA . PHE A 1 190 ? -12.821 -0.049 32.937 1.00 97.00 190 PHE A CA 1
ATOM 1461 C C . PHE A 1 190 ? -12.369 1.330 32.463 1.00 97.00 190 PHE A C 1
ATOM 1463 O O . PHE A 1 190 ? -11.224 1.724 32.678 1.00 97.00 190 PHE A O 1
ATOM 1470 N N . ILE A 1 191 ? -13.301 2.084 31.886 1.00 96.31 191 ILE A N 1
ATOM 1471 C CA . ILE A 1 191 ? -13.126 3.503 31.586 1.00 96.31 191 ILE A CA 1
ATOM 1472 C C . ILE A 1 191 ? -13.064 4.258 32.922 1.00 96.31 191 ILE A C 1
ATOM 1474 O O . ILE A 1 191 ? -13.968 4.103 33.754 1.00 96.31 191 ILE A O 1
ATOM 1478 N N . PRO A 1 192 ? -12.019 5.066 33.167 1.00 95.12 192 PRO A N 1
ATOM 1479 C CA . PRO A 1 192 ? -11.881 5.789 34.423 1.00 95.12 192 PRO A CA 1
ATOM 1480 C C . PRO A 1 192 ? -12.961 6.869 34.559 1.00 95.12 192 PRO A C 1
ATOM 1482 O O . PRO A 1 192 ? -13.321 7.523 33.582 1.00 95.12 192 PRO A O 1
ATOM 1485 N N . SER A 1 193 ? -13.423 7.137 35.786 1.00 94.00 193 SER A N 1
ATOM 1486 C CA . SER A 1 193 ? -14.417 8.195 36.049 1.00 94.00 193 SER A CA 1
ATOM 1487 C C . SER A 1 193 ? -13.948 9.591 35.615 1.00 94.00 193 SER A C 1
ATOM 1489 O O . SER A 1 193 ? -14.766 10.471 35.349 1.00 94.00 193 SER A O 1
ATOM 1491 N N . SER A 1 194 ? -12.629 9.792 35.500 1.00 94.62 194 SER A N 1
ATOM 1492 C CA . SER A 1 194 ? -12.020 11.013 34.970 1.00 94.62 194 SER A CA 1
ATOM 1493 C C . SER A 1 194 ? -12.340 11.262 33.494 1.00 94.62 194 SER A C 1
ATOM 1495 O O . SER A 1 194 ? -12.375 12.417 33.094 1.00 94.62 194 SER A O 1
ATOM 1497 N N . TYR A 1 195 ? -12.600 10.217 32.697 1.00 94.88 195 TYR A N 1
ATOM 1498 C CA . TYR A 1 195 ? -12.994 10.359 31.288 1.00 94.88 195 TYR A CA 1
ATOM 1499 C C . TYR A 1 195 ? -14.312 11.127 31.138 1.00 94.88 195 TYR A C 1
ATOM 1501 O O . TYR A 1 195 ? -14.487 11.894 30.199 1.00 94.88 195 TYR A O 1
ATOM 1509 N N . TRP A 1 196 ? -15.227 10.947 32.091 1.00 94.25 196 TRP A N 1
ATOM 1510 C CA . TRP A 1 196 ? -16.572 11.506 32.019 1.00 94.25 196 TRP A CA 1
ATOM 1511 C C . TRP A 1 196 ? -16.672 12.945 32.528 1.00 94.25 196 TRP A C 1
ATOM 1513 O O . TRP A 1 196 ? -17.689 13.577 32.273 1.00 94.25 196 TRP A O 1
ATOM 1523 N N . GLN A 1 197 ? -15.679 13.470 33.260 1.00 92.94 197 GLN A N 1
ATOM 1524 C CA . GLN A 1 197 ? -15.812 14.729 34.021 1.00 92.94 197 GLN A CA 1
ATOM 1525 C C . GLN A 1 197 ? -16.192 15.929 33.149 1.00 92.94 197 GLN A C 1
ATOM 1527 O O . GLN A 1 197 ? -17.101 16.679 33.514 1.00 92.94 197 GLN A O 1
ATOM 1532 N N . ASP A 1 198 ? -15.557 16.046 31.985 1.00 87.50 198 ASP A N 1
ATOM 1533 C CA . ASP A 1 198 ? -15.714 17.184 31.077 1.00 87.50 198 ASP A CA 1
ATOM 1534 C C . ASP A 1 198 ? -16.726 16.924 29.948 1.00 87.50 198 ASP A C 1
ATOM 1536 O O . ASP A 1 198 ? -16.923 17.780 29.092 1.00 87.50 198 ASP A O 1
ATOM 1540 N N . ARG A 1 199 ? -17.405 15.767 29.960 1.00 89.50 199 ARG A N 1
ATOM 1541 C CA . ARG A 1 199 ? -18.421 15.407 28.960 1.00 89.50 199 ARG A CA 1
ATOM 1542 C C . ARG A 1 199 ? -19.812 15.910 29.344 1.00 89.50 199 ARG A C 1
ATOM 1544 O O . ARG A 1 199 ? -20.111 16.132 30.528 1.00 89.50 199 ARG A O 1
ATOM 1551 N N . ASP A 1 200 ? -20.664 16.045 28.336 1.00 90.50 200 ASP A N 1
ATOM 1552 C CA . ASP A 1 200 ? -22.096 16.354 28.416 1.00 90.50 200 ASP A CA 1
ATOM 1553 C C . ASP A 1 200 ? -22.994 15.225 27.872 1.00 90.50 200 ASP A C 1
ATOM 1555 O O . ASP A 1 200 ? -24.211 15.257 28.068 1.00 90.50 200 ASP A O 1
ATOM 1559 N N . ASP A 1 201 ? -22.395 14.198 27.270 1.00 90.69 201 ASP A N 1
ATOM 1560 C CA . ASP A 1 201 ? -23.056 12.995 26.780 1.00 90.69 201 ASP A CA 1
ATOM 1561 C C . ASP A 1 201 ? -22.668 11.738 27.576 1.00 90.69 201 ASP A C 1
ATOM 1563 O O . ASP A 1 201 ? -21.903 11.767 28.543 1.00 90.69 201 ASP A O 1
ATOM 1567 N N . THR A 1 202 ? -23.242 10.612 27.160 1.00 91.19 202 THR A N 1
ATOM 1568 C CA . THR A 1 202 ? -22.981 9.287 27.734 1.00 91.19 202 THR A CA 1
ATOM 1569 C C . THR A 1 202 ? -22.399 8.342 26.686 1.00 91.19 202 THR A C 1
ATOM 1571 O O . THR A 1 202 ? -22.604 7.128 26.712 1.00 91.19 202 THR A O 1
ATOM 1574 N N . GLU A 1 203 ? -21.670 8.920 25.736 1.00 93.06 203 GLU A N 1
ATOM 1575 C CA . GLU A 1 203 ? -20.987 8.197 24.678 1.00 93.06 203 GLU A CA 1
ATOM 1576 C C . GLU A 1 203 ? -19.499 8.121 25.027 1.00 93.06 203 GLU A C 1
ATOM 1578 O O . GLU A 1 203 ? -18.869 9.119 25.376 1.00 93.06 203 GLU A O 1
ATOM 1583 N N . ALA A 1 204 ? -18.918 6.926 24.952 1.00 95.44 204 ALA A N 1
ATOM 1584 C CA . ALA A 1 204 ? -17.474 6.763 24.984 1.00 95.44 204 ALA A CA 1
ATOM 1585 C C . ALA A 1 204 ? -16.963 6.508 23.570 1.00 95.44 204 ALA A C 1
ATOM 1587 O O . ALA A 1 204 ? -17.205 5.447 22.991 1.00 95.44 204 ALA A O 1
ATOM 1588 N N . HIS A 1 205 ? -16.215 7.474 23.050 1.00 96.69 205 HIS A N 1
ATOM 1589 C CA . HIS A 1 205 ? -15.452 7.346 21.817 1.00 96.69 205 HIS A CA 1
ATOM 1590 C C . HIS A 1 205 ? -14.027 6.930 22.164 1.00 96.69 205 HIS A C 1
ATOM 1592 O O . HIS A 1 205 ? -13.297 7.657 22.848 1.00 96.69 205 HIS A O 1
ATOM 1598 N N . LEU A 1 206 ? -13.657 5.730 21.731 1.00 98.31 206 LEU A N 1
ATOM 1599 C CA . LEU A 1 206 ? -12.405 5.070 22.074 1.00 98.31 206 LEU A CA 1
ATOM 1600 C C . LEU A 1 206 ? -11.697 4.601 20.802 1.00 98.31 206 LEU A C 1
ATOM 1602 O O . LEU A 1 206 ? -12.315 4.466 19.744 1.00 98.31 206 LEU A O 1
ATOM 1606 N N . ILE A 1 207 ? -10.414 4.293 20.936 1.00 98.75 207 ILE A N 1
ATOM 1607 C CA . ILE A 1 207 ? -9.653 3.536 19.942 1.00 98.75 207 ILE A CA 1
ATOM 1608 C C . ILE A 1 207 ? -8.996 2.328 20.603 1.00 98.75 207 ILE A C 1
ATOM 1610 O O . ILE A 1 207 ? -8.781 2.313 21.823 1.00 98.75 207 ILE A O 1
ATOM 1614 N N . PHE A 1 208 ? -8.675 1.314 19.808 1.00 98.69 208 PHE A N 1
ATOM 1615 C CA . PHE A 1 208 ? -7.931 0.154 20.273 1.00 98.69 208 PHE A CA 1
ATOM 1616 C C . PHE A 1 208 ? -6.937 -0.354 19.232 1.00 98.69 208 PHE A C 1
ATOM 1618 O O . PHE A 1 208 ? -7.171 -0.230 18.032 1.00 98.69 208 PHE A O 1
ATOM 1625 N N . GLU A 1 209 ? -5.883 -1.000 19.724 1.00 98.69 209 GLU A N 1
ATOM 1626 C CA . GLU A 1 209 ? -4.971 -1.834 18.935 1.00 98.69 209 GLU A CA 1
ATOM 1627 C C . GLU A 1 209 ? -5.156 -3.315 19.314 1.00 98.69 209 GLU A C 1
ATOM 1629 O O . GLU A 1 209 ? -5.600 -3.645 20.427 1.00 98.69 209 GLU A O 1
ATOM 1634 N N . GLY A 1 210 ? -4.770 -4.227 18.422 1.00 98.25 210 GLY A N 1
ATOM 1635 C CA . GLY A 1 210 ? -4.686 -5.654 18.734 1.00 98.25 210 GLY A CA 1
ATOM 1636 C C . GLY A 1 210 ? -3.350 -6.041 19.382 1.00 98.25 210 GLY A C 1
ATOM 1637 O O . GLY A 1 210 ? -2.293 -5.728 18.845 1.00 98.25 210 GLY A O 1
ATOM 1638 N N . ILE A 1 211 ? -3.387 -6.808 20.479 1.00 97.44 211 ILE A N 1
ATOM 1639 C CA . ILE A 1 211 ? -2.195 -7.388 21.136 1.00 97.44 211 ILE A CA 1
ATOM 1640 C C . ILE A 1 211 ? -2.004 -8.865 20.753 1.00 97.44 211 ILE A C 1
ATOM 1642 O O . ILE A 1 211 ? -0.889 -9.322 20.510 1.00 97.44 211 ILE A O 1
ATOM 1646 N N . SER A 1 212 ? -3.084 -9.653 20.708 1.00 95.62 212 SER A N 1
ATOM 1647 C CA . SER A 1 212 ? -3.008 -11.074 20.345 1.00 95.62 212 SER A CA 1
ATOM 1648 C C . SER A 1 212 ? -4.100 -11.477 19.373 1.00 95.62 212 SER A C 1
ATOM 1650 O O . SER A 1 212 ? -5.247 -11.044 19.486 1.00 95.62 212 SER A O 1
ATOM 1652 N N . LYS A 1 213 ? -3.739 -12.364 18.442 1.00 95.38 213 LYS A N 1
ATOM 1653 C CA . LYS A 1 213 ? -4.674 -12.947 17.481 1.00 95.38 213 LYS A CA 1
ATOM 1654 C C . LYS A 1 213 ? -5.758 -13.756 18.175 1.00 95.38 213 LYS A C 1
ATOM 1656 O O . LYS A 1 213 ? -5.533 -14.343 19.236 1.00 95.38 213 LYS A O 1
ATOM 1661 N N . GLY A 1 214 ? -6.902 -13.860 17.518 1.00 94.19 214 GLY A N 1
ATOM 1662 C CA . GLY A 1 214 ? -7.990 -14.710 17.967 1.00 94.19 214 GLY A CA 1
ATOM 1663 C C . GLY A 1 214 ? -9.337 -14.255 17.439 1.00 94.19 214 GLY A C 1
ATOM 1664 O O . GLY A 1 214 ? -9.452 -13.259 16.729 1.00 94.19 214 GLY A O 1
ATOM 1665 N N . THR A 1 215 ? -10.377 -14.990 17.803 1.00 94.00 215 THR A N 1
ATOM 1666 C CA . THR A 1 215 ? -11.766 -14.621 17.520 1.00 94.00 215 THR A CA 1
ATOM 1667 C C . THR A 1 215 ? -12.545 -14.647 18.824 1.00 94.00 215 THR A C 1
ATOM 1669 O O . THR A 1 215 ? -12.356 -15.554 19.634 1.00 94.00 215 THR A O 1
ATOM 1672 N N . GLY A 1 216 ? -13.387 -13.644 19.059 1.00 93.56 216 GLY A N 1
ATOM 1673 C CA . GLY A 1 216 ? -14.143 -13.550 20.303 1.00 93.56 216 GLY A CA 1
ATOM 1674 C C . GLY A 1 216 ? -15.202 -12.457 20.288 1.00 93.56 216 GLY A C 1
ATOM 1675 O O . GLY A 1 216 ? -15.212 -11.585 19.423 1.00 93.56 216 GLY A O 1
ATOM 1676 N N . GLU A 1 217 ? -16.095 -12.513 21.271 1.00 94.94 217 GLU A N 1
ATOM 1677 C CA . GLU A 1 217 ? -17.113 -11.487 21.489 1.00 94.94 217 GLU A CA 1
ATOM 1678 C C . GLU A 1 217 ? -16.572 -10.456 22.485 1.00 94.94 217 GLU A C 1
ATOM 1680 O O . GLU A 1 217 ? -16.379 -10.775 23.662 1.00 94.94 217 GLU A O 1
ATOM 1685 N N . LEU A 1 218 ? -16.328 -9.227 22.036 1.00 96.38 218 LEU A N 1
ATOM 1686 C CA . LEU A 1 218 ? -15.978 -8.118 22.917 1.00 96.38 218 LEU A CA 1
ATOM 1687 C C . LEU A 1 218 ? -17.265 -7.544 23.506 1.00 96.38 218 LEU A C 1
ATOM 1689 O O . LEU A 1 218 ? -18.103 -7.014 22.780 1.00 96.38 218 LEU A O 1
ATOM 1693 N N . ALA A 1 219 ? -17.434 -7.679 24.817 1.00 95.88 219 ALA A N 1
ATOM 1694 C CA . ALA A 1 219 ? -18.634 -7.266 25.521 1.00 95.88 219 ALA A CA 1
ATOM 1695 C C . ALA A 1 219 ? -18.449 -5.938 26.248 1.00 95.88 219 ALA A C 1
ATOM 1697 O O . ALA A 1 219 ? -17.427 -5.714 26.902 1.00 95.88 219 ALA A O 1
ATOM 1698 N N . LEU A 1 220 ? -19.498 -5.118 26.212 1.00 96.00 220 LEU A N 1
ATOM 1699 C CA . LEU A 1 220 ? -19.666 -3.989 27.118 1.00 96.00 220 LEU A CA 1
ATOM 1700 C C . LEU A 1 220 ? -19.984 -4.522 28.520 1.00 96.00 220 LEU A C 1
ATOM 1702 O O . LEU A 1 220 ? -20.881 -5.348 28.691 1.00 96.00 220 LEU A O 1
ATOM 1706 N N . ILE A 1 221 ? -19.249 -4.065 29.529 1.00 95.81 221 ILE A N 1
ATOM 1707 C CA . ILE A 1 221 ? -19.407 -4.452 30.932 1.00 95.81 221 ILE A CA 1
ATOM 1708 C C . ILE A 1 221 ? -19.875 -3.251 31.746 1.00 95.81 221 ILE A C 1
ATOM 1710 O O . ILE A 1 221 ? -19.317 -2.163 31.633 1.00 95.81 221 ILE A O 1
ATOM 1714 N N . LEU A 1 222 ? -20.874 -3.466 32.596 1.00 93.81 222 LEU A N 1
ATOM 1715 C CA . LEU A 1 222 ? -21.375 -2.479 33.547 1.00 93.81 222 LEU A CA 1
ATOM 1716 C C . LEU A 1 222 ? -21.153 -2.987 34.967 1.00 93.81 222 LEU A C 1
ATOM 1718 O O . LEU A 1 222 ? -21.393 -4.161 35.245 1.00 93.81 222 LEU A O 1
ATOM 1722 N N . GLN A 1 223 ? -20.726 -2.120 35.877 1.00 93.31 223 GLN A N 1
ATOM 1723 C CA . GLN A 1 223 ? -20.550 -2.476 37.284 1.00 93.31 223 GLN A CA 1
ATOM 1724 C C . GLN A 1 223 ? -21.090 -1.363 38.179 1.00 93.31 223 GLN A C 1
ATOM 1726 O O . GLN A 1 223 ? -20.698 -0.210 38.028 1.00 93.31 223 GLN A O 1
ATOM 1731 N N . ASN A 1 224 ? -21.970 -1.721 39.115 1.00 88.12 224 ASN A N 1
ATOM 1732 C CA . ASN A 1 224 ? -22.462 -0.804 40.141 1.00 88.12 224 ASN A CA 1
ATOM 1733 C C . ASN A 1 224 ? -21.518 -0.824 41.352 1.00 88.12 224 ASN A C 1
ATOM 1735 O O . ASN A 1 224 ? -21.308 -1.871 41.964 1.00 88.12 224 ASN A O 1
ATOM 1739 N N . GLY A 1 225 ? -20.957 0.322 41.707 1.00 81.31 225 GLY A N 1
ATOM 1740 C CA . GLY A 1 225 ? -19.978 0.477 42.770 1.00 81.31 225 GLY A CA 1
ATOM 1741 C C . GLY A 1 225 ? -18.642 -0.202 42.460 1.00 81.31 225 GLY A C 1
ATOM 1742 O O . GLY A 1 225 ? -18.436 -0.848 41.432 1.00 81.31 225 GLY A O 1
ATOM 1743 N N . SER A 1 226 ? -17.685 -0.068 43.378 1.00 77.81 226 SER A N 1
ATOM 1744 C CA . SER A 1 226 ? -16.339 -0.621 43.193 1.00 77.81 226 SER A CA 1
ATOM 1745 C C . SER A 1 226 ? -16.268 -2.149 43.254 1.00 77.81 226 SER A C 1
ATOM 1747 O O . SER A 1 226 ? -15.329 -2.715 42.701 1.00 77.81 226 SER A O 1
ATOM 1749 N N . GLU A 1 227 ? -17.235 -2.791 43.913 1.00 81.88 227 GLU A N 1
ATOM 1750 C CA . GLU A 1 227 ? -17.250 -4.234 44.203 1.00 81.88 227 GLU A CA 1
ATOM 1751 C C . GLU A 1 227 ? -18.560 -4.929 43.785 1.00 81.88 227 GLU A C 1
ATOM 1753 O O . GLU A 1 227 ? -18.780 -6.091 44.125 1.00 81.88 227 GLU A O 1
ATOM 1758 N N . GLY A 1 228 ? -19.459 -4.245 43.068 1.00 87.25 228 GLY A N 1
ATOM 1759 C CA . GLY A 1 228 ? -20.703 -4.872 42.622 1.00 87.25 228 GLY A CA 1
ATOM 1760 C C . GLY A 1 228 ? -20.485 -5.938 41.546 1.00 87.25 228 GLY A C 1
ATOM 1761 O O . GLY A 1 228 ? -19.412 -6.018 40.939 1.00 87.25 228 GLY A O 1
ATOM 1762 N N . PRO A 1 229 ? -21.505 -6.773 41.284 1.00 89.38 229 PRO A N 1
ATOM 1763 C CA . PRO A 1 229 ? -21.437 -7.754 40.216 1.00 89.38 229 PRO A CA 1
ATOM 1764 C C . PRO A 1 229 ? -21.322 -7.065 38.854 1.00 89.38 229 PRO A C 1
ATOM 1766 O O . PRO A 1 229 ? -21.991 -6.068 38.584 1.00 89.38 229 PRO A O 1
ATOM 1769 N N . GLU A 1 230 ? -20.492 -7.632 37.983 1.00 92.50 230 GLU A N 1
ATOM 1770 C CA . GLU A 1 230 ? -20.402 -7.208 36.590 1.00 92.50 230 GLU A CA 1
ATOM 1771 C C . GLU A 1 230 ? -21.612 -7.710 35.798 1.00 92.50 230 GLU A C 1
ATOM 1773 O O . GLU A 1 230 ? -21.936 -8.901 35.796 1.00 92.50 230 GLU A O 1
ATOM 1778 N N . ILE A 1 231 ? -22.250 -6.795 35.080 1.00 91.06 231 ILE A N 1
ATOM 1779 C CA . ILE A 1 231 ? -23.348 -7.057 34.162 1.00 91.06 231 ILE A CA 1
ATOM 1780 C C . ILE A 1 231 ? -22.775 -7.040 32.749 1.00 91.06 231 ILE A C 1
ATOM 1782 O O . ILE A 1 231 ? -22.142 -6.073 32.330 1.00 91.06 231 ILE A O 1
ATOM 1786 N N . VAL A 1 232 ? -22.996 -8.126 32.015 1.00 91.88 232 VAL A N 1
ATOM 1787 C CA . VAL A 1 232 ? -22.535 -8.263 30.633 1.00 91.88 232 VAL A CA 1
ATOM 1788 C C . VAL A 1 232 ? -23.616 -7.743 29.692 1.00 91.88 232 VAL A C 1
ATOM 1790 O O . VAL A 1 232 ? -24.729 -8.266 29.677 1.00 91.88 232 VAL A O 1
ATOM 1793 N N . GLY A 1 233 ? -23.281 -6.708 28.933 1.00 91.50 233 GLY A N 1
ATOM 1794 C CA . GLY A 1 233 ? -24.145 -6.051 27.963 1.00 91.50 233 GLY A CA 1
ATOM 1795 C C . GLY A 1 233 ? -24.007 -6.605 26.538 1.00 91.50 233 GLY A C 1
ATOM 1796 O O . GLY A 1 233 ? -23.613 -7.765 26.347 1.00 91.50 233 GLY A O 1
ATOM 1797 N N . PRO A 1 234 ? -24.361 -5.782 25.532 1.00 93.25 234 PRO A N 1
ATOM 1798 C CA . PRO A 1 234 ? -24.176 -6.085 24.114 1.00 93.25 234 PRO A CA 1
ATOM 1799 C C . PRO A 1 234 ? -22.720 -6.395 23.744 1.00 93.25 234 PRO A C 1
ATOM 1801 O O . PRO A 1 234 ? -21.791 -6.099 24.503 1.00 93.25 234 PRO A O 1
ATOM 1804 N N . VAL A 1 235 ? -22.533 -7.003 22.570 1.00 95.12 235 VAL A N 1
ATOM 1805 C CA . VAL A 1 235 ? -21.225 -7.442 22.071 1.00 95.12 235 VAL A CA 1
ATOM 1806 C C . VAL A 1 235 ? -20.994 -7.028 20.626 1.00 95.12 235 VAL A C 1
ATOM 1808 O O . VAL A 1 235 ? -21.949 -6.918 19.860 1.00 95.12 235 VAL A O 1
ATOM 1811 N N . VAL A 1 236 ? -19.721 -6.909 20.252 1.00 96.12 236 VAL A N 1
ATOM 1812 C CA . VAL A 1 236 ? -19.269 -7.027 18.860 1.00 96.12 236 VAL A CA 1
ATOM 1813 C C . VAL A 1 236 ? -18.438 -8.298 18.693 1.00 96.12 236 VAL A C 1
ATOM 1815 O O . VAL A 1 236 ? -17.679 -8.680 19.587 1.00 96.12 236 VAL A O 1
ATOM 1818 N N . HIS A 1 237 ? -18.583 -8.968 17.554 1.00 95.81 237 HIS A N 1
ATOM 1819 C CA . HIS A 1 237 ? -17.741 -10.099 17.177 1.00 95.81 237 HIS A CA 1
ATOM 1820 C C . HIS A 1 237 ? -16.468 -9.565 16.528 1.00 95.81 237 HIS A C 1
ATOM 1822 O O . HIS A 1 237 ? -16.533 -8.861 15.525 1.00 95.81 237 HIS A O 1
ATOM 1828 N N . LEU A 1 238 ? -15.316 -9.907 17.097 1.00 95.69 238 LEU A N 1
ATOM 1829 C CA . LEU A 1 238 ? -14.009 -9.427 16.669 1.00 95.69 238 LEU A CA 1
ATOM 1830 C C . LEU A 1 238 ? -13.146 -10.601 16.201 1.00 95.69 238 LEU A C 1
ATOM 1832 O O . LEU A 1 238 ? -13.114 -11.652 16.851 1.00 95.69 238 LEU A O 1
ATOM 1836 N N . LYS A 1 239 ? -12.389 -10.404 15.122 1.00 96.25 239 LYS A N 1
ATOM 1837 C CA . LYS A 1 239 ? -11.332 -11.314 14.678 1.00 96.25 239 LYS A CA 1
ATOM 1838 C C . LYS A 1 239 ? -10.033 -10.541 14.473 1.00 96.25 239 LYS A C 1
ATOM 1840 O O . LYS A 1 239 ? -9.929 -9.743 13.546 1.00 96.25 239 LYS A O 1
ATOM 1845 N N . LEU A 1 240 ? -9.054 -10.807 15.337 1.00 97.69 240 LEU A N 1
ATOM 1846 C CA . LEU A 1 240 ? -7.708 -10.248 15.251 1.00 97.69 240 LEU A CA 1
ATOM 1847 C C . LEU A 1 240 ? -6.777 -11.211 14.525 1.00 97.69 240 LEU A C 1
ATOM 1849 O O . LEU A 1 240 ? -6.668 -12.384 14.899 1.00 97.69 240 LEU A O 1
ATOM 1853 N N . LEU A 1 241 ? -6.102 -10.692 13.508 1.00 97.56 241 LEU A N 1
ATOM 1854 C CA . LEU A 1 241 ? -5.193 -11.413 12.621 1.00 97.56 241 LEU A CA 1
ATOM 1855 C C . LEU A 1 241 ? -3.804 -10.775 12.642 1.00 97.56 241 LEU A C 1
ATOM 1857 O O . LEU A 1 241 ? -3.618 -9.661 13.115 1.00 97.56 241 LEU A O 1
ATOM 1861 N N . ASP A 1 242 ? -2.809 -11.462 12.099 1.00 97.50 242 ASP A N 1
ATOM 1862 C CA . ASP A 1 242 ? -1.663 -10.738 11.550 1.00 97.50 242 ASP A CA 1
ATOM 1863 C C . ASP A 1 242 ? -2.097 -10.092 10.241 1.00 97.50 242 ASP A C 1
ATOM 1865 O O . ASP A 1 242 ? -2.776 -10.730 9.435 1.00 97.50 242 ASP A O 1
ATOM 1869 N N . VAL A 1 243 ? -1.693 -8.850 9.998 1.00 97.94 243 VAL A N 1
ATOM 1870 C CA . VAL A 1 243 ? -2.045 -8.149 8.759 1.00 97.94 243 VAL A CA 1
ATOM 1871 C C . VAL A 1 243 ? -1.624 -8.942 7.506 1.00 97.94 243 VAL A C 1
ATOM 1873 O O . VAL A 1 243 ? -2.323 -8.925 6.494 1.00 97.94 243 VAL A O 1
ATOM 1876 N N . ARG A 1 244 ? -0.557 -9.754 7.579 1.00 97.50 244 ARG A N 1
ATOM 1877 C CA . ARG A 1 244 ? -0.099 -10.640 6.489 1.00 97.50 244 ARG A CA 1
ATOM 1878 C C . ARG A 1 244 ? -1.052 -11.806 6.210 1.00 97.50 244 ARG A C 1
ATOM 1880 O O . ARG A 1 244 ? -0.960 -12.422 5.150 1.00 97.50 244 ARG A O 1
ATOM 1887 N N . GLU A 1 245 ? -1.980 -12.120 7.103 1.00 98.12 245 GLU A N 1
ATOM 1888 C CA . GLU A 1 245 ? -3.048 -13.100 6.859 1.00 98.12 245 GLU A CA 1
ATOM 1889 C C . GLU A 1 245 ? -4.227 -12.469 6.098 1.00 98.12 245 GLU A C 1
ATOM 1891 O O . GLU A 1 245 ? -5.055 -13.191 5.550 1.00 98.12 245 GLU A O 1
ATOM 1896 N N . MET A 1 246 ? -4.301 -11.135 6.006 1.00 98.31 246 MET A N 1
ATOM 1897 C CA . MET A 1 246 ? -5.440 -10.418 5.417 1.00 98.31 246 MET A CA 1
ATOM 1898 C C . MET A 1 246 ? -5.315 -10.164 3.907 1.00 98.31 246 MET A C 1
ATOM 1900 O O . MET A 1 246 ? -6.261 -9.696 3.276 1.00 98.31 246 MET A O 1
ATOM 1904 N N . PHE A 1 247 ? -4.180 -10.509 3.296 1.00 98.12 247 PHE A N 1
ATOM 1905 C CA . PHE A 1 247 ? -3.965 -10.388 1.853 1.00 98.12 247 PHE A CA 1
ATOM 1906 C C . PHE A 1 247 ? -3.136 -11.541 1.289 1.00 98.12 247 PHE A C 1
ATOM 1908 O O . PHE A 1 247 ? -2.408 -12.225 2.011 1.00 98.12 247 PHE A O 1
ATOM 1915 N N . LYS A 1 248 ? -3.238 -11.766 -0.026 1.00 97.88 248 LYS A N 1
ATOM 1916 C CA . LYS A 1 248 ? -2.528 -12.858 -0.709 1.00 97.88 248 LYS A CA 1
ATOM 1917 C C . LYS A 1 248 ? -1.257 -12.360 -1.385 1.00 97.88 248 LYS A C 1
ATOM 1919 O O . LYS A 1 248 ? -1.223 -11.280 -1.963 1.00 97.88 248 LYS A O 1
ATOM 1924 N N . ARG A 1 249 ? -0.227 -13.200 -1.381 1.00 97.69 249 ARG A N 1
ATOM 1925 C CA . ARG A 1 249 ? 1.083 -12.912 -1.975 1.00 97.69 249 ARG A CA 1
ATOM 1926 C C . ARG A 1 249 ? 1.453 -13.977 -2.988 1.00 97.69 249 ARG A C 1
ATOM 1928 O O . ARG A 1 249 ? 1.244 -15.163 -2.738 1.00 97.69 249 ARG A O 1
ATOM 1935 N N . ALA A 1 250 ? 2.049 -13.567 -4.094 1.00 98.31 250 ALA A N 1
ATOM 1936 C CA . ALA A 1 250 ? 2.756 -14.466 -4.994 1.00 98.31 250 ALA A CA 1
ATOM 1937 C C . ALA A 1 250 ? 4.161 -13.938 -5.262 1.00 98.31 250 ALA A C 1
ATOM 1939 O O . ALA A 1 250 ? 4.445 -12.757 -5.054 1.00 98.31 250 ALA A O 1
ATOM 1940 N N . ARG A 1 251 ? 5.041 -14.820 -5.730 1.00 97.88 251 ARG A N 1
ATOM 1941 C CA . ARG A 1 251 ? 6.403 -14.454 -6.106 1.00 97.88 251 ARG A CA 1
ATOM 1942 C C . ARG A 1 251 ? 6.889 -15.210 -7.328 1.00 97.88 251 ARG A C 1
ATOM 1944 O O . ARG A 1 251 ? 6.370 -16.283 -7.643 1.00 97.88 251 ARG A O 1
ATOM 1951 N N . ILE A 1 252 ? 7.932 -14.687 -7.960 1.00 98.00 252 ILE A N 1
ATOM 1952 C CA . ILE A 1 252 ? 8.757 -15.449 -8.902 1.00 98.00 252 ILE A CA 1
ATOM 1953 C C . ILE A 1 252 ? 9.477 -16.576 -8.147 1.00 98.00 252 ILE A C 1
ATOM 1955 O O . ILE A 1 252 ? 9.907 -16.395 -7.007 1.00 98.00 252 ILE A O 1
ATOM 1959 N N . VAL A 1 253 ? 9.554 -17.760 -8.764 1.00 96.62 253 VAL A N 1
ATOM 1960 C CA . VAL A 1 253 ? 10.175 -18.950 -8.157 1.00 96.62 253 VAL A CA 1
ATOM 1961 C C . VAL A 1 253 ? 11.660 -18.736 -7.896 1.00 96.62 253 VAL A C 1
ATOM 1963 O O . VAL A 1 253 ? 12.105 -19.037 -6.790 1.00 96.62 253 VAL A O 1
ATOM 1966 N N . ASN A 1 254 ? 12.370 -18.225 -8.902 1.00 94.31 254 ASN A N 1
ATOM 1967 C CA . ASN A 1 254 ? 13.803 -17.977 -8.846 1.00 94.31 254 ASN A CA 1
ATOM 1968 C C . ASN A 1 254 ? 14.088 -16.601 -8.234 1.00 94.31 254 ASN A C 1
ATOM 1970 O O . ASN A 1 254 ? 13.424 -15.618 -8.574 1.00 94.31 254 ASN A O 1
ATOM 1974 N N . GLU A 1 255 ? 15.097 -16.528 -7.380 1.00 91.31 255 GLU A N 1
ATOM 1975 C CA . GLU A 1 255 ? 15.665 -15.274 -6.899 1.00 91.31 255 GLU A CA 1
ATOM 1976 C C . GLU A 1 255 ? 16.555 -14.617 -7.970 1.00 91.31 255 GLU A C 1
ATOM 1978 O O . GLU A 1 255 ? 16.837 -15.178 -9.032 1.00 91.31 255 GLU A O 1
ATOM 1983 N N . ALA A 1 256 ? 16.972 -13.373 -7.728 1.00 90.06 256 ALA A N 1
ATOM 1984 C CA . ALA A 1 256 ? 17.701 -12.591 -8.723 1.00 90.06 256 ALA A CA 1
ATOM 1985 C C . ALA A 1 256 ? 19.051 -13.215 -9.118 1.00 90.06 256 ALA A C 1
ATOM 1987 O O . ALA A 1 256 ? 19.403 -13.229 -10.298 1.00 90.06 256 ALA A O 1
ATOM 1988 N N . ASP A 1 257 ? 19.799 -13.753 -8.162 1.00 87.56 257 ASP A N 1
ATOM 1989 C CA . ASP A 1 257 ? 21.084 -14.424 -8.375 1.00 87.56 257 ASP A CA 1
ATOM 1990 C C . ASP A 1 257 ? 20.949 -15.798 -9.058 1.00 87.56 257 ASP A C 1
ATOM 1992 O O . ASP A 1 257 ? 21.896 -16.270 -9.687 1.00 87.56 257 ASP A O 1
ATOM 1996 N N . GLU A 1 258 ? 19.758 -16.399 -9.023 1.00 91.19 258 GLU A N 1
ATOM 1997 C CA . GLU A 1 258 ? 19.437 -17.654 -9.714 1.00 91.19 258 GLU A CA 1
ATOM 1998 C C . GLU A 1 258 ? 19.059 -17.448 -11.191 1.00 91.19 258 GLU A C 1
ATOM 2000 O O . GLU A 1 258 ? 19.124 -18.385 -11.991 1.00 91.19 258 GLU A O 1
ATOM 2005 N N . ILE A 1 259 ? 18.680 -16.225 -11.584 1.00 92.00 259 ILE A N 1
ATOM 2006 C CA . ILE A 1 259 ? 18.448 -15.870 -12.989 1.00 92.00 259 ILE A CA 1
ATOM 2007 C C . ILE A 1 259 ? 19.795 -15.489 -13.619 1.00 92.00 259 ILE A C 1
ATOM 2009 O O . ILE A 1 259 ? 20.368 -14.459 -13.250 1.00 92.00 259 ILE A O 1
ATOM 2013 N N . PRO A 1 260 ? 20.324 -16.265 -14.584 1.00 90.06 260 PRO A N 1
ATOM 2014 C CA . PRO A 1 260 ? 21.629 -15.983 -15.160 1.00 90.06 260 PRO A CA 1
ATOM 2015 C C . PRO A 1 260 ? 21.593 -14.697 -15.986 1.00 90.06 260 PRO A C 1
ATOM 2017 O O . PRO A 1 260 ? 20.635 -14.402 -16.705 1.00 90.06 260 PRO A O 1
ATOM 2020 N N . ASN A 1 261 ? 22.680 -13.933 -15.905 1.00 87.31 261 ASN A N 1
ATOM 2021 C CA . ASN A 1 261 ? 22.872 -12.786 -16.781 1.00 87.31 261 ASN A CA 1
ATOM 2022 C C . ASN A 1 261 ? 23.075 -13.243 -18.245 1.00 87.31 261 ASN A C 1
ATOM 2024 O O . ASN A 1 261 ? 23.571 -14.353 -18.467 1.00 87.31 261 ASN A O 1
ATOM 2028 N N . PRO A 1 262 ? 22.790 -12.389 -19.248 1.00 86.94 262 PRO A N 1
ATOM 2029 C CA . PRO A 1 262 ? 22.819 -12.771 -20.669 1.00 86.94 262 PRO A CA 1
ATOM 2030 C C . PRO A 1 262 ? 24.181 -13.243 -21.204 1.00 86.94 262 PRO A C 1
ATOM 2032 O O . PRO A 1 262 ? 24.266 -13.859 -22.267 1.00 86.94 262 PRO A O 1
ATOM 2035 N N . TRP A 1 263 ? 25.274 -12.925 -20.508 1.00 82.94 263 TRP A N 1
ATOM 2036 C CA . TRP A 1 263 ? 26.621 -13.387 -20.857 1.00 82.94 263 TRP A CA 1
ATOM 2037 C C . TRP A 1 263 ? 26.954 -14.777 -20.316 1.00 82.94 263 TRP A C 1
ATOM 2039 O O . TRP A 1 263 ? 27.882 -15.411 -20.809 1.00 82.94 263 TRP A O 1
ATOM 2049 N N . ILE A 1 264 ? 26.195 -15.252 -19.328 1.00 84.00 264 ILE A N 1
ATOM 2050 C CA . ILE A 1 264 ? 26.249 -16.630 -18.833 1.00 84.00 264 ILE A CA 1
ATOM 2051 C C . ILE A 1 264 ? 25.289 -17.489 -19.658 1.00 84.00 264 ILE A C 1
ATOM 2053 O O . ILE A 1 264 ? 25.674 -18.540 -20.165 1.00 84.00 264 ILE A O 1
ATOM 2057 N N . ASP A 1 265 ? 24.053 -17.015 -19.821 1.00 86.75 265 ASP A N 1
ATOM 2058 C CA . ASP A 1 265 ? 23.024 -17.657 -20.631 1.00 86.75 265 ASP A CA 1
ATOM 2059 C C . ASP A 1 265 ? 22.166 -16.592 -21.323 1.00 86.75 265 ASP A C 1
ATOM 2061 O O . ASP A 1 265 ? 21.392 -15.880 -20.687 1.00 86.75 265 ASP A O 1
ATOM 2065 N N . ALA A 1 266 ? 22.301 -16.487 -22.647 1.00 82.56 266 ALA A N 1
ATOM 2066 C CA . ALA A 1 266 ? 21.554 -15.529 -23.463 1.00 82.56 266 ALA A CA 1
ATOM 2067 C C . ALA A 1 266 ? 20.073 -15.917 -23.657 1.00 82.56 266 ALA A C 1
ATOM 2069 O O . ALA A 1 266 ? 19.324 -15.185 -24.307 1.00 82.56 266 ALA A O 1
ATOM 2070 N N . ARG A 1 267 ? 19.651 -17.094 -23.175 1.00 85.69 267 ARG A N 1
ATOM 2071 C CA . ARG A 1 267 ? 18.278 -17.606 -23.273 1.00 85.69 267 ARG A CA 1
ATOM 2072 C C . ARG A 1 267 ? 17.886 -18.307 -21.969 1.00 85.69 267 ARG A C 1
ATOM 2074 O O . ARG A 1 267 ? 17.627 -19.515 -21.995 1.00 85.69 267 ARG A O 1
ATOM 2081 N N . PRO A 1 268 ? 17.812 -17.566 -20.849 1.00 90.31 268 PRO A N 1
ATOM 2082 C CA . PRO A 1 268 ? 17.438 -18.161 -19.578 1.00 90.31 268 PRO A CA 1
ATOM 2083 C C . PRO A 1 268 ? 16.062 -18.836 -19.675 1.00 90.31 268 PRO A C 1
ATOM 2085 O O . PRO A 1 268 ? 15.218 -18.425 -20.484 1.00 90.31 268 PRO A O 1
ATOM 2088 N N . PRO A 1 269 ? 15.791 -19.846 -18.832 1.00 88.50 269 PRO A N 1
ATOM 2089 C CA . PRO A 1 269 ? 14.469 -20.446 -18.738 1.00 88.50 269 PRO A CA 1
ATOM 2090 C C . PRO A 1 269 ? 13.377 -19.396 -18.509 1.00 88.50 269 PRO A C 1
ATOM 2092 O O . PRO A 1 269 ? 13.593 -18.383 -17.840 1.00 88.50 269 PRO A O 1
ATOM 2095 N N . ALA A 1 270 ? 12.178 -19.662 -19.029 1.00 93.94 270 ALA A N 1
ATOM 2096 C CA . ALA A 1 270 ? 11.017 -18.836 -18.727 1.00 93.94 270 ALA A CA 1
ATOM 2097 C C . ALA A 1 270 ? 10.766 -18.826 -17.213 1.00 93.94 270 ALA A C 1
ATOM 2099 O O . ALA A 1 270 ? 10.757 -19.876 -16.563 1.00 93.94 270 ALA A O 1
ATOM 2100 N N . GLN A 1 271 ? 10.549 -17.636 -16.661 1.00 97.38 271 GLN A N 1
ATOM 2101 C CA . GLN A 1 271 ? 10.272 -17.488 -15.240 1.00 97.38 271 GLN A CA 1
ATOM 2102 C C . GLN A 1 271 ? 8.859 -17.988 -14.925 1.00 97.38 271 GLN A C 1
ATOM 2104 O O . GLN A 1 271 ? 7.941 -17.887 -15.742 1.00 97.38 271 GLN A O 1
ATOM 2109 N N . SER A 1 272 ? 8.684 -18.544 -13.730 1.00 97.88 272 SER A N 1
ATOM 2110 C CA . SER A 1 272 ? 7.393 -19.023 -13.228 1.00 97.88 272 SER A CA 1
ATOM 2111 C C . SER A 1 272 ? 7.085 -18.388 -11.878 1.00 97.88 272 SER A C 1
ATOM 2113 O O . SER A 1 272 ? 7.975 -17.827 -11.235 1.00 97.88 272 SER A O 1
ATOM 2115 N N . TRP A 1 273 ? 5.821 -18.447 -11.463 1.00 98.31 273 TRP A N 1
ATOM 2116 C CA . TRP A 1 273 ? 5.360 -17.891 -10.196 1.00 98.31 273 TRP A CA 1
ATOM 2117 C C . TRP A 1 273 ? 4.780 -18.977 -9.290 1.00 98.31 273 TRP A C 1
ATOM 2119 O O . TRP A 1 273 ? 4.294 -20.007 -9.760 1.00 98.31 273 TRP A O 1
ATOM 2129 N N . VAL A 1 274 ? 4.805 -18.714 -7.986 1.00 98.12 274 VAL A N 1
ATOM 2130 C CA . VAL A 1 274 ? 4.168 -19.531 -6.946 1.00 98.12 274 VAL A CA 1
ATOM 2131 C C . VAL A 1 274 ? 3.441 -18.643 -5.940 1.00 98.12 274 VAL A C 1
ATOM 2133 O O . VAL A 1 274 ? 3.791 -17.476 -5.762 1.00 98.12 274 VAL A O 1
ATOM 2136 N N . TRP A 1 275 ? 2.420 -19.194 -5.281 1.00 98.00 275 TRP A N 1
ATOM 2137 C CA . TRP A 1 275 ? 1.855 -18.570 -4.084 1.00 98.00 275 TRP A CA 1
ATOM 2138 C C . TRP A 1 275 ? 2.905 -18.535 -2.976 1.00 98.00 275 TRP A C 1
ATOM 2140 O O . TRP A 1 275 ? 3.664 -19.489 -2.809 1.00 98.00 275 TRP A O 1
ATOM 2150 N N . ASP A 1 276 ? 2.921 -17.442 -2.221 1.00 96.06 276 ASP A N 1
ATOM 2151 C CA . ASP A 1 276 ? 3.948 -17.168 -1.221 1.00 96.06 276 ASP A CA 1
ATOM 2152 C C . ASP A 1 276 ? 3.338 -16.758 0.125 1.00 96.06 276 ASP A C 1
ATOM 2154 O O . ASP A 1 276 ? 3.409 -15.594 0.529 1.00 96.06 276 ASP A O 1
ATOM 2158 N N . PRO A 1 277 ? 2.683 -17.690 0.839 1.00 91.62 277 PRO A N 1
ATOM 2159 C CA . PRO A 1 277 ? 2.111 -17.368 2.139 1.00 91.62 277 PRO A CA 1
ATOM 2160 C C . PRO A 1 277 ? 3.194 -17.007 3.168 1.00 91.62 277 PRO A C 1
ATOM 2162 O O . PRO A 1 277 ? 2.890 -16.266 4.098 1.00 91.62 277 PRO A O 1
ATOM 2165 N N . TRP A 1 278 ? 4.440 -17.486 3.008 1.00 82.69 278 TRP A N 1
ATOM 2166 C CA . TRP A 1 278 ? 5.553 -17.309 3.959 1.00 82.69 278 TRP A CA 1
ATOM 2167 C C . TRP A 1 278 ? 5.131 -17.584 5.416 1.00 82.69 278 TRP A C 1
ATOM 2169 O O . TRP A 1 278 ? 5.502 -16.880 6.343 1.00 82.69 278 TRP A O 1
ATOM 2179 N N . ASN A 1 279 ? 4.333 -18.633 5.636 1.00 90.75 279 ASN A N 1
ATOM 2180 C CA . ASN A 1 279 ? 3.756 -19.030 6.934 1.00 90.75 279 ASN A CA 1
ATOM 2181 C C . ASN A 1 279 ? 2.562 -18.202 7.449 1.00 90.75 279 ASN A C 1
ATOM 2183 O O . ASN A 1 279 ? 2.041 -18.520 8.515 1.00 90.75 279 ASN A O 1
ATOM 2187 N N . TRP A 1 280 ? 2.084 -17.205 6.704 1.00 94.25 280 TRP A N 1
ATOM 2188 C CA . TRP A 1 280 ? 0.814 -16.524 6.977 1.00 94.25 280 TRP A CA 1
ATOM 2189 C C . TRP A 1 280 ? -0.217 -16.960 5.945 1.00 94.25 280 TRP A C 1
ATOM 2191 O O . TRP A 1 280 ? -0.310 -16.392 4.854 1.00 94.25 280 TRP A O 1
ATOM 2201 N N . GLU A 1 281 ? -0.953 -18.019 6.278 1.00 95.12 281 GLU A N 1
ATOM 2202 C CA . GLU A 1 281 ? -2.052 -18.488 5.440 1.00 95.12 281 GLU A CA 1
ATOM 2203 C C . GLU A 1 281 ? -3.121 -17.403 5.325 1.00 95.12 281 GLU A C 1
ATOM 2205 O O . GLU A 1 281 ? -3.472 -16.740 6.301 1.00 95.12 281 GLU A O 1
ATOM 2210 N N . TYR A 1 282 ? -3.617 -17.209 4.107 1.00 96.81 282 TYR A N 1
ATOM 2211 C CA . TYR A 1 282 ? -4.624 -16.194 3.844 1.00 96.81 282 TYR A CA 1
ATOM 2212 C C . TYR A 1 282 ? -5.947 -16.568 4.509 1.00 96.81 282 TYR A C 1
ATOM 2214 O O . TYR A 1 282 ? -6.510 -17.630 4.234 1.00 96.81 282 TYR A O 1
ATOM 2222 N N . ASP A 1 283 ? -6.459 -15.659 5.326 1.00 96.31 283 ASP A N 1
ATOM 2223 C CA . ASP A 1 283 ? -7.778 -15.750 5.920 1.00 96.31 283 ASP A CA 1
ATOM 2224 C C . ASP A 1 283 ? -8.750 -14.915 5.080 1.00 96.31 283 ASP A C 1
ATOM 2226 O O . ASP A 1 283 ? -8.680 -13.685 5.058 1.00 96.31 283 ASP A O 1
ATOM 2230 N N . GLU A 1 284 ? -9.637 -15.590 4.349 1.00 94.81 284 GLU A N 1
ATOM 2231 C CA . GLU A 1 284 ? -10.571 -14.922 3.443 1.00 94.81 284 GLU A CA 1
ATOM 2232 C C . GLU A 1 284 ? -11.571 -14.055 4.217 1.00 94.81 284 GLU A C 1
ATOM 2234 O O . GLU A 1 284 ? -12.172 -14.491 5.202 1.00 94.81 284 GLU A O 1
ATOM 2239 N N . ASP A 1 285 ? -11.734 -12.809 3.767 1.00 95.56 285 ASP A N 1
ATOM 2240 C CA . ASP A 1 285 ? -12.754 -11.907 4.291 1.00 95.56 285 ASP A CA 1
ATOM 2241 C C . ASP A 1 285 ? -14.124 -12.328 3.720 1.00 95.56 285 ASP A C 1
ATOM 2243 O O . ASP A 1 285 ? -14.311 -12.269 2.497 1.00 95.56 285 ASP A O 1
ATOM 2247 N N . PRO A 1 286 ? -15.072 -12.787 4.564 1.00 93.62 286 PRO A N 1
ATOM 2248 C CA . PRO A 1 286 ? -16.385 -13.242 4.111 1.00 93.62 286 PRO A CA 1
ATOM 2249 C C . PRO A 1 286 ? -17.217 -12.123 3.473 1.00 93.62 286 PRO A C 1
ATOM 2251 O O . PRO A 1 286 ? -18.159 -12.421 2.740 1.00 93.62 286 PRO A O 1
ATOM 2254 N N . GLU A 1 287 ? -16.864 -10.860 3.720 1.00 93.50 287 GLU A N 1
ATOM 2255 C CA . GLU A 1 287 ? -17.555 -9.681 3.196 1.00 93.50 287 GLU A CA 1
ATOM 2256 C C . GLU A 1 287 ? -16.744 -8.952 2.116 1.00 93.50 287 GLU A C 1
ATOM 2258 O O . GLU A 1 287 ? -17.049 -7.805 1.780 1.00 93.50 287 GLU A O 1
ATOM 2263 N N . ALA A 1 288 ? -15.722 -9.608 1.549 1.00 95.19 288 ALA A N 1
ATOM 2264 C CA . ALA A 1 288 ? -14.918 -9.021 0.486 1.00 95.19 288 ALA A CA 1
ATOM 2265 C C . ALA A 1 288 ? -15.767 -8.666 -0.747 1.00 95.19 288 ALA A C 1
ATOM 2267 O O . ALA A 1 288 ? -16.418 -9.526 -1.347 1.00 95.19 288 ALA A O 1
ATOM 2268 N N . GLU A 1 289 ? -15.688 -7.413 -1.190 1.00 95.62 289 GLU A N 1
ATOM 2269 C CA . GLU A 1 289 ? -16.316 -6.967 -2.427 1.00 95.62 289 GLU A CA 1
ATOM 2270 C C . GLU A 1 289 ? -15.676 -7.606 -3.670 1.00 95.62 289 GLU A C 1
ATOM 2272 O O . GLU A 1 289 ? -14.495 -7.970 -3.700 1.00 95.62 289 GLU A O 1
ATOM 2277 N N . GLU A 1 290 ? -16.447 -7.666 -4.760 1.00 95.69 290 GLU A N 1
ATOM 2278 C CA . GLU A 1 290 ? -15.983 -8.083 -6.089 1.00 95.69 290 GLU A CA 1
ATOM 2279 C C . GLU A 1 290 ? -15.093 -7.014 -6.754 1.00 95.69 290 GLU A C 1
ATOM 2281 O O . GLU A 1 290 ? -15.372 -6.534 -7.853 1.00 95.69 290 GLU A O 1
ATOM 2286 N N . THR A 1 291 ? -14.027 -6.598 -6.075 1.00 96.75 291 THR A N 1
ATOM 2287 C CA . THR A 1 291 ? -12.979 -5.721 -6.602 1.00 96.75 291 THR A CA 1
ATOM 2288 C C . THR A 1 291 ? -11.612 -6.266 -6.187 1.00 96.75 291 THR A C 1
ATOM 2290 O O . THR A 1 291 ? -11.467 -6.895 -5.133 1.00 96.75 291 THR A O 1
ATOM 2293 N N . THR A 1 292 ? -10.598 -6.082 -7.029 1.00 98.31 292 THR A N 1
ATOM 2294 C CA . THR A 1 292 ? -9.249 -6.607 -6.795 1.00 98.31 292 THR A CA 1
ATOM 2295 C C . THR A 1 292 ? -8.206 -5.514 -6.963 1.00 98.31 292 THR A C 1
ATOM 2297 O O . THR A 1 292 ? -8.106 -4.919 -8.031 1.00 98.31 292 THR A O 1
ATOM 2300 N N . ALA A 1 293 ? -7.406 -5.302 -5.918 1.00 98.69 293 ALA A N 1
ATOM 2301 C CA . ALA A 1 293 ? -6.264 -4.395 -5.919 1.00 98.69 293 ALA A CA 1
ATOM 2302 C C . ALA A 1 293 ? -4.963 -5.204 -5.928 1.00 98.69 293 ALA A C 1
ATOM 2304 O O . ALA A 1 293 ? -4.821 -6.167 -5.171 1.00 98.69 293 ALA A O 1
ATOM 2305 N N . ILE A 1 294 ? -4.031 -4.832 -6.803 1.00 98.88 294 ILE A N 1
ATOM 2306 C CA . ILE A 1 294 ? -2.772 -5.545 -7.022 1.00 98.88 294 ILE A CA 1
ATOM 2307 C C . ILE A 1 294 ? -1.611 -4.576 -6.829 1.00 98.88 294 ILE A C 1
ATOM 2309 O O . ILE A 1 294 ? -1.530 -3.578 -7.539 1.00 98.88 294 ILE A O 1
ATOM 2313 N N . PHE A 1 295 ? -0.694 -4.905 -5.925 1.00 98.88 295 PHE A N 1
ATOM 2314 C CA . PHE A 1 295 ? 0.541 -4.157 -5.712 1.00 98.88 295 PHE A CA 1
ATOM 2315 C C . PHE A 1 295 ? 1.753 -4.888 -6.296 1.00 98.88 295 PHE A C 1
ATOM 2317 O O . PHE A 1 295 ? 1.969 -6.076 -6.028 1.00 98.88 295 PHE A O 1
ATOM 2324 N N . VAL A 1 296 ? 2.576 -4.161 -7.052 1.00 98.75 296 VAL A N 1
ATOM 2325 C CA . VAL A 1 296 ? 3.880 -4.630 -7.538 1.00 98.75 296 VAL A CA 1
ATOM 2326 C C . VAL A 1 296 ? 4.973 -3.681 -7.051 1.00 98.75 296 VAL A C 1
ATOM 2328 O O . VAL A 1 296 ? 4.960 -2.488 -7.353 1.00 98.75 296 VAL A O 1
ATOM 2331 N N . HIS A 1 297 ? 5.925 -4.216 -6.292 1.00 97.31 297 HIS A N 1
ATOM 2332 C CA . HIS A 1 297 ? 6.942 -3.414 -5.617 1.00 97.31 297 HIS A CA 1
ATOM 2333 C C . HIS A 1 297 ? 8.086 -2.952 -6.541 1.00 97.31 297 HIS A C 1
ATOM 2335 O O . HIS A 1 297 ? 8.298 -3.503 -7.626 1.00 97.31 297 HIS A O 1
ATOM 2341 N N . GLY A 1 298 ? 8.858 -1.969 -6.064 1.00 95.31 298 GLY A N 1
ATOM 2342 C CA . GLY A 1 298 ? 10.026 -1.400 -6.741 1.00 95.31 298 GLY A CA 1
ATOM 2343 C C . GLY A 1 298 ? 11.303 -2.246 -6.687 1.00 95.31 298 GLY A C 1
ATOM 2344 O O . GLY A 1 298 ? 11.295 -3.418 -6.314 1.00 95.31 298 GLY A O 1
ATOM 2345 N N . TRP A 1 299 ? 12.423 -1.647 -7.083 1.00 91.75 299 TRP A N 1
ATOM 2346 C CA . TRP A 1 299 ? 13.742 -2.291 -7.071 1.00 91.75 299 TRP A CA 1
ATOM 2347 C C . TRP A 1 299 ? 14.408 -2.229 -5.695 1.00 91.75 299 TRP A C 1
ATOM 2349 O O . TRP A 1 299 ? 14.102 -1.368 -4.875 1.00 91.75 299 TRP A O 1
ATOM 2359 N N . ARG A 1 300 ? 15.343 -3.156 -5.463 1.00 88.06 300 ARG A N 1
ATOM 2360 C CA . ARG A 1 300 ? 16.225 -3.193 -4.287 1.00 88.06 300 ARG A CA 1
ATOM 2361 C C . ARG A 1 300 ? 15.547 -3.431 -2.944 1.00 88.06 300 ARG A C 1
ATOM 2363 O O . ARG A 1 300 ? 16.098 -3.076 -1.905 1.00 88.06 300 ARG A O 1
ATOM 2370 N N . LEU A 1 301 ? 14.405 -4.114 -2.952 1.00 88.44 301 LEU A N 1
ATOM 2371 C CA . LEU A 1 301 ? 13.726 -4.514 -1.723 1.00 88.44 301 LEU A CA 1
ATOM 2372 C C . LEU A 1 301 ? 14.176 -5.898 -1.258 1.00 88.44 301 LEU A C 1
ATOM 2374 O O . LEU A 1 301 ? 14.066 -6.879 -1.996 1.00 88.44 301 LEU A O 1
ATOM 2378 N N . THR A 1 302 ? 14.632 -5.969 -0.006 1.00 90.06 302 THR A N 1
ATOM 2379 C CA . THR A 1 302 ? 14.754 -7.234 0.730 1.00 90.06 302 THR A CA 1
ATOM 2380 C C . THR A 1 302 ? 13.378 -7.886 0.853 1.00 90.06 302 THR A C 1
ATOM 2382 O O . THR A 1 302 ? 12.340 -7.232 0.676 1.00 90.06 302 THR A O 1
ATOM 2385 N N . TYR A 1 303 ? 13.336 -9.175 1.195 1.00 91.06 303 TYR A N 1
ATOM 2386 C CA . TYR A 1 303 ? 12.043 -9.830 1.416 1.00 91.06 303 TYR A CA 1
ATOM 2387 C C . TYR A 1 303 ? 11.255 -9.158 2.557 1.00 91.06 303 TYR A C 1
ATOM 2389 O O . TYR A 1 303 ? 10.045 -8.947 2.447 1.00 91.06 303 TYR A O 1
ATOM 2397 N N . ALA A 1 304 ? 11.957 -8.763 3.624 1.00 91.06 304 ALA A N 1
ATOM 2398 C CA . ALA A 1 304 ? 11.370 -8.065 4.763 1.00 91.06 304 ALA A CA 1
ATOM 2399 C C . ALA A 1 304 ? 10.781 -6.704 4.361 1.00 91.06 304 ALA A C 1
ATOM 2401 O O . ALA A 1 304 ? 9.618 -6.442 4.655 1.00 91.06 304 ALA A O 1
ATOM 2402 N N . THR A 1 305 ? 11.528 -5.872 3.626 1.00 91.88 305 THR A N 1
ATOM 2403 C CA . THR A 1 305 ? 11.037 -4.554 3.192 1.00 91.88 305 THR A CA 1
ATOM 2404 C C . THR A 1 305 ? 9.845 -4.678 2.242 1.00 91.88 305 THR A C 1
ATOM 2406 O O . THR A 1 305 ? 8.873 -3.940 2.392 1.00 91.88 305 THR A O 1
ATOM 2409 N N . TYR A 1 306 ? 9.860 -5.646 1.317 1.00 94.56 306 TYR A N 1
ATOM 2410 C CA . TYR A 1 306 ? 8.696 -5.951 0.477 1.00 94.56 306 TYR A CA 1
ATOM 2411 C C . TYR A 1 306 ? 7.451 -6.268 1.318 1.00 94.56 306 TYR A C 1
ATOM 2413 O O . TYR A 1 306 ? 6.377 -5.723 1.054 1.00 94.56 306 TYR A O 1
ATOM 2421 N N . LEU A 1 307 ? 7.583 -7.126 2.337 1.00 94.62 307 LEU A N 1
ATOM 2422 C CA . LEU A 1 307 ? 6.466 -7.454 3.219 1.00 94.62 307 LEU A CA 1
ATOM 2423 C C . LEU A 1 307 ? 5.978 -6.241 4.006 1.00 94.62 307 LEU A C 1
ATOM 2425 O O . LEU A 1 307 ? 4.771 -6.075 4.150 1.00 94.62 307 LEU A O 1
ATOM 2429 N N . THR A 1 308 ? 6.874 -5.402 4.521 1.00 95.44 308 THR A N 1
ATOM 2430 C CA . THR A 1 308 ? 6.500 -4.156 5.203 1.00 95.44 308 THR A CA 1
ATOM 2431 C C . THR A 1 308 ? 5.682 -3.260 4.277 1.00 95.44 308 THR A C 1
ATOM 2433 O O . THR A 1 308 ? 4.589 -2.846 4.640 1.00 95.44 308 THR A O 1
ATOM 2436 N N . TRP A 1 309 ? 6.128 -3.042 3.039 1.00 96.62 309 TRP A N 1
ATOM 2437 C CA . TRP A 1 309 ? 5.402 -2.199 2.084 1.00 96.62 309 TRP A CA 1
ATOM 2438 C C . TRP A 1 309 ? 4.057 -2.796 1.664 1.00 96.62 309 TRP A C 1
ATOM 2440 O O . TRP A 1 309 ? 3.086 -2.063 1.472 1.00 96.62 309 TRP A O 1
ATOM 2450 N N . ALA A 1 310 ? 3.969 -4.124 1.555 1.00 97.94 310 ALA A N 1
ATOM 2451 C CA . ALA A 1 310 ? 2.708 -4.818 1.319 1.00 97.94 310 ALA A CA 1
ATOM 2452 C C . ALA A 1 310 ? 1.717 -4.601 2.477 1.00 97.94 310 ALA A C 1
ATOM 2454 O O . ALA A 1 310 ? 0.547 -4.316 2.228 1.00 97.94 310 ALA A O 1
ATOM 2455 N N . GLN A 1 311 ? 2.192 -4.685 3.724 1.00 97.94 311 GLN A N 1
ATOM 2456 C CA . GLN A 1 311 ? 1.390 -4.416 4.920 1.00 97.94 311 GLN A CA 1
ATOM 2457 C C . GLN A 1 311 ? 0.929 -2.959 4.946 1.00 97.94 311 GLN A C 1
ATOM 2459 O O . GLN A 1 311 ? -0.270 -2.724 5.001 1.00 97.94 311 GLN A O 1
ATOM 2464 N N . THR A 1 312 ? 1.842 -1.997 4.795 1.00 98.19 312 THR A N 1
ATOM 2465 C CA . THR A 1 312 ? 1.516 -0.562 4.737 1.00 98.19 312 THR A CA 1
ATOM 2466 C C . THR A 1 312 ? 0.481 -0.256 3.657 1.00 98.19 312 THR A C 1
ATOM 2468 O O . THR A 1 312 ? -0.509 0.413 3.928 1.00 98.19 312 THR A O 1
ATOM 2471 N N . SER A 1 313 ? 0.648 -0.811 2.452 1.00 98.56 313 SER A N 1
ATOM 2472 C CA . SER A 1 313 ? -0.326 -0.620 1.369 1.00 98.56 313 SER A CA 1
ATOM 2473 C C . SER A 1 313 ? -1.706 -1.151 1.752 1.00 98.56 313 SER A C 1
ATOM 2475 O O . SER A 1 313 ? -2.708 -0.486 1.516 1.00 98.56 313 SER A O 1
ATOM 2477 N N . TYR A 1 314 ? -1.773 -2.342 2.356 1.00 98.69 314 TYR A N 1
ATOM 2478 C CA . TYR A 1 314 ? -3.041 -2.909 2.802 1.00 98.69 314 TYR A CA 1
ATOM 2479 C C . TYR A 1 314 ? -3.683 -2.077 3.917 1.00 98.69 314 TYR A C 1
ATOM 2481 O O . TYR A 1 314 ? -4.859 -1.750 3.796 1.00 98.69 314 TY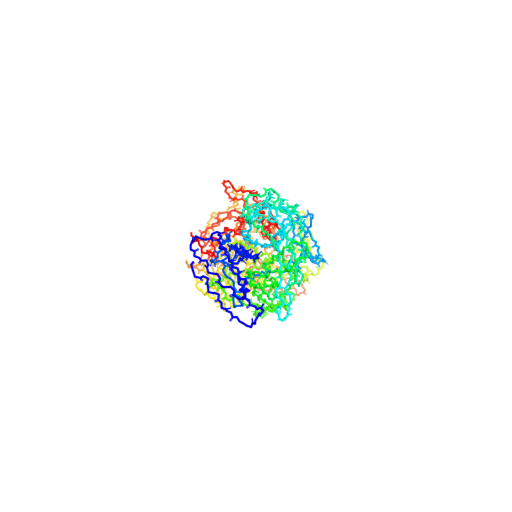R A O 1
ATOM 2489 N N . LYS A 1 315 ? -2.925 -1.717 4.965 1.00 98.56 315 LYS A N 1
ATOM 2490 C CA . LYS A 1 315 ? -3.410 -0.916 6.102 1.00 98.56 315 LYS A CA 1
ATOM 2491 C C . LYS A 1 315 ? -4.007 0.407 5.617 1.00 98.56 315 LYS A C 1
ATOM 2493 O O . LYS A 1 315 ? -5.123 0.751 5.988 1.00 98.56 315 LYS A O 1
ATOM 2498 N N . ARG A 1 316 ? -3.312 1.105 4.715 1.00 97.88 316 ARG A N 1
ATOM 2499 C CA . ARG A 1 316 ? -3.764 2.400 4.187 1.00 97.88 316 ARG A CA 1
ATOM 2500 C C . ARG A 1 316 ? -4.974 2.258 3.282 1.00 97.88 316 ARG A C 1
ATOM 2502 O O . ARG A 1 316 ? -5.939 2.976 3.477 1.00 97.88 316 ARG A O 1
ATOM 2509 N N . LEU A 1 317 ? -5.003 1.278 2.377 1.00 98.25 317 LEU A N 1
ATOM 2510 C CA . LEU A 1 317 ? -6.224 0.983 1.618 1.00 98.25 317 LEU A CA 1
ATOM 2511 C C . LEU A 1 317 ? -7.403 0.639 2.547 1.00 98.25 317 LEU A C 1
ATOM 2513 O O . LEU A 1 317 ? -8.518 1.087 2.299 1.00 98.25 317 LEU A O 1
ATOM 2517 N N . TRP A 1 318 ? -7.169 -0.139 3.609 1.00 97.81 318 TRP A N 1
ATOM 2518 C CA . TRP A 1 318 ? -8.196 -0.520 4.581 1.00 97.81 318 TRP A CA 1
ATOM 2519 C C . TRP A 1 318 ? -8.779 0.704 5.290 1.00 97.81 318 TRP A C 1
ATOM 2521 O O . TRP A 1 318 ? -9.999 0.846 5.301 1.00 97.81 318 TRP A O 1
ATOM 2531 N N . HIS A 1 319 ? -7.925 1.608 5.785 1.00 97.00 319 HIS A N 1
ATOM 2532 C CA . HIS A 1 319 ? -8.345 2.862 6.430 1.00 97.00 319 HIS A CA 1
ATOM 2533 C C . HIS A 1 319 ? -9.073 3.811 5.482 1.00 97.00 319 HIS A C 1
ATOM 2535 O O . HIS A 1 319 ? -9.900 4.591 5.926 1.00 97.00 319 HIS A O 1
ATOM 2541 N N . GLN A 1 320 ? -8.829 3.702 4.175 1.00 95.69 320 GLN A N 1
ATOM 2542 C CA . GLN A 1 320 ? -9.581 4.453 3.170 1.00 95.69 320 GLN A CA 1
ATOM 2543 C C . GLN A 1 320 ? -10.987 3.901 2.906 1.00 95.69 320 GLN A C 1
ATOM 2545 O O . GLN A 1 320 ? -11.766 4.542 2.208 1.00 95.69 320 GLN A O 1
ATOM 2550 N N . GLY A 1 321 ? -11.312 2.709 3.417 1.00 96.06 321 GLY A N 1
ATOM 2551 C CA . GLY A 1 321 ? -12.589 2.033 3.181 1.00 96.06 321 GLY A CA 1
ATOM 2552 C C . GLY A 1 321 ? -12.530 0.911 2.141 1.00 96.06 321 GLY A C 1
ATOM 2553 O O . GLY A 1 321 ? -13.554 0.451 1.629 1.00 96.06 321 GLY A O 1
ATOM 2554 N N . PHE A 1 322 ? -11.336 0.429 1.781 1.00 97.31 322 PHE A N 1
ATOM 2555 C CA . PHE A 1 322 ? -11.214 -0.699 0.861 1.00 97.31 322 PHE A CA 1
ATOM 2556 C C . PHE A 1 322 ? -11.763 -1.996 1.475 1.00 97.31 322 PHE A C 1
ATOM 2558 O O . PHE A 1 322 ? -11.294 -2.497 2.503 1.00 97.31 322 PHE A O 1
ATOM 2565 N N . ARG A 1 323 ? -12.716 -2.608 0.767 1.00 96.44 323 ARG A N 1
ATOM 2566 C CA . ARG A 1 323 ? -13.333 -3.898 1.124 1.00 96.44 323 ARG A CA 1
ATOM 2567 C C . ARG A 1 323 ? -13.048 -5.013 0.123 1.00 96.44 323 ARG A C 1
ATOM 2569 O O . ARG A 1 323 ? -13.653 -6.073 0.200 1.00 96.44 323 ARG A O 1
ATOM 2576 N N . GLY A 1 324 ? -12.188 -4.783 -0.865 1.00 97.12 324 GLY A N 1
ATOM 2577 C CA . GLY A 1 324 ? -11.892 -5.768 -1.904 1.00 97.12 324 GLY A CA 1
ATOM 2578 C C . GLY A 1 324 ? -10.860 -6.818 -1.505 1.00 97.12 324 GLY A C 1
ATOM 2579 O O . GLY A 1 324 ? -10.416 -6.918 -0.364 1.00 97.12 324 GLY A O 1
ATOM 2580 N N . LYS A 1 325 ? -10.409 -7.584 -2.504 1.00 98.19 325 LYS A N 1
ATOM 2581 C CA . LYS A 1 325 ? -9.301 -8.535 -2.352 1.00 98.19 325 LYS A CA 1
ATOM 2582 C C . LYS A 1 325 ? -7.978 -7.876 -2.737 1.00 98.19 325 LYS A C 1
ATOM 2584 O O . LYS A 1 325 ? -7.800 -7.489 -3.894 1.00 98.19 325 LYS A O 1
ATOM 2589 N N . PHE A 1 326 ? -7.053 -7.783 -1.784 1.00 98.69 326 PHE A N 1
ATOM 2590 C CA . PHE A 1 326 ? -5.707 -7.258 -2.006 1.00 98.69 326 PHE A CA 1
ATOM 2591 C C . PHE A 1 326 ? -4.707 -8.380 -2.309 1.00 98.69 326 PHE A C 1
ATOM 2593 O O . PHE A 1 326 ? -4.690 -9.427 -1.650 1.00 98.69 326 PHE A O 1
ATOM 2600 N N . TYR A 1 327 ? -3.874 -8.151 -3.321 1.00 98.75 327 TYR A N 1
ATOM 2601 C CA . TYR A 1 327 ? -2.830 -9.066 -3.756 1.00 98.75 327 TYR A CA 1
ATOM 2602 C C . TYR A 1 327 ? -1.516 -8.326 -3.945 1.00 98.75 327 TYR A C 1
ATOM 2604 O O . TYR A 1 327 ? -1.501 -7.212 -4.462 1.00 98.75 327 TYR A O 1
ATOM 2612 N N . THR A 1 328 ? -0.403 -8.976 -3.627 1.00 98.62 328 THR A N 1
ATOM 2613 C CA . THR A 1 328 ? 0.928 -8.426 -3.901 1.00 98.62 328 THR A CA 1
ATOM 2614 C C . THR A 1 328 ? 1.799 -9.429 -4.645 1.00 98.62 328 THR A C 1
ATOM 2616 O O . THR A 1 328 ? 1.665 -10.646 -4.468 1.00 98.62 328 THR A O 1
ATOM 2619 N N . PHE A 1 329 ? 2.686 -8.919 -5.498 1.00 98.62 329 PHE A N 1
ATOM 2620 C CA . PHE A 1 329 ? 3.588 -9.740 -6.300 1.00 98.62 329 PHE A CA 1
ATOM 2621 C C . PHE A 1 329 ? 5.048 -9.365 -6.067 1.00 98.62 329 PHE A C 1
ATOM 2623 O O . PHE A 1 329 ? 5.439 -8.223 -6.320 1.00 98.62 329 PHE A O 1
ATOM 2630 N N . ARG A 1 330 ? 5.856 -10.341 -5.637 1.00 97.50 330 ARG A N 1
ATOM 2631 C CA . ARG A 1 330 ? 7.309 -10.199 -5.509 1.00 97.50 330 ARG A CA 1
ATOM 2632 C C . ARG A 1 330 ? 8.036 -10.692 -6.753 1.00 97.50 330 ARG A C 1
ATOM 2634 O O . ARG A 1 330 ? 7.848 -11.831 -7.180 1.00 97.50 330 ARG A O 1
ATOM 2641 N N . TRP A 1 331 ? 8.909 -9.864 -7.310 1.00 97.12 331 TRP A N 1
ATOM 2642 C CA . TRP A 1 331 ? 9.729 -10.229 -8.464 1.00 97.12 331 TRP A CA 1
ATOM 2643 C C . TRP A 1 331 ? 11.218 -10.283 -8.122 1.00 97.12 331 TRP A C 1
ATOM 2645 O O . TRP A 1 331 ? 11.656 -9.773 -7.093 1.00 97.12 331 TRP A O 1
ATOM 2655 N N . ALA A 1 332 ? 11.987 -10.952 -8.984 1.00 94.31 332 ALA A N 1
ATOM 2656 C CA . ALA A 1 332 ? 13.397 -11.267 -8.777 1.00 94.31 332 ALA A CA 1
ATOM 2657 C C . ALA A 1 332 ? 14.308 -10.044 -9.002 1.00 94.31 332 ALA A C 1
ATOM 2659 O O . ALA A 1 332 ? 15.065 -9.980 -9.968 1.00 94.31 332 ALA A O 1
ATOM 2660 N N . THR A 1 333 ? 14.208 -9.051 -8.121 1.00 92.69 333 THR A N 1
ATOM 2661 C CA . THR A 1 333 ? 15.118 -7.900 -8.069 1.00 92.69 333 THR A CA 1
ATOM 2662 C C . THR A 1 333 ? 16.353 -8.224 -7.236 1.00 92.69 333 THR A C 1
ATOM 2664 O O . THR A 1 333 ? 16.259 -8.941 -6.237 1.00 92.69 333 THR A O 1
ATOM 2667 N N . PHE A 1 334 ? 17.501 -7.645 -7.598 1.00 89.88 334 PHE A N 1
ATOM 2668 C CA . PHE A 1 334 ? 18.611 -7.548 -6.652 1.00 89.88 334 PHE A CA 1
ATOM 2669 C C . PHE A 1 334 ? 18.217 -6.669 -5.467 1.00 89.88 334 PHE A C 1
ATOM 2671 O O . PHE A 1 334 ? 17.362 -5.798 -5.621 1.00 89.88 334 PHE A O 1
ATOM 2678 N N . SER A 1 335 ? 18.798 -6.932 -4.300 1.00 84.94 335 SER A N 1
ATOM 2679 C CA . SER A 1 335 ? 18.510 -6.310 -3.005 1.00 84.94 335 SER A CA 1
ATOM 2680 C C . SER A 1 335 ? 19.674 -6.536 -2.036 1.00 84.94 335 SER A C 1
ATOM 2682 O O . SER A 1 335 ? 20.556 -7.345 -2.316 1.00 84.94 335 SER A O 1
ATOM 2684 N N . GLY A 1 336 ? 19.627 -5.910 -0.855 1.00 74.69 336 GLY A N 1
ATOM 2685 C CA . GLY A 1 336 ? 20.632 -6.130 0.193 1.00 74.69 336 GLY A CA 1
ATOM 2686 C C . GLY A 1 336 ? 20.802 -7.594 0.632 1.00 74.69 336 GLY A C 1
ATOM 2687 O O . GLY A 1 336 ? 21.873 -7.948 1.113 1.00 74.69 336 GLY A O 1
ATOM 2688 N N . ASP A 1 337 ? 19.799 -8.453 0.416 1.00 76.31 337 ASP A N 1
ATOM 2689 C CA . ASP A 1 337 ? 19.862 -9.881 0.762 1.00 76.31 337 ASP A CA 1
ATOM 2690 C C . ASP A 1 337 ? 20.592 -10.722 -0.295 1.00 76.31 337 ASP A C 1
ATOM 2692 O O . ASP A 1 337 ? 21.054 -11.826 -0.013 1.00 76.31 337 ASP A O 1
ATOM 2696 N N . ASN A 1 338 ? 20.646 -10.238 -1.536 1.00 71.50 338 ASN A N 1
ATOM 2697 C CA . ASN A 1 338 ? 21.026 -11.039 -2.695 1.00 71.50 338 ASN A CA 1
ATOM 2698 C C . ASN A 1 338 ? 21.763 -10.215 -3.757 1.00 71.50 338 ASN A C 1
ATOM 2700 O O . ASN A 1 338 ? 21.600 -10.500 -4.935 1.00 71.50 338 ASN A O 1
ATOM 2704 N N . ASN A 1 339 ? 22.571 -9.221 -3.354 1.00 65.25 339 ASN A N 1
ATOM 2705 C CA . ASN A 1 339 ? 23.212 -8.223 -4.232 1.00 65.25 339 ASN A CA 1
ATOM 2706 C C . ASN A 1 339 ? 23.861 -8.806 -5.501 1.00 65.25 339 ASN A C 1
ATOM 2708 O O . ASN A 1 339 ? 23.959 -8.095 -6.497 1.00 65.25 339 ASN A O 1
ATOM 2712 N N . GLY A 1 340 ? 24.276 -10.081 -5.481 1.00 55.84 340 GLY A N 1
ATOM 2713 C CA . GLY A 1 340 ? 24.533 -10.904 -6.670 1.00 55.84 340 GLY A CA 1
ATOM 2714 C C . GLY A 1 340 ? 25.669 -10.431 -7.578 1.00 55.84 340 GLY A C 1
ATOM 2715 O O . GLY A 1 340 ? 25.975 -11.090 -8.571 1.00 55.84 340 GLY A O 1
ATOM 2716 N N . LEU A 1 341 ? 26.309 -9.315 -7.239 1.00 55.69 341 LEU A N 1
ATOM 2717 C CA . LEU A 1 341 ? 27.507 -8.784 -7.856 1.00 55.69 341 LEU A CA 1
ATOM 2718 C C . LEU A 1 341 ? 28.610 -8.738 -6.782 1.00 55.69 341 LEU A C 1
ATOM 2720 O O . LEU A 1 341 ? 28.317 -8.375 -5.643 1.00 55.69 341 LEU A O 1
ATOM 2724 N N . PRO A 1 342 ? 29.847 -9.137 -7.113 1.00 51.47 342 PRO A N 1
ATOM 2725 C CA . PRO A 1 342 ? 31.014 -8.949 -6.254 1.00 51.47 342 PRO A CA 1
ATOM 2726 C C . PRO A 1 342 ? 31.191 -7.485 -5.795 1.00 51.47 342 PRO A C 1
ATOM 2728 O O . PR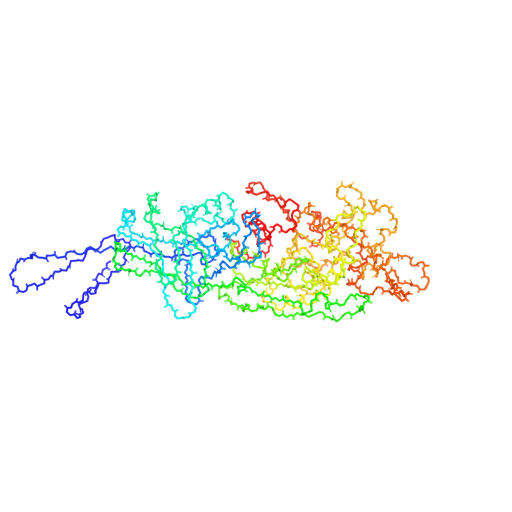O A 1 342 ? 30.935 -6.567 -6.573 1.00 51.47 342 PRO A O 1
ATOM 2731 N N . ASP A 1 343 ? 31.653 -7.272 -4.554 1.00 46.94 343 ASP A N 1
ATOM 2732 C CA . ASP A 1 343 ? 31.874 -5.941 -3.942 1.00 46.94 343 ASP A CA 1
ATOM 2733 C C . ASP A 1 343 ? 32.835 -5.042 -4.757 1.00 46.94 343 ASP A C 1
ATOM 2735 O O . ASP A 1 343 ? 32.797 -3.820 -4.659 1.00 46.94 343 ASP A O 1
ATOM 2739 N N . ASP A 1 344 ? 33.696 -5.632 -5.590 1.00 44.25 344 ASP A N 1
ATOM 2740 C CA . ASP A 1 344 ? 34.638 -4.961 -6.493 1.00 44.25 344 ASP A CA 1
ATOM 2741 C C . ASP A 1 344 ? 33.985 -4.352 -7.749 1.00 44.25 344 ASP A C 1
ATOM 2743 O O . ASP A 1 344 ? 34.683 -3.772 -8.584 1.00 44.25 344 ASP A O 1
ATOM 2747 N N . TRP A 1 345 ? 32.665 -4.499 -7.920 1.00 49.72 345 TRP A N 1
ATOM 2748 C CA . TRP A 1 345 ? 31.927 -4.072 -9.117 1.00 49.72 345 TRP A CA 1
ATOM 2749 C C . TRP A 1 345 ? 31.023 -2.855 -8.898 1.00 49.72 345 TRP A C 1
ATOM 2751 O O . TRP A 1 345 ? 30.339 -2.441 -9.837 1.00 49.72 345 TRP A O 1
ATOM 2761 N N . ASP A 1 346 ? 31.040 -2.249 -7.710 1.00 51.03 346 ASP A N 1
ATOM 2762 C CA . ASP A 1 346 ? 30.563 -0.879 -7.525 1.00 51.03 346 ASP A CA 1
ATOM 2763 C C . ASP A 1 346 ? 31.582 0.074 -8.170 1.00 51.03 346 ASP A C 1
ATOM 2765 O O . ASP A 1 346 ? 32.612 0.427 -7.598 1.00 51.03 346 ASP A O 1
ATOM 2769 N N . ILE A 1 347 ? 31.332 0.435 -9.431 1.00 48.44 347 ILE A N 1
ATOM 2770 C CA . ILE A 1 347 ? 32.160 1.399 -10.156 1.00 48.44 347 ILE A CA 1
ATOM 2771 C C . ILE A 1 347 ? 31.931 2.779 -9.525 1.00 48.44 347 ILE A C 1
ATOM 2773 O O . ILE A 1 347 ? 30.932 3.439 -9.812 1.00 48.44 347 ILE A O 1
ATOM 2777 N N . GLU A 1 348 ? 32.882 3.236 -8.709 1.00 44.38 348 GLU A N 1
ATOM 2778 C CA . GLU A 1 348 ? 33.052 4.655 -8.389 1.00 44.38 348 GLU A CA 1
ATOM 2779 C C . GLU A 1 348 ? 33.451 5.394 -9.678 1.00 44.38 348 GLU A C 1
ATOM 2781 O O . GLU A 1 348 ? 34.626 5.519 -10.028 1.00 44.38 348 GLU A O 1
ATOM 2786 N N . LEU A 1 349 ? 32.465 5.845 -10.452 1.00 47.00 349 LEU A N 1
ATOM 2787 C CA . LEU A 1 349 ? 32.704 6.799 -11.532 1.00 47.00 349 LEU A CA 1
ATOM 2788 C C . LEU A 1 349 ? 33.055 8.149 -10.880 1.00 47.00 349 LEU A C 1
ATOM 2790 O O . LEU A 1 349 ? 32.236 8.735 -10.170 1.00 47.00 349 LEU A O 1
ATOM 2794 N N . GLU A 1 350 ? 34.284 8.639 -11.095 1.00 38.66 350 GLU A N 1
ATOM 2795 C CA . GLU A 1 350 ? 34.711 9.959 -10.606 1.00 38.66 350 GLU A CA 1
ATOM 2796 C C . GLU A 1 350 ? 33.695 11.034 -11.037 1.00 38.66 350 GLU A C 1
ATOM 2798 O O . GLU A 1 350 ? 33.499 11.285 -12.227 1.00 38.66 350 GLU A O 1
ATOM 2803 N N . GLY A 1 351 ? 33.056 11.682 -10.057 1.00 44.53 351 GLY A N 1
ATOM 2804 C CA . GLY A 1 351 ? 32.069 12.740 -10.287 1.00 44.53 351 GLY A CA 1
ATOM 2805 C C . GLY A 1 351 ? 30.610 12.282 -10.408 1.00 44.53 351 GLY A C 1
ATOM 2806 O O . GLY A 1 351 ? 29.775 13.102 -10.785 1.00 44.53 351 GLY A O 1
ATOM 2807 N N . THR A 1 352 ? 30.285 11.025 -10.088 1.00 46.00 352 THR A N 1
ATOM 2808 C CA . THR A 1 352 ? 28.893 10.554 -9.961 1.00 46.00 352 THR A CA 1
ATOM 2809 C C . THR A 1 352 ? 28.630 9.994 -8.563 1.00 46.00 352 THR A C 1
ATOM 2811 O O . THR A 1 352 ? 29.301 9.050 -8.150 1.00 46.00 352 THR A O 1
ATOM 2814 N N . ASP A 1 353 ? 27.627 10.526 -7.864 1.00 47.06 353 ASP A N 1
ATOM 2815 C CA . ASP A 1 353 ? 27.147 10.012 -6.574 1.00 47.06 353 ASP A CA 1
ATOM 2816 C C . ASP A 1 353 ? 26.264 8.764 -6.783 1.00 47.06 353 ASP A C 1
ATOM 2818 O O . ASP A 1 353 ? 25.072 8.770 -6.481 1.00 47.06 353 ASP A O 1
ATOM 2822 N N . PHE A 1 354 ? 26.802 7.683 -7.365 1.00 49.38 354 PHE A N 1
ATOM 2823 C CA . PHE A 1 354 ? 26.047 6.427 -7.421 1.00 49.38 354 PHE A CA 1
ATOM 2824 C C . PHE A 1 354 ? 26.008 5.798 -6.019 1.00 49.38 354 PHE A C 1
ATOM 2826 O O . PHE A 1 354 ? 27.066 5.522 -5.451 1.00 49.38 354 PHE A O 1
ATOM 2833 N N . PRO A 1 355 ? 24.821 5.536 -5.441 1.00 49.53 355 PRO A N 1
ATOM 2834 C CA . PRO A 1 355 ? 24.738 4.849 -4.161 1.00 49.53 355 PRO A CA 1
ATOM 2835 C C . PRO A 1 355 ? 25.232 3.394 -4.294 1.00 49.53 355 PRO A C 1
ATOM 2837 O O . PRO A 1 355 ? 25.098 2.802 -5.372 1.00 49.53 355 PRO A O 1
ATOM 2840 N N . PRO A 1 356 ? 25.739 2.777 -3.208 1.00 46.53 356 PRO A N 1
ATOM 2841 C CA . PRO A 1 356 ? 26.178 1.379 -3.205 1.00 46.53 356 PRO A CA 1
ATOM 2842 C C . PRO A 1 356 ? 25.128 0.424 -3.799 1.00 46.53 356 PRO A C 1
ATOM 2844 O O . PRO A 1 356 ? 23.967 0.401 -3.367 1.00 46.53 356 PRO A O 1
ATOM 2847 N N . GLY A 1 357 ? 25.514 -0.385 -4.787 1.00 53.38 357 GLY A N 1
ATOM 2848 C CA . GLY A 1 357 ? 24.617 -1.276 -5.530 1.00 53.38 357 GLY A CA 1
ATOM 2849 C C . GLY A 1 357 ? 23.828 -0.631 -6.681 1.00 53.38 357 GLY A C 1
ATOM 2850 O O . GLY A 1 357 ? 23.016 -1.322 -7.305 1.00 53.38 357 GLY A O 1
ATOM 2851 N N . GLY A 1 358 ? 24.066 0.645 -7.019 1.00 56.22 358 GLY A N 1
ATOM 2852 C CA . GLY A 1 358 ? 23.511 1.317 -8.211 1.00 56.22 358 GLY A CA 1
ATOM 2853 C C . GLY A 1 358 ? 23.869 0.631 -9.540 1.00 56.22 358 GLY A C 1
ATOM 2854 O O . GLY A 1 358 ? 23.182 0.791 -10.549 1.00 56.22 358 GLY A O 1
ATOM 2855 N N . THR A 1 359 ? 24.889 -0.223 -9.525 1.00 64.56 359 THR A N 1
ATOM 2856 C CA . THR A 1 359 ? 25.330 -1.080 -10.636 1.00 64.56 359 THR A CA 1
ATOM 2857 C C . THR A 1 359 ? 24.420 -2.291 -10.887 1.00 64.56 359 THR A C 1
ATOM 2859 O O . THR A 1 359 ? 24.549 -2.965 -11.912 1.00 64.56 359 THR A O 1
ATOM 2862 N N . THR A 1 360 ? 23.458 -2.563 -9.994 1.00 80.62 360 THR A N 1
ATOM 2863 C CA . THR A 1 360 ? 22.458 -3.635 -10.164 1.00 80.62 360 THR A CA 1
ATOM 2864 C C . THR A 1 360 ? 21.202 -3.186 -10.917 1.00 80.62 360 THR A C 1
ATOM 2866 O O . THR A 1 360 ? 20.310 -4.011 -11.138 1.00 80.62 360 THR A O 1
ATOM 2869 N N . TYR A 1 361 ? 21.132 -1.921 -11.354 1.00 86.81 361 TYR A N 1
ATOM 2870 C CA . TYR A 1 361 ? 19.972 -1.362 -12.051 1.00 86.81 361 TYR A CA 1
ATOM 2871 C C . TYR A 1 361 ? 19.665 -2.106 -13.361 1.00 86.81 361 TYR A C 1
ATOM 2873 O O . TYR A 1 361 ? 18.636 -2.769 -13.475 1.00 86.81 361 TYR A O 1
ATOM 2881 N N . ASN A 1 362 ? 20.603 -2.084 -14.315 1.00 90.12 362 ASN A N 1
ATOM 2882 C CA . ASN A 1 362 ? 20.493 -2.764 -15.611 1.00 90.12 362 ASN A CA 1
ATOM 2883 C C . ASN A 1 362 ? 20.225 -4.279 -15.462 1.00 90.12 362 ASN A C 1
ATOM 2885 O O . ASN A 1 362 ? 19.272 -4.789 -16.064 1.00 90.12 362 ASN A O 1
ATOM 2889 N N . PRO A 1 363 ? 20.971 -5.017 -14.607 1.00 90.00 363 PRO A N 1
ATOM 2890 C CA . PRO A 1 363 ? 20.652 -6.412 -14.321 1.00 90.00 363 PRO A CA 1
ATOM 2891 C C . PRO A 1 363 ? 19.255 -6.655 -13.733 1.00 90.00 363 PRO A C 1
ATOM 2893 O O . PRO A 1 363 ? 18.645 -7.685 -14.034 1.00 90.00 363 PRO A O 1
ATOM 2896 N N . SER A 1 364 ? 18.743 -5.755 -12.891 1.00 93.44 364 SER A N 1
ATOM 2897 C CA . SER A 1 364 ? 17.392 -5.879 -12.330 1.00 93.44 364 SER A CA 1
ATOM 2898 C C . SER A 1 364 ? 16.325 -5.532 -13.363 1.00 93.44 364 SER A C 1
ATOM 2900 O O . SER A 1 364 ? 15.283 -6.175 -13.402 1.00 93.44 364 SER A O 1
ATOM 2902 N N . GLU A 1 365 ? 16.596 -4.583 -14.258 1.00 94.94 365 GLU A N 1
ATOM 2903 C CA . GLU A 1 365 ? 15.692 -4.231 -15.350 1.00 94.94 365 GLU A CA 1
ATOM 2904 C C . GLU A 1 365 ? 15.528 -5.409 -16.312 1.00 94.94 365 GLU A C 1
ATOM 2906 O O . GLU A 1 365 ? 14.406 -5.809 -16.617 1.00 94.94 365 GLU A O 1
ATOM 2911 N N . TYR A 1 366 ? 16.637 -6.047 -16.696 1.00 95.25 366 TYR A N 1
ATOM 2912 C CA . TYR A 1 366 ? 16.631 -7.295 -17.462 1.00 95.25 366 TYR A CA 1
ATOM 2913 C C . TYR A 1 366 ? 15.738 -8.371 -16.820 1.00 95.25 366 TYR A C 1
ATOM 2915 O O . TYR A 1 366 ? 14.898 -8.980 -17.486 1.00 95.25 366 TYR A O 1
ATOM 2923 N N . ARG A 1 367 ? 15.864 -8.577 -15.504 1.00 96.12 367 ARG A N 1
ATOM 2924 C CA . ARG A 1 367 ? 15.043 -9.547 -14.759 1.00 96.12 367 ARG A CA 1
ATOM 2925 C C . ARG A 1 367 ? 13.573 -9.149 -14.715 1.00 96.12 367 ARG A C 1
ATOM 2927 O O . ARG A 1 367 ? 12.717 -10.018 -14.867 1.00 96.12 367 ARG A O 1
ATOM 2934 N N . ALA A 1 368 ? 13.267 -7.864 -14.551 1.00 97.31 368 ALA A N 1
ATOM 2935 C CA . ALA A 1 368 ? 11.899 -7.361 -14.594 1.00 97.31 368 ALA A CA 1
ATOM 2936 C C . ALA A 1 368 ? 11.233 -7.675 -15.946 1.00 97.31 368 ALA A C 1
ATOM 2938 O O . ALA A 1 368 ? 10.100 -8.163 -15.971 1.00 97.31 368 ALA A O 1
ATOM 2939 N N . TRP A 1 369 ? 11.956 -7.499 -17.060 1.00 97.19 369 TRP A N 1
ATOM 2940 C CA . TRP A 1 369 ? 11.480 -7.889 -18.390 1.00 97.19 369 TRP A CA 1
ATOM 2941 C C . TRP A 1 369 ? 11.200 -9.395 -18.486 1.00 97.19 369 TRP A C 1
ATOM 2943 O O . TRP A 1 369 ? 10.083 -9.774 -18.850 1.00 97.19 369 TRP A O 1
ATOM 2953 N N . LEU A 1 370 ? 12.136 -10.244 -18.045 1.00 97.38 370 LEU A N 1
ATOM 2954 C CA . LEU A 1 370 ? 11.975 -11.707 -18.031 1.00 97.38 370 LEU A CA 1
ATOM 2955 C C . LEU A 1 370 ? 10.830 -12.207 -17.136 1.00 97.38 370 LEU A C 1
ATOM 2957 O O . LEU A 1 370 ? 10.234 -13.250 -17.412 1.00 97.38 370 LEU A O 1
ATOM 2961 N N . CYS A 1 371 ? 10.529 -11.496 -16.048 1.00 98.38 371 CYS A N 1
ATOM 2962 C CA . CYS A 1 371 ? 9.485 -11.875 -15.096 1.00 98.38 371 CYS A CA 1
ATOM 2963 C C . CYS A 1 371 ? 8.072 -11.464 -15.548 1.00 98.38 371 CYS A C 1
ATOM 2965 O O . CYS A 1 371 ? 7.086 -11.991 -15.025 1.00 98.38 371 CYS A O 1
ATOM 2967 N N . GLY A 1 372 ? 7.946 -10.566 -16.530 1.00 98.00 372 GLY A N 1
ATOM 2968 C CA . GLY A 1 372 ? 6.660 -10.064 -17.029 1.00 98.00 372 GLY A CA 1
ATOM 2969 C C . GLY A 1 372 ? 5.646 -11.145 -17.428 1.00 98.00 372 GLY A C 1
ATOM 2970 O O . GLY A 1 372 ? 4.505 -11.083 -16.968 1.00 98.00 372 GLY A O 1
ATOM 2971 N N . PRO A 1 373 ? 6.017 -12.174 -18.218 1.00 98.31 373 PRO A N 1
ATOM 2972 C CA . PRO A 1 373 ? 5.110 -13.273 -18.558 1.00 98.31 373 PRO A CA 1
ATOM 2973 C C . PRO A 1 373 ? 4.533 -14.006 -17.335 1.00 98.31 373 PRO A C 1
ATOM 2975 O O . PRO A 1 373 ? 3.360 -14.388 -17.331 1.00 98.31 373 PRO A O 1
ATOM 2978 N N . ALA A 1 374 ? 5.330 -14.181 -16.276 1.00 98.69 374 ALA A N 1
ATOM 2979 C CA . ALA A 1 374 ? 4.880 -14.821 -15.043 1.00 98.69 374 ALA A CA 1
ATOM 2980 C C . ALA A 1 374 ? 3.896 -13.929 -14.273 1.00 98.69 374 ALA A C 1
ATOM 2982 O O . ALA A 1 374 ? 2.851 -14.422 -13.845 1.00 98.69 374 ALA A O 1
ATOM 2983 N N . LEU A 1 375 ? 4.176 -12.623 -14.169 1.00 98.81 375 LEU A N 1
ATOM 2984 C CA . LEU A 1 375 ? 3.242 -11.656 -13.583 1.00 98.81 375 LEU A CA 1
ATOM 2985 C C . LEU A 1 375 ? 1.913 -11.634 -14.358 1.00 98.81 375 LEU A C 1
ATOM 2987 O O . LEU A 1 375 ? 0.851 -11.720 -13.746 1.00 98.81 375 LEU A O 1
ATOM 2991 N N . ALA A 1 376 ? 1.954 -11.602 -15.694 1.00 98.44 376 ALA A N 1
ATOM 2992 C CA . ALA A 1 376 ? 0.755 -11.619 -16.536 1.00 98.44 376 ALA A CA 1
ATOM 2993 C C . ALA A 1 376 ? -0.100 -12.873 -16.305 1.00 98.44 376 ALA A C 1
ATOM 2995 O O . ALA A 1 376 ? -1.315 -12.780 -16.119 1.00 98.44 376 ALA A O 1
ATOM 2996 N N . SER A 1 377 ? 0.545 -14.044 -16.284 1.00 98.62 377 SER A N 1
ATOM 2997 C CA . SER A 1 377 ? -0.100 -15.327 -15.994 1.00 98.62 377 SER A CA 1
ATOM 2998 C C . SER A 1 377 ? -0.783 -15.320 -14.624 1.00 98.62 377 SER A C 1
ATOM 3000 O O . SER A 1 377 ? -1.953 -15.692 -14.509 1.00 98.62 377 SER A O 1
ATOM 3002 N N . TRP A 1 378 ? -0.086 -14.836 -13.593 1.00 98.75 378 TRP A N 1
ATOM 3003 C CA . TRP A 1 378 ? -0.635 -14.743 -12.246 1.00 98.75 378 TRP A CA 1
ATOM 3004 C C . TRP A 1 378 ? -1.816 -13.773 -12.162 1.00 98.75 378 TRP A C 1
ATOM 3006 O O . TRP A 1 378 ? -2.896 -14.187 -11.742 1.00 98.75 378 TRP A O 1
ATOM 3016 N N . VAL A 1 379 ? -1.665 -12.524 -12.622 1.00 98.62 379 VAL A N 1
ATOM 3017 C CA . VAL A 1 379 ? -2.736 -11.509 -12.586 1.00 98.62 379 VAL A CA 1
ATOM 3018 C C . VAL A 1 379 ? -3.983 -11.998 -13.318 1.00 98.62 379 VAL A C 1
ATOM 3020 O O . VAL A 1 379 ? -5.100 -11.834 -12.830 1.00 98.62 379 VAL A O 1
ATOM 3023 N N . ASN A 1 380 ? -3.812 -12.662 -14.461 1.00 98.25 380 ASN A N 1
ATOM 3024 C CA . ASN A 1 380 ? -4.936 -13.196 -15.222 1.00 98.25 380 ASN A CA 1
ATOM 3025 C C . ASN A 1 380 ? -5.658 -14.356 -14.525 1.00 98.25 380 ASN A C 1
ATOM 3027 O O . ASN A 1 380 ? -6.831 -14.584 -14.825 1.00 98.25 380 ASN A O 1
ATOM 3031 N N . SER A 1 381 ? -5.003 -15.037 -13.579 1.00 98.12 381 SER A N 1
ATOM 3032 C CA . SER A 1 381 ? -5.617 -16.071 -12.737 1.00 98.12 381 SER A CA 1
ATOM 3033 C C . SER A 1 381 ? -6.410 -15.514 -11.546 1.00 98.12 381 SER A C 1
ATOM 3035 O O . SER A 1 381 ? -7.163 -16.256 -10.914 1.00 98.12 381 SER A O 1
ATOM 3037 N N . LEU A 1 382 ? -6.254 -14.223 -11.232 1.00 98.31 382 LEU A N 1
ATOM 3038 C CA . LEU A 1 382 ? -6.934 -13.579 -10.110 1.00 98.31 382 LEU A CA 1
ATOM 3039 C C . LEU A 1 382 ? -8.432 -13.351 -10.394 1.00 98.31 382 LEU A C 1
ATOM 3041 O O . LEU A 1 382 ? -8.829 -13.186 -11.561 1.00 98.31 382 LEU A O 1
ATOM 3045 N N . PRO A 1 383 ? -9.275 -13.318 -9.338 1.00 96.62 383 PRO A N 1
ATOM 3046 C CA . PRO A 1 383 ? -10.710 -13.075 -9.472 1.00 96.62 383 PRO A CA 1
ATOM 3047 C C . PRO A 1 383 ? -11.018 -11.675 -10.025 1.00 96.62 383 PRO A C 1
ATOM 3049 O O . PRO A 1 383 ? -10.124 -10.879 -10.317 1.00 96.62 383 PRO A O 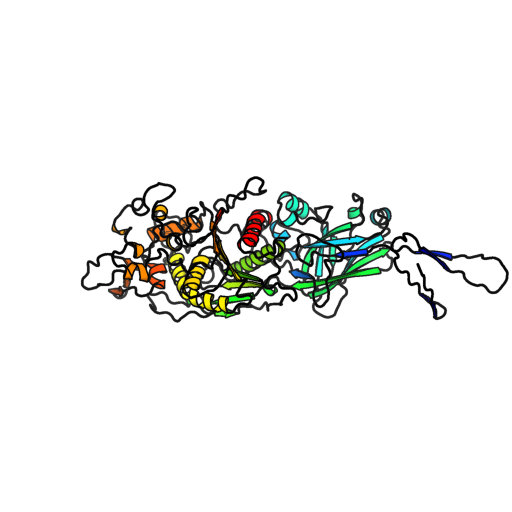1
ATOM 3052 N N . ASN A 1 384 ? -12.312 -11.388 -10.189 1.00 96.12 384 ASN A N 1
ATOM 3053 C CA . ASN A 1 384 ? -12.826 -10.060 -10.533 1.00 96.12 384 ASN A CA 1
ATOM 3054 C C . ASN A 1 384 ? -12.240 -9.494 -11.833 1.00 96.12 384 ASN A C 1
ATOM 3056 O O . ASN A 1 384 ? -11.865 -8.332 -11.887 1.00 96.12 384 ASN A O 1
ATOM 3060 N N . ALA A 1 385 ? -12.173 -10.298 -12.901 1.00 94.25 385 ALA A N 1
ATOM 3061 C CA . ALA A 1 385 ? -11.517 -9.933 -14.163 1.00 94.25 385 ALA A CA 1
ATOM 3062 C C . ALA A 1 385 ? -11.933 -8.583 -14.774 1.00 94.25 385 ALA A C 1
ATOM 3064 O O . ALA A 1 385 ? -11.146 -8.013 -15.521 1.00 94.25 385 ALA A O 1
ATOM 3065 N N . GLY A 1 386 ? -13.145 -8.094 -14.479 1.00 93.12 386 GLY A N 1
ATOM 3066 C CA . GLY A 1 386 ? -13.661 -6.787 -14.903 1.00 93.12 386 GLY A CA 1
ATOM 3067 C C . GLY A 1 386 ? -13.430 -5.631 -13.918 1.00 93.12 386 GLY A C 1
ATOM 3068 O O . GLY A 1 386 ? -13.827 -4.513 -14.222 1.00 93.12 386 GLY A O 1
ATOM 3069 N N . ARG A 1 387 ? -12.837 -5.894 -12.748 1.00 95.56 387 ARG A N 1
ATOM 3070 C CA . ARG A 1 387 ? -12.566 -4.950 -11.648 1.00 95.56 387 ARG A CA 1
ATOM 3071 C C . ARG A 1 387 ? -11.214 -5.249 -10.975 1.00 95.56 387 ARG A C 1
ATOM 3073 O O . ARG A 1 387 ? -11.102 -5.267 -9.751 1.00 95.56 387 ARG A O 1
ATOM 3080 N N . ARG A 1 388 ? -10.189 -5.539 -11.782 1.00 96.81 388 ARG A N 1
ATOM 3081 C CA . ARG A 1 388 ? -8.786 -5.633 -11.361 1.00 96.81 388 ARG A CA 1
ATOM 3082 C C . ARG A 1 388 ? -8.085 -4.306 -11.616 1.00 96.81 388 ARG A C 1
ATOM 3084 O O . ARG A 1 388 ? -7.955 -3.878 -12.765 1.00 96.81 388 ARG A O 1
ATOM 3091 N N . SER A 1 389 ? -7.562 -3.723 -10.554 1.00 98.06 389 SER A N 1
ATOM 3092 C CA . SER A 1 389 ? -6.735 -2.525 -10.587 1.00 98.06 389 SER A CA 1
ATOM 3093 C C . SER A 1 389 ? -5.338 -2.865 -10.081 1.00 98.06 389 SER A C 1
ATOM 3095 O O . SER A 1 389 ? -5.181 -3.622 -9.123 1.00 98.06 389 SER A O 1
ATOM 3097 N N . LEU A 1 390 ? -4.319 -2.329 -10.742 1.00 98.38 390 LEU A N 1
ATOM 3098 C CA . LEU A 1 390 ? -2.917 -2.533 -10.399 1.00 98.38 390 LEU A CA 1
ATOM 3099 C C . LEU A 1 390 ? -2.276 -1.192 -10.054 1.00 98.38 390 LEU A C 1
ATOM 3101 O O . LEU A 1 390 ? -2.547 -0.188 -10.704 1.00 98.38 390 LEU A O 1
ATOM 3105 N N . PHE A 1 391 ? -1.408 -1.176 -9.056 1.00 98.81 391 PHE A N 1
ATOM 3106 C CA . PHE A 1 391 ? -0.487 -0.076 -8.823 1.00 98.81 391 PHE A CA 1
ATOM 3107 C C . PHE A 1 391 ? 0.919 -0.633 -8.666 1.00 98.81 391 PHE A C 1
ATOM 3109 O O . PHE A 1 391 ? 1.141 -1.631 -7.973 1.00 98.81 391 PHE A O 1
ATOM 3116 N N . ALA A 1 392 ? 1.861 -0.021 -9.374 1.00 98.69 392 ALA A N 1
ATOM 3117 C CA . ALA A 1 392 ? 3.250 -0.439 -9.352 1.00 98.69 392 ALA A CA 1
ATOM 3118 C C . ALA A 1 392 ? 4.146 0.731 -8.985 1.00 98.69 392 ALA A C 1
ATOM 3120 O O . ALA A 1 392 ? 3.978 1.839 -9.492 1.00 98.69 392 ALA A O 1
ATOM 3121 N N . HIS A 1 393 ? 5.124 0.454 -8.133 1.00 98.31 393 HIS A N 1
ATOM 3122 C CA . HIS A 1 393 ? 6.112 1.433 -7.703 1.00 98.31 393 HIS A CA 1
ATOM 3123 C C . HIS A 1 393 ? 7.418 1.280 -8.474 1.00 98.31 393 HIS A C 1
ATOM 3125 O O . HIS A 1 393 ? 7.870 0.152 -8.675 1.00 98.31 393 HIS A O 1
ATOM 3131 N N . SER A 1 394 ? 8.063 2.383 -8.869 1.00 97.56 394 SER A N 1
ATOM 3132 C CA . SER A 1 394 ? 9.446 2.368 -9.373 1.00 97.56 394 SER A CA 1
ATOM 3133 C C . SER A 1 394 ? 9.643 1.347 -10.507 1.00 97.56 394 SER A C 1
ATOM 3135 O O . SER A 1 394 ? 8.841 1.317 -11.444 1.00 97.56 394 SER A O 1
ATOM 3137 N N . MET A 1 395 ? 10.655 0.473 -10.440 1.00 97.06 395 MET A N 1
ATOM 3138 C CA . MET A 1 395 ? 10.887 -0.614 -11.410 1.00 97.06 395 MET A CA 1
ATOM 3139 C C . MET A 1 395 ? 9.811 -1.709 -11.420 1.00 97.06 395 MET A C 1
ATOM 3141 O O . MET A 1 395 ? 9.758 -2.504 -12.360 1.00 97.06 395 MET A O 1
ATOM 3145 N N . GLY A 1 396 ? 8.889 -1.719 -10.456 1.00 98.25 396 GLY A N 1
ATOM 3146 C CA . GLY A 1 396 ? 7.637 -2.468 -10.566 1.00 98.25 396 GLY A CA 1
ATOM 3147 C C . GLY A 1 396 ? 6.869 -2.107 -11.845 1.00 98.25 396 GLY A C 1
ATOM 3148 O O . GLY A 1 396 ? 6.162 -2.944 -12.410 1.00 98.25 396 GLY A O 1
ATOM 3149 N N . ASN A 1 397 ? 7.073 -0.893 -12.371 1.00 98.38 397 ASN A N 1
ATOM 3150 C CA . ASN A 1 397 ? 6.514 -0.459 -13.647 1.00 98.38 397 ASN A CA 1
ATOM 3151 C C . ASN A 1 397 ? 7.187 -1.121 -14.863 1.00 98.38 397 ASN A C 1
ATOM 3153 O O . ASN A 1 397 ? 6.541 -1.272 -15.900 1.00 98.38 397 ASN A O 1
ATOM 3157 N N . VAL A 1 398 ? 8.440 -1.579 -14.744 1.00 97.94 398 VAL A N 1
ATOM 3158 C CA . VAL A 1 398 ? 9.136 -2.343 -15.795 1.00 97.94 398 VAL A CA 1
ATOM 3159 C C . VAL A 1 398 ? 8.504 -3.713 -15.966 1.00 97.94 398 VAL A C 1
ATOM 3161 O O . VAL A 1 398 ? 8.065 -4.066 -17.062 1.00 97.94 398 VAL A O 1
ATOM 3164 N N . ILE A 1 399 ? 8.391 -4.469 -14.873 1.00 98.12 399 ILE A N 1
ATOM 3165 C CA . ILE A 1 399 ? 7.762 -5.791 -14.912 1.00 98.12 399 ILE A CA 1
ATOM 3166 C C . ILE A 1 399 ? 6.280 -5.687 -15.281 1.00 98.12 399 ILE A C 1
ATOM 3168 O O . ILE A 1 399 ? 5.797 -6.501 -16.065 1.00 98.12 399 ILE A O 1
ATOM 3172 N N . SER A 1 400 ? 5.567 -4.668 -14.794 1.00 98.12 400 SER A N 1
ATOM 3173 C CA . SER A 1 400 ? 4.160 -4.448 -15.149 1.00 98.12 400 SER A CA 1
ATOM 3174 C C . SER A 1 400 ? 4.005 -4.127 -16.635 1.00 98.12 400 SER A C 1
ATOM 3176 O O . SER A 1 400 ? 3.166 -4.729 -17.301 1.00 98.12 400 SER A O 1
ATOM 3178 N N . GLY A 1 401 ? 4.865 -3.275 -17.198 1.00 96.06 401 GLY A N 1
ATOM 3179 C CA . GLY A 1 401 ? 4.919 -3.027 -18.638 1.00 96.06 401 GLY A CA 1
ATOM 3180 C C . GLY A 1 401 ? 5.242 -4.290 -19.449 1.00 96.06 401 GLY A C 1
ATOM 3181 O O . GLY A 1 401 ? 4.578 -4.584 -20.448 1.00 96.06 401 GLY A O 1
ATOM 3182 N N . SER A 1 402 ? 6.206 -5.098 -18.998 1.00 96.88 402 SER A N 1
ATOM 3183 C CA . SER A 1 402 ? 6.492 -6.405 -19.605 1.00 96.88 402 SER A CA 1
ATOM 3184 C C . SER A 1 402 ? 5.274 -7.334 -19.553 1.00 96.88 402 SER A C 1
ATOM 3186 O O . SER A 1 402 ? 4.912 -7.954 -20.554 1.00 96.88 402 SER A O 1
ATOM 3188 N N . ALA A 1 403 ? 4.581 -7.399 -18.418 1.00 97.69 403 ALA A N 1
ATOM 3189 C CA . ALA A 1 403 ? 3.384 -8.211 -18.244 1.00 97.69 403 ALA A CA 1
ATOM 3190 C C . ALA A 1 403 ? 2.236 -7.755 -19.156 1.00 97.69 403 ALA A C 1
ATOM 3192 O O . ALA A 1 403 ? 1.583 -8.587 -19.787 1.00 97.69 403 ALA A O 1
ATOM 3193 N N . LEU A 1 404 ? 2.029 -6.445 -19.296 1.00 95.88 404 LEU A N 1
ATOM 3194 C CA . LEU A 1 404 ? 1.065 -5.848 -20.223 1.00 95.88 404 LEU A CA 1
ATOM 3195 C C . LEU A 1 404 ? 1.335 -6.275 -21.674 1.00 95.88 404 LEU A C 1
ATOM 3197 O O . LEU A 1 404 ? 0.426 -6.744 -22.361 1.00 95.88 404 LEU A O 1
ATOM 3201 N N . ARG A 1 405 ? 2.599 -6.236 -22.114 1.00 93.56 405 ARG A N 1
ATOM 3202 C CA . ARG A 1 405 ? 3.010 -6.749 -23.436 1.00 93.56 405 ARG A CA 1
ATOM 3203 C C . ARG A 1 405 ? 2.779 -8.254 -23.603 1.00 93.56 405 ARG A C 1
ATOM 3205 O O . ARG A 1 405 ? 2.615 -8.724 -24.724 1.00 93.56 405 ARG A O 1
ATOM 3212 N N . ASN A 1 406 ? 2.739 -8.993 -22.498 1.00 94.75 406 ASN A N 1
ATOM 3213 C CA . ASN A 1 406 ? 2.469 -10.429 -22.450 1.00 94.75 406 ASN A CA 1
ATOM 3214 C C . ASN A 1 406 ? 0.994 -10.759 -22.145 1.00 94.75 406 ASN A C 1
ATOM 3216 O O . ASN A 1 406 ? 0.672 -11.883 -21.758 1.00 94.75 406 ASN A O 1
ATOM 3220 N N . GLY A 1 407 ? 0.081 -9.803 -22.345 1.00 94.62 407 GLY A N 1
ATOM 3221 C CA . GLY A 1 407 ? -1.362 -10.034 -22.269 1.00 94.62 407 GLY A CA 1
ATOM 3222 C C . GLY A 1 407 ? -1.946 -9.987 -20.857 1.00 94.62 407 GLY A C 1
ATOM 3223 O O . GLY A 1 407 ? -3.024 -10.540 -20.627 1.00 94.62 407 GLY A O 1
ATOM 3224 N N . MET A 1 408 ? -1.267 -9.353 -19.897 1.00 96.50 408 MET A N 1
ATOM 3225 C CA . MET A 1 408 ? -1.867 -9.037 -18.598 1.00 96.50 408 MET A CA 1
ATOM 3226 C C . MET A 1 408 ? -3.124 -8.176 -18.787 1.00 96.50 408 MET A C 1
ATOM 3228 O O . MET A 1 408 ? -3.086 -7.156 -19.470 1.00 96.50 408 MET A O 1
ATOM 3232 N N . SER A 1 409 ? -4.228 -8.575 -18.154 1.00 94.75 409 SER A N 1
ATOM 3233 C CA . SER A 1 409 ? -5.508 -7.869 -18.224 1.00 94.75 409 SER A CA 1
ATOM 3234 C C . SER A 1 409 ? -5.857 -7.237 -16.879 1.00 94.75 409 SER A C 1
ATOM 3236 O O . SER A 1 409 ? -6.185 -7.938 -15.917 1.00 94.75 409 SER A O 1
ATOM 3238 N N . VAL A 1 410 ? -5.849 -5.907 -16.847 1.00 95.94 410 VAL A N 1
ATOM 3239 C CA . VAL A 1 410 ? -6.333 -5.061 -15.744 1.00 95.94 410 VAL A CA 1
ATOM 3240 C C . VAL A 1 410 ? -7.133 -3.897 -16.332 1.00 95.94 410 VAL A C 1
ATOM 3242 O O . VAL A 1 410 ? -6.968 -3.560 -17.505 1.00 95.94 410 VAL A O 1
ATOM 3245 N N . GLN A 1 411 ? -8.028 -3.301 -15.550 1.00 95.94 411 GLN A N 1
ATOM 3246 C CA . GLN A 1 411 ? -8.847 -2.165 -15.988 1.00 95.94 411 GLN A CA 1
ATOM 3247 C C . GLN A 1 411 ? -8.138 -0.840 -15.755 1.00 95.94 411 GLN A C 1
ATOM 3249 O O . GLN A 1 411 ? -8.238 0.079 -16.571 1.00 95.94 411 GLN A O 1
ATOM 3254 N N . ARG A 1 412 ? -7.434 -0.742 -14.627 1.00 96.62 412 ARG A N 1
ATOM 3255 C CA . ARG A 1 412 ? -6.787 0.483 -14.168 1.00 96.62 412 ARG A CA 1
ATOM 3256 C C . ARG A 1 412 ? -5.382 0.172 -13.695 1.00 96.62 412 ARG A C 1
ATOM 3258 O O . ARG A 1 412 ? -5.150 -0.866 -13.075 1.00 96.62 412 ARG A O 1
ATOM 3265 N N . TYR A 1 413 ? -4.459 1.062 -14.021 1.00 97.88 413 TYR A N 1
ATOM 3266 C CA . TYR A 1 413 ? -3.057 0.928 -13.676 1.00 97.88 413 TYR A CA 1
ATOM 3267 C C . TYR A 1 413 ? -2.510 2.273 -13.202 1.00 97.88 413 TYR A C 1
ATOM 3269 O O . TYR A 1 413 ? -2.409 3.202 -13.999 1.00 97.88 413 TYR A O 1
ATOM 3277 N N . ALA A 1 414 ? -2.172 2.371 -11.918 1.00 98.44 414 ALA A N 1
ATOM 3278 C CA . ALA A 1 414 ? -1.457 3.507 -11.355 1.00 98.44 414 ALA A CA 1
ATOM 3279 C C . ALA A 1 414 ? 0.057 3.267 -11.420 1.00 98.44 414 ALA A C 1
ATOM 3281 O O . ALA A 1 414 ? 0.580 2.286 -10.886 1.00 98.44 414 ALA A O 1
ATOM 3282 N N . LEU A 1 415 ? 0.743 4.177 -12.099 1.00 98.19 415 LEU A N 1
ATOM 3283 C CA . LEU A 1 415 ? 2.183 4.189 -12.275 1.00 98.19 415 LEU A CA 1
ATOM 3284 C C . LEU A 1 415 ? 2.793 5.100 -11.206 1.00 98.19 415 LEU A C 1
ATOM 3286 O O . LEU A 1 415 ? 2.875 6.303 -11.423 1.00 98.19 415 LEU A O 1
ATOM 3290 N N . CYS A 1 416 ? 3.167 4.557 -10.048 1.00 98.38 416 CYS A N 1
ATOM 3291 C CA . CYS A 1 416 ? 3.694 5.331 -8.918 1.00 98.38 416 CYS A CA 1
ATOM 3292 C C . CYS A 1 416 ? 5.216 5.471 -9.028 1.00 98.38 416 CYS A C 1
ATOM 3294 O O . CYS A 1 416 ? 5.920 4.455 -9.052 1.00 98.38 416 CYS A O 1
ATOM 3296 N N . ASN A 1 417 ? 5.718 6.709 -9.131 1.00 97.19 417 ASN A N 1
ATOM 3297 C CA . ASN A 1 417 ? 7.146 7.022 -9.294 1.00 97.19 417 ASN A CA 1
ATOM 3298 C C . ASN A 1 417 ? 7.792 6.127 -10.362 1.00 97.19 417 ASN A C 1
ATOM 3300 O O . ASN A 1 417 ? 8.807 5.471 -10.135 1.00 97.19 417 ASN A O 1
ATOM 3304 N N . ALA A 1 418 ? 7.130 5.988 -11.510 1.00 97.81 418 ALA A N 1
ATOM 3305 C CA . ALA A 1 418 ? 7.458 4.954 -12.475 1.00 97.81 418 ALA A CA 1
ATOM 3306 C C . ALA A 1 418 ? 8.852 5.110 -13.087 1.00 97.81 418 ALA A C 1
ATOM 3308 O O . ALA A 1 418 ? 9.059 5.944 -13.967 1.00 97.81 418 ALA A O 1
ATOM 3309 N N . ALA A 1 419 ? 9.769 4.219 -12.697 1.00 95.94 419 ALA A N 1
ATOM 3310 C CA . ALA A 1 419 ? 11.129 4.123 -13.221 1.00 95.94 419 ALA A CA 1
ATOM 3311 C C . ALA A 1 419 ? 11.148 3.402 -14.580 1.00 95.94 419 ALA A C 1
ATOM 3313 O O . ALA A 1 419 ? 11.644 2.288 -14.738 1.00 95.94 419 ALA A O 1
ATOM 3314 N N . MET A 1 420 ? 10.502 4.030 -15.556 1.00 95.62 420 MET A N 1
ATOM 3315 C CA . MET A 1 420 ? 10.340 3.542 -16.917 1.00 95.62 420 MET A CA 1
ATOM 3316 C C . MET A 1 420 ? 10.375 4.725 -17.874 1.00 95.62 420 MET A C 1
ATOM 3318 O O . MET A 1 420 ? 9.773 5.753 -17.583 1.00 95.62 420 MET A O 1
ATOM 3322 N N . ALA A 1 421 ? 11.031 4.579 -19.023 1.00 94.88 421 ALA A N 1
ATOM 3323 C CA . ALA A 1 421 ? 11.148 5.642 -20.015 1.00 94.88 421 ALA A CA 1
ATOM 3324 C C . ALA A 1 421 ? 9.770 6.177 -20.445 1.00 94.88 421 ALA A C 1
ATOM 3326 O O . ALA A 1 421 ? 8.921 5.407 -20.900 1.00 94.88 421 ALA A O 1
ATOM 3327 N N . SER A 1 422 ? 9.551 7.492 -20.372 1.00 95.19 422 SER A N 1
ATOM 3328 C CA . SER A 1 422 ? 8.301 8.113 -20.830 1.00 95.19 422 SER A CA 1
ATOM 3329 C C . SER A 1 422 ? 7.990 7.803 -22.295 1.00 95.19 422 SER A C 1
ATOM 3331 O O . SER A 1 422 ? 6.828 7.583 -22.638 1.00 95.19 422 SER A O 1
ATOM 3333 N N . MET A 1 423 ? 9.015 7.690 -23.153 1.00 93.44 423 MET A N 1
ATOM 3334 C CA . MET A 1 423 ? 8.833 7.291 -24.557 1.00 93.44 423 MET A CA 1
ATOM 3335 C C . MET A 1 423 ? 8.191 5.917 -24.744 1.00 93.44 423 MET A C 1
ATOM 3337 O O . MET A 1 423 ? 7.610 5.666 -25.797 1.00 93.44 423 MET A O 1
ATOM 3341 N N . ALA A 1 424 ? 8.245 5.036 -23.740 1.00 95.00 424 ALA A N 1
ATOM 3342 C CA . ALA A 1 424 ? 7.540 3.761 -23.798 1.00 95.00 424 ALA A CA 1
ATOM 3343 C C . ALA A 1 424 ? 6.017 3.932 -23.821 1.00 95.00 424 ALA A C 1
ATOM 3345 O O . ALA A 1 424 ? 5.310 3.091 -24.379 1.00 95.00 424 ALA A O 1
ATOM 3346 N N . TYR A 1 425 ? 5.526 5.046 -23.277 1.00 94.75 425 TYR A N 1
ATOM 3347 C CA . TYR A 1 425 ? 4.113 5.399 -23.240 1.00 94.75 425 TYR A CA 1
ATOM 3348 C C . TYR A 1 425 ? 3.735 6.476 -24.260 1.00 94.75 425 TYR A C 1
ATOM 3350 O O . TYR A 1 425 ? 2.589 6.478 -24.710 1.00 94.75 425 TYR A O 1
ATOM 3358 N N . ASP A 1 426 ? 4.658 7.378 -24.608 1.00 93.06 426 ASP A N 1
ATOM 3359 C CA . ASP A 1 426 ? 4.416 8.554 -25.449 1.00 93.06 426 ASP A CA 1
ATOM 3360 C C . ASP A 1 426 ? 5.534 8.763 -26.486 1.00 93.06 426 ASP A C 1
ATOM 3362 O O . ASP A 1 426 ? 6.627 9.229 -26.172 1.00 93.06 426 ASP A O 1
ATOM 3366 N N . SER A 1 427 ? 5.251 8.451 -27.752 1.00 91.06 427 SER A N 1
ATOM 3367 C CA . SER A 1 427 ? 6.190 8.633 -28.870 1.00 91.06 427 SER A CA 1
ATOM 3368 C C . SER A 1 427 ? 6.179 10.053 -29.459 1.00 91.06 427 SER A C 1
ATOM 3370 O O . SER A 1 427 ? 6.623 10.279 -30.589 1.00 91.06 427 SER A O 1
ATOM 3372 N N . GLY A 1 428 ? 5.582 11.024 -28.766 1.00 89.75 428 GLY A N 1
ATOM 3373 C CA . GLY A 1 428 ? 5.498 12.401 -29.221 1.00 89.75 428 GLY A CA 1
ATOM 3374 C C . GLY A 1 428 ? 6.871 13.072 -29.275 1.00 89.75 428 GLY A C 1
ATOM 3375 O O . GLY A 1 428 ? 7.677 12.972 -28.355 1.00 89.75 428 GLY A O 1
ATOM 3376 N N . ALA A 1 429 ? 7.130 13.852 -30.330 1.00 86.31 429 ALA A N 1
ATOM 3377 C CA . ALA A 1 429 ? 8.407 14.558 -30.495 1.00 86.31 429 ALA A CA 1
ATOM 3378 C C . ALA A 1 429 ? 8.744 15.511 -29.328 1.00 86.31 429 ALA A C 1
ATOM 3380 O O . ALA A 1 429 ? 9.916 15.777 -29.073 1.00 86.31 429 ALA A O 1
ATOM 3381 N N . HIS A 1 430 ? 7.726 15.998 -28.611 1.00 87.75 430 HIS A N 1
ATOM 3382 C CA . HIS A 1 430 ? 7.877 16.851 -27.432 1.00 87.75 430 HIS A CA 1
ATOM 3383 C C . HIS A 1 43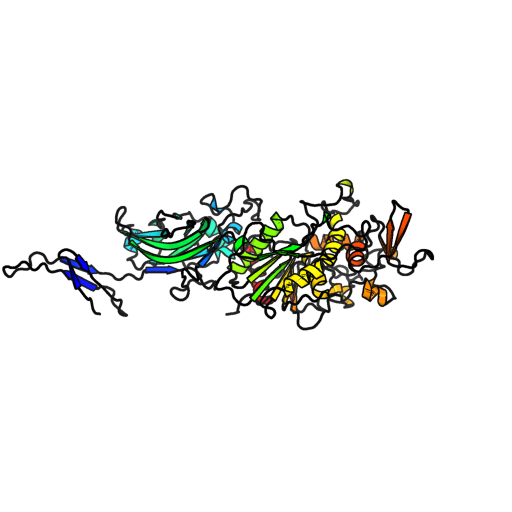0 ? 8.608 16.148 -26.276 1.00 87.75 430 HIS A C 1
ATOM 3385 O O . HIS A 1 430 ? 9.326 16.807 -25.528 1.00 87.75 430 HIS A O 1
ATOM 3391 N N . MET A 1 431 ? 8.503 14.818 -26.180 1.00 88.81 431 MET A N 1
ATOM 3392 C CA . MET A 1 431 ? 9.190 14.027 -25.157 1.00 88.81 431 MET A CA 1
ATOM 3393 C C . MET A 1 431 ? 10.709 14.010 -25.348 1.00 88.81 431 MET A C 1
ATOM 3395 O O . MET A 1 431 ? 11.458 13.857 -24.387 1.00 88.81 431 MET A O 1
ATOM 3399 N N . ARG A 1 432 ? 11.183 14.230 -26.582 1.00 84.06 432 ARG A N 1
ATOM 3400 C CA . ARG A 1 432 ? 12.612 14.240 -26.937 1.00 84.06 432 ARG A CA 1
ATOM 3401 C C . ARG A 1 432 ? 13.320 15.553 -26.586 1.00 84.06 432 ARG A C 1
ATOM 3403 O O . ARG A 1 432 ? 14.490 15.720 -26.926 1.00 84.06 432 ARG A O 1
ATOM 3410 N N . ILE A 1 433 ? 12.621 16.480 -25.938 1.00 83.19 433 ILE A N 1
ATOM 3411 C CA . ILE A 1 433 ? 13.155 17.756 -25.464 1.00 83.19 433 ILE A CA 1
ATOM 3412 C C . ILE A 1 433 ? 13.229 17.697 -23.939 1.00 83.19 433 ILE A C 1
ATOM 3414 O O . ILE A 1 433 ? 12.240 17.353 -23.282 1.00 83.19 433 ILE A O 1
ATOM 3418 N N . ASP A 1 434 ? 14.387 18.040 -23.385 1.00 81.88 434 ASP A N 1
ATOM 3419 C CA . ASP A 1 434 ? 14.563 18.179 -21.942 1.00 81.88 434 ASP A CA 1
ATOM 3420 C C . ASP A 1 434 ? 13.765 19.387 -21.445 1.00 81.88 434 ASP A C 1
ATOM 3422 O O . ASP A 1 434 ? 13.959 20.493 -21.966 1.00 81.88 434 ASP A O 1
ATOM 3426 N N . PRO A 1 435 ? 12.841 19.201 -20.487 1.00 78.44 435 PRO A N 1
ATOM 3427 C CA . PRO A 1 435 ? 12.015 20.296 -20.006 1.00 78.44 435 PRO A CA 1
ATOM 3428 C C . PRO A 1 435 ? 12.834 21.387 -19.304 1.00 78.44 435 PRO A C 1
ATOM 3430 O O . PRO A 1 435 ? 12.436 22.549 -19.377 1.00 78.44 435 PRO A O 1
ATOM 3433 N N . ASP A 1 436 ? 13.986 21.059 -18.709 1.00 79.25 436 ASP A N 1
ATOM 3434 C CA . ASP A 1 436 ? 14.752 22.025 -17.908 1.00 79.25 436 ASP A CA 1
ATOM 3435 C C . ASP A 1 436 ? 15.617 22.938 -18.777 1.00 79.25 436 ASP A C 1
ATOM 3437 O O . ASP A 1 436 ? 15.792 24.124 -18.491 1.00 79.25 436 ASP A O 1
ATOM 3441 N N . THR A 1 437 ? 16.170 22.394 -19.861 1.00 80.94 437 THR A N 1
ATOM 3442 C CA . THR A 1 437 ? 17.092 23.124 -20.742 1.00 80.94 437 THR A CA 1
ATOM 3443 C C . THR A 1 437 ? 16.441 23.590 -22.042 1.00 80.94 437 THR A C 1
ATOM 3445 O O . THR A 1 437 ? 16.975 24.477 -22.710 1.00 80.94 437 THR A O 1
ATOM 3448 N N . GLY A 1 438 ? 15.303 23.002 -22.431 1.00 81.75 438 GLY A N 1
ATOM 3449 C CA . GLY A 1 438 ? 14.648 23.241 -23.719 1.00 81.75 438 GLY A CA 1
ATOM 3450 C C . GLY A 1 438 ? 15.432 22.709 -24.924 1.00 81.75 438 GLY A C 1
ATOM 3451 O O . GLY A 1 438 ? 15.041 22.945 -26.070 1.00 81.75 438 GLY A O 1
ATOM 3452 N N . GLU A 1 439 ? 16.535 22.001 -24.689 1.00 80.31 439 GLU A N 1
ATOM 3453 C CA . GLU A 1 439 ? 17.359 21.404 -25.730 1.00 80.31 439 GLU A CA 1
ATOM 3454 C C . GLU A 1 439 ? 16.940 19.946 -25.964 1.00 80.31 439 GLU A C 1
ATOM 3456 O O . GLU A 1 439 ? 16.459 19.263 -25.055 1.00 80.31 439 GLU A O 1
ATOM 3461 N N . PRO A 1 440 ? 17.112 19.417 -27.185 1.00 76.38 440 PRO A N 1
ATOM 3462 C CA . PRO A 1 440 ? 16.892 18.004 -27.426 1.00 76.38 440 PRO A CA 1
ATOM 3463 C C . PRO A 1 440 ? 17.751 17.132 -26.503 1.00 76.38 440 PRO A C 1
ATOM 3465 O O . PRO A 1 440 ? 18.955 17.375 -26.344 1.00 76.38 440 PRO A O 1
ATOM 3468 N N . TRP A 1 441 ? 17.186 16.020 -26.034 1.00 71.69 441 TRP A N 1
ATOM 3469 C CA . TRP A 1 441 ? 17.911 14.939 -25.363 1.00 71.69 441 TRP A CA 1
ATOM 3470 C C . TRP A 1 441 ? 18.903 14.215 -26.295 1.00 71.69 441 TRP A C 1
ATOM 3472 O O . TRP A 1 441 ? 19.287 13.089 -26.037 1.00 71.69 441 TRP A O 1
ATOM 3482 N N . ASN A 1 442 ? 19.357 14.799 -27.394 1.00 64.12 442 ASN A N 1
ATOM 3483 C CA . ASN A 1 442 ? 20.541 14.336 -28.122 1.00 64.12 442 ASN A CA 1
ATOM 3484 C C . ASN A 1 442 ? 21.630 15.422 -28.182 1.00 64.12 442 ASN A C 1
ATOM 3486 O O . ASN A 1 442 ? 22.730 15.176 -28.661 1.00 64.12 442 ASN A O 1
ATOM 3490 N N . ARG A 1 443 ? 21.365 16.636 -27.684 1.00 59.56 443 ARG A N 1
ATOM 3491 C CA . ARG A 1 443 ? 22.297 17.769 -27.745 1.00 59.56 443 ARG A CA 1
ATOM 3492 C C . ARG A 1 443 ? 22.968 18.057 -26.407 1.00 59.56 443 ARG A C 1
ATOM 3494 O O . ARG A 1 443 ? 24.134 18.436 -26.385 1.00 59.56 443 ARG A O 1
ATOM 3501 N N . ILE A 1 444 ? 22.273 17.789 -25.306 1.00 58.62 444 ILE A N 1
ATOM 3502 C CA . ILE A 1 444 ? 22.776 17.945 -23.929 1.00 58.62 444 ILE A CA 1
ATOM 3503 C C . ILE A 1 444 ? 23.910 16.944 -23.625 1.00 58.62 444 ILE A C 1
ATOM 3505 O O . ILE A 1 444 ? 24.733 17.166 -22.741 1.00 58.62 444 ILE A O 1
ATOM 3509 N N . TRP A 1 445 ? 24.017 15.861 -24.407 1.00 59.94 445 TRP A N 1
ATOM 3510 C CA . TRP A 1 445 ? 24.878 14.707 -24.111 1.00 59.94 445 TRP A CA 1
ATOM 3511 C C . TRP A 1 445 ? 26.197 14.636 -24.906 1.00 59.94 445 TRP A C 1
ATOM 3513 O O . TRP A 1 445 ? 26.871 13.613 -24.888 1.00 59.94 445 TRP A O 1
ATOM 3523 N N . GLY A 1 446 ? 26.597 15.710 -25.593 1.00 46.38 446 GLY A N 1
ATOM 3524 C CA . GLY A 1 446 ? 28.005 16.005 -25.918 1.00 46.38 446 GLY A CA 1
ATOM 3525 C C . GLY A 1 446 ? 28.797 15.131 -26.916 1.00 46.38 446 GLY A C 1
ATOM 3526 O O . GLY A 1 446 ? 29.862 15.584 -27.328 1.00 46.38 446 GLY A O 1
ATOM 3527 N N . SER A 1 447 ? 28.355 13.948 -27.373 1.00 47.84 447 SER A N 1
ATOM 3528 C CA . SER A 1 447 ? 29.080 13.201 -28.430 1.00 47.84 447 SER A CA 1
ATOM 3529 C C . SER A 1 447 ? 28.199 12.253 -29.255 1.00 47.84 447 SER A C 1
ATOM 3531 O O . SER A 1 447 ? 27.319 11.610 -28.702 1.00 47.84 447 SER A O 1
ATOM 3533 N N . GLN A 1 448 ? 28.469 12.122 -30.563 1.00 46.62 448 GLN A N 1
ATOM 3534 C CA . GLN A 1 448 ? 27.707 11.265 -31.495 1.00 46.62 448 GLN A CA 1
ATOM 3535 C C . GLN A 1 448 ? 27.610 9.790 -31.055 1.00 46.62 448 GLN A C 1
ATOM 3537 O O . GLN A 1 448 ? 26.559 9.187 -31.231 1.00 46.62 448 GLN A O 1
ATOM 3542 N N . PHE A 1 449 ? 28.640 9.251 -30.391 1.00 45.25 449 PHE A N 1
ATOM 3543 C CA . PHE A 1 449 ? 28.662 7.878 -29.863 1.00 45.25 449 PHE A CA 1
ATOM 3544 C C . PHE A 1 449 ? 27.774 7.664 -28.621 1.00 45.25 449 PHE A C 1
ATOM 3546 O O . PHE A 1 449 ? 27.528 6.527 -28.238 1.00 45.25 449 PHE A O 1
ATOM 3553 N N . LEU A 1 450 ? 27.282 8.736 -27.987 1.00 52.75 450 LEU A N 1
ATOM 3554 C CA . LEU A 1 450 ? 26.399 8.679 -26.811 1.00 52.75 450 LEU A CA 1
ATOM 3555 C C . LEU A 1 450 ? 24.902 8.768 -27.171 1.00 52.75 450 LEU A C 1
ATOM 3557 O O . LEU A 1 450 ? 24.067 8.756 -26.260 1.00 52.75 450 LEU A O 1
ATOM 3561 N N . HIS A 1 451 ? 24.574 8.882 -28.467 1.00 59.41 451 HIS A N 1
ATOM 3562 C CA . HIS A 1 451 ? 23.227 9.205 -28.976 1.00 59.41 451 HIS A CA 1
ATOM 3563 C C . HIS A 1 451 ? 22.565 8.081 -29.770 1.00 59.41 451 HIS A C 1
ATOM 3565 O O . HIS A 1 451 ? 21.366 8.138 -30.042 1.00 59.41 451 HIS A O 1
ATOM 3571 N N . GLU A 1 452 ? 23.349 7.096 -30.189 1.00 76.50 452 GLU A N 1
ATOM 3572 C CA . GLU A 1 452 ? 22.858 5.949 -30.932 1.00 76.50 452 GLU A CA 1
ATOM 3573 C C . GLU A 1 452 ? 22.128 5.014 -29.953 1.00 76.50 452 GLU A C 1
ATOM 3575 O O . GLU A 1 452 ? 22.702 4.524 -28.983 1.00 76.50 452 GLU A O 1
ATOM 3580 N N . THR A 1 453 ? 20.839 4.784 -30.195 1.00 87.69 453 THR A N 1
ATOM 3581 C CA . THR A 1 453 ? 20.016 3.801 -29.479 1.00 87.69 453 THR A CA 1
ATOM 3582 C C . THR A 1 453 ? 19.152 3.059 -30.501 1.00 87.69 453 THR A C 1
ATOM 3584 O O . THR A 1 453 ? 18.875 3.616 -31.572 1.00 87.69 453 THR A O 1
ATOM 3587 N N . PRO A 1 454 ? 18.695 1.825 -30.232 1.00 91.38 454 PRO A N 1
ATOM 3588 C CA . PRO A 1 454 ? 17.778 1.129 -31.127 1.00 91.38 454 PRO A CA 1
ATOM 3589 C C . PRO A 1 454 ? 16.565 1.956 -31.574 1.00 91.38 454 PRO A C 1
ATOM 3591 O O . PRO A 1 454 ? 16.135 1.796 -32.713 1.00 91.38 454 PRO A O 1
ATOM 3594 N N . ASP A 1 455 ? 16.059 2.880 -30.747 1.00 90.06 455 ASP A N 1
ATOM 3595 C CA . ASP A 1 455 ? 14.940 3.778 -31.085 1.00 90.06 455 ASP A CA 1
ATOM 3596 C C . ASP A 1 455 ? 15.233 4.789 -32.205 1.00 90.06 455 ASP A C 1
ATOM 3598 O O . ASP A 1 455 ? 14.315 5.233 -32.898 1.00 90.06 455 ASP A O 1
ATOM 3602 N N . THR A 1 456 ? 16.499 5.149 -32.431 1.00 86.94 456 THR A N 1
ATOM 3603 C CA . THR A 1 456 ? 16.894 6.044 -33.530 1.00 86.94 456 THR A CA 1
ATOM 3604 C C . THR A 1 456 ? 17.346 5.299 -34.780 1.00 86.94 456 THR A C 1
ATOM 3606 O O . THR A 1 456 ? 17.587 5.946 -35.798 1.00 86.94 456 THR A O 1
ATOM 3609 N N . ASN A 1 457 ? 17.420 3.960 -34.749 1.00 88.94 457 ASN A N 1
ATOM 3610 C CA . ASN A 1 457 ? 17.920 3.177 -35.878 1.00 88.94 457 ASN A CA 1
ATOM 3611 C C . ASN A 1 457 ? 17.085 3.429 -37.150 1.00 88.94 457 ASN A C 1
ATOM 3613 O O . ASN A 1 457 ? 15.857 3.417 -37.057 1.00 88.94 457 ASN A O 1
ATOM 3617 N N . PRO A 1 458 ? 17.677 3.575 -38.351 1.00 86.69 458 PRO A N 1
ATOM 3618 C CA . PRO A 1 458 ? 16.938 3.698 -39.609 1.00 86.69 458 PRO A CA 1
ATOM 3619 C C . PRO A 1 458 ? 16.070 2.477 -39.939 1.00 86.69 458 PRO A C 1
ATOM 3621 O O . PRO A 1 458 ? 14.997 2.621 -40.535 1.00 86.69 458 PRO A O 1
ATOM 3624 N N . SER A 1 459 ? 16.489 1.281 -39.518 1.00 88.88 459 SER A N 1
ATOM 3625 C CA . SER A 1 459 ? 15.735 0.040 -39.676 1.00 88.88 459 SER A CA 1
ATOM 3626 C C . SER A 1 459 ? 14.525 0.006 -38.749 1.00 88.88 459 SER A C 1
ATOM 3628 O O . SER A 1 459 ? 14.645 0.012 -37.522 1.00 88.88 459 SER A O 1
ATOM 3630 N N . ALA A 1 460 ? 13.336 -0.093 -39.346 1.00 89.94 460 ALA A N 1
ATOM 3631 C CA . ALA A 1 460 ? 12.100 -0.279 -38.596 1.00 89.94 460 ALA A CA 1
ATOM 3632 C C . ALA A 1 460 ? 12.108 -1.580 -37.785 1.00 89.94 460 ALA A C 1
ATOM 3634 O O . ALA A 1 460 ? 11.575 -1.596 -36.683 1.00 89.94 460 ALA A O 1
ATOM 3635 N N . ASP A 1 461 ? 12.744 -2.640 -38.284 1.00 90.19 461 ASP A N 1
ATOM 3636 C CA . ASP A 1 461 ? 12.794 -3.929 -37.591 1.00 90.19 461 ASP A CA 1
ATOM 3637 C C . ASP A 1 461 ? 13.605 -3.840 -36.295 1.00 90.19 461 ASP A C 1
ATOM 3639 O O . ASP A 1 461 ? 13.209 -4.419 -35.284 1.00 90.19 461 ASP A O 1
ATOM 3643 N N . ILE A 1 462 ? 14.686 -3.053 -36.289 1.00 90.62 462 ILE A N 1
ATOM 3644 C CA . ILE A 1 462 ? 15.492 -2.807 -35.086 1.00 90.62 462 ILE A CA 1
ATOM 3645 C C . ILE A 1 462 ? 14.701 -1.967 -34.085 1.00 90.62 462 ILE A C 1
ATOM 3647 O O . ILE A 1 462 ? 14.591 -2.371 -32.930 1.00 90.62 462 ILE A O 1
ATOM 3651 N N . ARG A 1 463 ? 14.063 -0.871 -34.521 1.00 91.75 463 ARG A N 1
ATOM 3652 C CA . ARG A 1 463 ? 13.183 -0.069 -33.647 1.00 91.75 463 ARG A CA 1
ATOM 3653 C C . ARG A 1 463 ? 12.048 -0.917 -33.056 1.00 91.75 463 ARG A C 1
ATOM 3655 O O . ARG A 1 463 ? 11.756 -0.876 -31.862 1.00 91.75 463 ARG A O 1
ATOM 3662 N N . ASN A 1 464 ? 11.425 -1.756 -33.878 1.00 90.81 464 ASN A N 1
ATOM 3663 C CA . ASN A 1 464 ? 10.313 -2.607 -33.463 1.00 90.81 464 ASN A CA 1
ATOM 3664 C C . ASN A 1 464 ? 10.747 -3.745 -32.531 1.00 90.81 464 ASN A C 1
ATOM 3666 O O . ASN A 1 464 ? 9.967 -4.129 -31.658 1.00 90.81 464 ASN A O 1
ATOM 3670 N N . SER A 1 465 ? 11.963 -4.266 -32.680 1.00 91.50 465 SER A N 1
ATOM 3671 C CA . SER A 1 465 ? 12.455 -5.377 -31.858 1.00 91.50 465 SER A CA 1
ATOM 3672 C C . SER A 1 465 ? 13.105 -4.901 -30.563 1.00 91.50 465 SER A C 1
ATOM 3674 O O . SER A 1 465 ? 12.870 -5.499 -29.519 1.00 91.50 465 SER A O 1
ATOM 3676 N N . PHE A 1 466 ? 13.884 -3.821 -30.622 1.00 94.06 466 PHE A N 1
ATOM 3677 C CA . PHE A 1 466 ? 14.807 -3.424 -29.558 1.00 94.06 466 PHE A CA 1
ATOM 3678 C C . PHE A 1 466 ? 14.663 -1.967 -29.107 1.00 94.06 466 PHE A C 1
ATOM 3680 O O . PHE A 1 466 ? 15.304 -1.595 -28.139 1.00 94.06 466 PHE A O 1
ATOM 3687 N N . GLY A 1 467 ? 13.843 -1.137 -29.758 1.00 93.62 467 GLY A N 1
ATOM 3688 C CA . GLY A 1 467 ? 13.508 0.200 -29.246 1.00 93.62 467 GLY A CA 1
ATOM 3689 C C . GLY A 1 467 ? 12.507 0.149 -28.088 1.00 93.62 467 GLY A C 1
ATOM 3690 O O . GLY A 1 467 ? 11.790 -0.838 -27.950 1.00 93.62 467 GLY A O 1
ATOM 3691 N N . LEU A 1 468 ? 12.427 1.194 -27.268 1.00 93.00 468 LEU A N 1
ATOM 3692 C CA . LEU A 1 468 ? 11.414 1.367 -26.223 1.00 93.00 468 LEU A CA 1
ATOM 3693 C C . LEU A 1 468 ? 10.210 2.201 -26.678 1.00 93.00 468 LEU A C 1
ATOM 3695 O O . LEU A 1 468 ? 9.156 2.108 -26.057 1.00 93.00 468 LEU A O 1
ATOM 3699 N N . GLU A 1 469 ? 10.324 2.988 -27.746 1.00 92.06 469 GLU A N 1
ATOM 3700 C CA . GLU A 1 469 ? 9.303 3.952 -28.160 1.00 92.06 469 GLU A CA 1
ATOM 3701 C C . GLU A 1 469 ? 7.944 3.283 -28.438 1.00 92.06 469 GLU A C 1
ATOM 3703 O O . GLU A 1 469 ? 7.837 2.329 -29.213 1.00 92.06 469 GLU A O 1
ATOM 3708 N N . GLY A 1 470 ? 6.893 3.780 -27.775 1.00 90.12 470 GLY A N 1
ATOM 3709 C CA . GLY A 1 470 ? 5.510 3.325 -27.935 1.00 90.12 470 GLY A CA 1
ATOM 3710 C C . GLY A 1 470 ? 5.241 1.875 -27.512 1.00 90.12 470 GLY A C 1
ATOM 3711 O O . GLY A 1 470 ? 4.201 1.324 -27.872 1.00 90.12 470 GLY A O 1
ATOM 3712 N N . LYS A 1 471 ? 6.143 1.217 -26.767 1.00 90.75 471 LYS A N 1
ATOM 3713 C CA . LYS A 1 471 ? 5.995 -0.209 -26.406 1.00 90.75 471 LYS A CA 1
ATOM 3714 C C . LYS A 1 471 ? 4.793 -0.533 -25.530 1.00 90.75 471 LYS A C 1
ATOM 3716 O O . LYS A 1 471 ? 4.403 -1.702 -25.478 1.00 90.75 471 LYS A O 1
ATOM 3721 N N . PHE A 1 472 ? 4.214 0.461 -24.868 1.00 90.50 472 PHE A N 1
ATOM 3722 C CA . PHE A 1 472 ? 3.039 0.305 -24.015 1.00 90.50 472 PHE A CA 1
ATOM 3723 C C . PHE A 1 472 ? 1.770 0.929 -24.597 1.00 90.50 472 PHE A C 1
ATOM 3725 O O . PHE A 1 472 ? 0.763 1.035 -23.898 1.00 90.50 472 PHE A O 1
ATOM 3732 N N . ASP A 1 473 ? 1.760 1.245 -25.895 1.00 82.62 473 ASP A N 1
ATOM 3733 C CA . ASP A 1 473 ? 0.520 1.512 -26.628 1.00 82.62 473 ASP A CA 1
ATOM 3734 C C . ASP A 1 473 ? -0.229 0.197 -26.936 1.00 82.62 473 ASP A C 1
ATOM 3736 O O . ASP A 1 473 ? -0.276 -0.298 -28.060 1.00 82.62 473 ASP A O 1
ATOM 3740 N N . ILE A 1 474 ? -0.750 -0.436 -25.881 1.00 74.81 474 ILE A N 1
ATOM 3741 C CA . ILE A 1 474 ? -1.331 -1.791 -25.908 1.00 74.81 474 ILE A CA 1
ATOM 3742 C C . ILE A 1 474 ? -2.872 -1.822 -26.018 1.00 74.81 474 ILE A C 1
ATOM 3744 O O . ILE A 1 474 ? -3.474 -2.892 -25.919 1.00 74.81 474 ILE A O 1
ATOM 3748 N N . GLY A 1 475 ? -3.529 -0.681 -26.266 1.00 66.75 475 GLY A N 1
ATOM 3749 C CA . GLY A 1 475 ? -4.965 -0.603 -26.586 1.00 66.75 475 GLY A CA 1
ATOM 3750 C C . GLY A 1 475 ? -5.824 0.248 -25.637 1.00 66.75 475 GLY A C 1
ATOM 3751 O O . GLY A 1 475 ? -5.358 0.800 -24.647 1.00 66.75 475 GLY A O 1
ATOM 3752 N N . THR A 1 476 ? -7.119 0.382 -25.960 1.00 63.22 476 THR A N 1
ATOM 3753 C CA . THR A 1 476 ? -7.998 1.450 -25.432 1.00 63.22 476 THR A CA 1
ATOM 3754 C C . THR A 1 476 ? -8.742 1.146 -24.129 1.00 63.22 476 THR A C 1
ATOM 3756 O O . THR A 1 476 ? -9.350 2.057 -23.575 1.00 63.22 476 THR A O 1
ATOM 3759 N N . ASN A 1 477 ? -8.747 -0.103 -23.651 1.00 80.62 477 ASN A N 1
ATOM 3760 C CA . ASN A 1 477 ? -9.576 -0.501 -22.499 1.00 80.62 477 ASN A CA 1
ATOM 3761 C C . ASN A 1 477 ? -8.857 -0.396 -21.146 1.00 80.62 477 ASN A C 1
ATOM 3763 O O . ASN A 1 477 ? -9.515 -0.456 -20.112 1.00 80.62 477 ASN A O 1
ATOM 3767 N N . LEU A 1 478 ? -7.530 -0.243 -21.150 1.00 93.06 478 LEU A N 1
ATOM 3768 C CA . LEU A 1 478 ? -6.736 0.009 -19.954 1.00 93.06 478 LEU A CA 1
ATOM 3769 C C . LEU A 1 478 ? -6.668 1.517 -19.692 1.00 93.06 478 LEU A C 1
ATOM 3771 O O . LEU A 1 478 ? -6.249 2.284 -20.562 1.00 93.06 478 LEU A O 1
ATOM 3775 N N . ARG A 1 479 ? -7.023 1.943 -18.478 1.00 95.44 479 ARG A N 1
ATOM 3776 C CA . ARG A 1 479 ? -6.776 3.309 -18.011 1.00 95.44 479 ARG A CA 1
ATOM 3777 C C . ARG A 1 479 ? -5.486 3.352 -17.196 1.00 95.44 479 ARG A C 1
ATOM 3779 O O . ARG A 1 479 ? -5.451 2.876 -16.067 1.00 95.44 479 ARG A O 1
ATOM 3786 N N . MET A 1 480 ? -4.439 3.926 -17.782 1.00 96.50 480 MET A N 1
ATOM 3787 C CA . MET A 1 480 ? -3.170 4.202 -17.106 1.00 96.50 480 MET A CA 1
ATOM 3788 C C . MET A 1 480 ? -3.187 5.598 -16.484 1.00 96.50 480 MET A C 1
ATOM 3790 O O . MET A 1 480 ? -3.595 6.549 -17.152 1.00 96.50 480 MET A O 1
ATOM 3794 N N . ILE A 1 481 ? -2.749 5.710 -15.233 1.00 96.94 481 ILE A N 1
ATOM 3795 C CA . ILE A 1 481 ? -2.673 6.957 -14.472 1.00 96.94 481 ILE A CA 1
ATOM 3796 C C . ILE A 1 481 ? -1.249 7.129 -13.960 1.00 96.94 481 ILE A C 1
ATOM 3798 O O . ILE A 1 481 ? -0.748 6.267 -13.244 1.00 96.94 481 ILE A O 1
ATOM 3802 N N . ASN A 1 482 ? -0.598 8.229 -14.314 1.00 97.44 482 ASN A N 1
ATOM 3803 C CA . ASN A 1 482 ? 0.758 8.514 -13.867 1.00 97.44 482 ASN A CA 1
ATOM 3804 C C . ASN A 1 482 ? 0.750 9.255 -12.533 1.00 97.44 482 ASN A C 1
ATOM 3806 O O . ASN A 1 482 ? 0.340 10.408 -12.488 1.00 97.44 482 ASN A O 1
ATOM 3810 N N . PHE A 1 483 ? 1.210 8.619 -11.465 1.00 97.69 483 PHE A N 1
ATOM 3811 C CA . PHE A 1 483 ? 1.481 9.281 -10.194 1.00 97.69 483 PHE A CA 1
ATOM 3812 C C . PHE A 1 483 ? 2.959 9.673 -10.213 1.00 97.69 483 PHE A C 1
ATOM 3814 O O . PHE A 1 483 ? 3.836 8.816 -10.077 1.00 97.69 483 PHE A O 1
ATOM 3821 N N . TYR A 1 484 ? 3.220 10.955 -10.475 1.00 96.56 484 TYR A N 1
ATOM 3822 C CA . TYR A 1 484 ? 4.558 11.457 -10.768 1.00 96.56 484 TYR A CA 1
ATOM 3823 C C . TYR A 1 484 ? 5.061 12.447 -9.720 1.00 96.56 484 TYR A C 1
ATOM 3825 O O . TYR A 1 484 ? 4.289 13.189 -9.112 1.00 96.56 484 TYR A O 1
ATOM 3833 N N . LEU A 1 485 ? 6.382 12.495 -9.588 1.00 94.69 485 LEU A N 1
ATOM 3834 C CA . LEU A 1 485 ? 7.131 13.407 -8.743 1.00 94.69 485 LEU A CA 1
ATOM 3835 C C . LEU A 1 485 ? 8.299 13.969 -9.570 1.00 94.69 485 LEU A C 1
ATOM 3837 O O . LEU A 1 485 ? 9.214 13.237 -9.935 1.00 94.69 485 LEU A O 1
ATOM 3841 N N . GLU A 1 486 ? 8.236 15.252 -9.942 1.00 91.94 486 GLU A N 1
ATOM 3842 C CA . GLU A 1 486 ? 9.193 15.857 -10.894 1.00 91.94 486 GLU A CA 1
ATOM 3843 C C . GLU A 1 486 ? 10.637 15.840 -10.378 1.00 91.94 486 GLU A C 1
ATOM 3845 O O . GLU A 1 486 ? 11.549 15.511 -11.135 1.00 91.94 486 GLU A O 1
ATOM 3850 N N . ASP A 1 487 ? 10.817 16.119 -9.086 1.00 90.12 487 ASP A N 1
ATOM 3851 C CA . ASP A 1 487 ? 12.125 16.238 -8.432 1.00 90.12 487 ASP A CA 1
ATOM 3852 C C . ASP A 1 487 ? 12.550 14.947 -7.700 1.00 90.12 487 ASP A C 1
ATOM 3854 O O . ASP A 1 487 ? 13.311 14.986 -6.736 1.00 90.12 487 ASP A O 1
ATOM 3858 N N . ASP A 1 488 ? 12.033 13.791 -8.114 1.00 93.06 488 ASP A N 1
ATOM 3859 C CA . ASP A 1 488 ? 12.316 12.496 -7.489 1.00 93.06 488 ASP A CA 1
ATOM 3860 C C . ASP A 1 488 ? 13.803 12.094 -7.594 1.00 93.06 488 ASP A C 1
ATOM 3862 O O . ASP A 1 488 ? 14.328 11.844 -8.685 1.00 93.06 488 ASP A O 1
ATOM 3866 N N . GLU A 1 489 ? 14.477 11.973 -6.444 1.00 89.69 489 GLU A N 1
ATOM 3867 C CA . GLU A 1 489 ? 15.927 11.737 -6.362 1.00 89.69 489 GLU A CA 1
ATOM 3868 C C . GLU A 1 489 ? 16.372 10.388 -6.963 1.00 89.69 489 GLU A C 1
ATOM 3870 O O . GLU A 1 489 ? 17.455 10.265 -7.554 1.00 89.69 489 GLU A O 1
ATOM 3875 N N . ALA A 1 490 ? 15.536 9.353 -6.853 1.00 89.69 490 ALA A N 1
ATOM 3876 C CA . ALA A 1 490 ? 15.872 8.033 -7.373 1.00 89.69 490 ALA A CA 1
ATOM 3877 C C . ALA A 1 490 ? 15.620 7.960 -8.882 1.00 89.69 490 ALA A C 1
ATOM 3879 O O . ALA A 1 490 ? 16.345 7.267 -9.603 1.00 89.69 490 ALA A O 1
ATOM 3880 N N . LEU A 1 491 ? 14.620 8.688 -9.383 1.00 91.56 491 LEU A N 1
ATOM 3881 C CA . LEU A 1 491 ? 14.370 8.795 -10.818 1.00 91.56 491 LEU A CA 1
ATOM 3882 C C . LEU A 1 491 ? 15.408 9.685 -11.514 1.00 91.56 491 LEU A C 1
ATOM 3884 O O . LEU A 1 491 ? 15.746 9.413 -12.665 1.00 91.56 491 LEU A O 1
ATOM 3888 N N . ASP A 1 492 ? 16.001 10.668 -10.837 1.00 87.25 492 ASP A N 1
ATOM 3889 C CA . ASP A 1 492 ? 17.183 11.356 -11.375 1.00 87.25 492 ASP A CA 1
ATOM 3890 C C . ASP A 1 492 ? 18.392 10.407 -11.467 1.00 87.25 492 ASP A C 1
ATOM 3892 O O . ASP A 1 492 ? 19.059 10.304 -12.503 1.00 87.25 492 ASP A O 1
ATOM 3896 N N . SER A 1 493 ? 18.606 9.586 -10.432 1.00 84.69 493 SER A N 1
ATOM 3897 C CA . SER A 1 493 ? 19.613 8.515 -10.465 1.00 84.69 493 SER A CA 1
ATOM 3898 C C . SER A 1 493 ? 19.372 7.528 -11.618 1.00 84.69 493 SER A C 1
ATOM 3900 O O . SER A 1 493 ? 20.323 7.087 -12.272 1.00 84.69 493 SER A O 1
ATOM 3902 N N . TRP A 1 494 ? 18.109 7.224 -11.936 1.00 89.19 494 TRP A N 1
ATOM 3903 C CA . TRP A 1 494 ? 17.743 6.431 -13.111 1.00 89.19 494 TRP A CA 1
ATOM 3904 C C . TRP A 1 494 ? 18.140 7.088 -14.430 1.00 89.19 494 TRP A C 1
ATOM 3906 O O . TRP A 1 494 ? 18.671 6.417 -15.323 1.00 89.19 494 TRP A O 1
ATOM 3916 N N . VAL A 1 495 ? 17.876 8.390 -14.570 1.00 85.69 495 VAL A N 1
ATOM 3917 C CA . VAL A 1 495 ? 18.231 9.163 -15.767 1.00 85.69 495 VAL A CA 1
ATOM 3918 C C . VAL A 1 495 ? 19.745 9.146 -15.954 1.00 85.69 495 VAL A C 1
ATOM 3920 O O . VAL A 1 495 ? 20.224 8.886 -17.059 1.00 85.69 495 VAL A O 1
ATOM 3923 N N . ASN A 1 496 ? 20.506 9.329 -14.874 1.00 82.25 496 ASN A N 1
ATOM 3924 C CA . ASN A 1 496 ? 21.965 9.255 -14.894 1.00 82.25 496 ASN A CA 1
ATOM 3925 C C . ASN A 1 496 ? 22.474 7.846 -15.237 1.00 82.25 496 ASN A C 1
ATOM 3927 O O . ASN A 1 496 ? 23.388 7.704 -16.053 1.00 82.25 496 ASN A O 1
ATOM 3931 N N . ASN A 1 497 ? 21.848 6.797 -14.703 1.00 82.50 497 ASN A N 1
ATOM 3932 C CA . ASN A 1 497 ? 22.157 5.417 -15.071 1.00 82.50 497 ASN A CA 1
ATOM 3933 C C . ASN A 1 497 ? 21.921 5.166 -16.574 1.00 82.50 497 ASN A C 1
ATOM 3935 O O . ASN A 1 497 ? 22.841 4.748 -17.276 1.00 82.50 497 ASN A O 1
ATOM 3939 N N . ASN A 1 498 ? 20.746 5.522 -17.105 1.00 84.94 498 ASN A N 1
ATOM 3940 C CA . ASN A 1 498 ? 20.445 5.391 -18.537 1.00 84.94 498 ASN A CA 1
ATOM 3941 C C . ASN A 1 498 ? 21.384 6.229 -19.408 1.00 84.94 498 ASN A C 1
ATOM 3943 O O . ASN A 1 498 ? 21.748 5.827 -20.512 1.00 84.94 498 ASN A O 1
ATOM 3947 N N . ARG A 1 499 ? 21.790 7.403 -18.924 1.00 78.44 499 ARG A N 1
ATOM 3948 C CA . ARG A 1 499 ? 22.715 8.289 -19.626 1.00 78.44 499 ARG A CA 1
ATOM 3949 C C . ARG A 1 499 ? 24.085 7.656 -19.812 1.00 78.44 499 ARG A C 1
ATOM 3951 O O . ARG A 1 499 ? 24.628 7.737 -20.918 1.00 78.44 499 ARG A O 1
ATOM 3958 N N . PHE A 1 500 ? 24.663 7.178 -18.713 1.00 78.06 500 PHE A N 1
ATOM 3959 C CA . PHE A 1 500 ? 26.088 6.870 -18.613 1.00 78.06 500 PHE A CA 1
ATOM 3960 C C . PHE A 1 500 ? 26.390 5.379 -18.733 1.00 78.06 500 PHE A C 1
ATOM 3962 O O . PHE A 1 500 ? 27.477 5.024 -19.180 1.00 78.06 500 PHE A O 1
ATOM 3969 N N . LEU A 1 501 ? 25.446 4.520 -18.346 1.00 80.69 501 LEU A N 1
ATOM 3970 C CA . LEU A 1 501 ? 25.638 3.074 -18.265 1.00 80.69 501 LEU A CA 1
ATOM 3971 C C . LEU A 1 501 ? 24.832 2.301 -19.318 1.00 80.69 501 LEU A C 1
ATOM 3973 O O . LEU A 1 501 ? 24.834 1.076 -19.271 1.00 80.69 501 LEU A O 1
ATOM 3977 N N . LYS A 1 502 ? 24.154 2.972 -20.264 1.00 84.88 502 LYS A N 1
ATOM 3978 C CA . LYS A 1 502 ? 23.533 2.325 -21.434 1.00 84.88 502 LYS A CA 1
ATOM 3979 C C . LYS A 1 502 ? 24.025 2.935 -22.761 1.00 84.88 502 LYS A C 1
ATOM 3981 O O . LYS A 1 502 ? 23.929 4.153 -22.924 1.00 84.88 502 LYS A O 1
ATOM 3986 N N . PRO A 1 503 ? 24.503 2.118 -23.725 1.00 86.94 503 PRO A N 1
ATOM 3987 C CA . PRO A 1 503 ? 24.871 0.708 -23.565 1.00 86.94 503 PRO A CA 1
ATOM 3988 C C . PRO A 1 503 ? 25.895 0.501 -22.440 1.00 86.94 503 PRO A C 1
ATOM 3990 O O . PRO A 1 503 ? 26.721 1.376 -22.183 1.00 86.94 503 PRO A O 1
ATOM 3993 N N . GLU A 1 504 ? 25.836 -0.636 -21.746 1.00 84.00 504 GLU A N 1
ATOM 3994 C CA . GLU A 1 504 ? 26.712 -0.906 -20.600 1.00 84.00 504 GLU A CA 1
ATOM 3995 C C . GLU A 1 504 ? 28.124 -1.303 -21.051 1.00 84.00 504 GLU A C 1
ATOM 3997 O O . GLU A 1 504 ? 28.536 -2.463 -20.975 1.00 84.00 504 GLU A O 1
ATOM 4002 N N . PHE A 1 505 ? 28.885 -0.314 -21.530 1.00 77.69 505 PHE A N 1
ATOM 4003 C CA . PHE A 1 505 ? 30.230 -0.493 -22.085 1.00 77.69 505 PHE A CA 1
ATOM 4004 C C . PHE A 1 505 ? 31.197 -1.173 -21.113 1.00 77.69 505 PHE A C 1
ATOM 4006 O O . PHE A 1 505 ? 32.026 -1.974 -21.538 1.00 77.69 505 PHE A O 1
ATOM 4013 N N . GLY A 1 506 ? 31.074 -0.895 -19.809 1.00 73.12 506 GLY A N 1
ATOM 4014 C CA . GLY A 1 506 ? 31.874 -1.545 -18.764 1.00 73.12 506 GLY A CA 1
ATOM 4015 C C . GLY A 1 506 ? 31.669 -3.062 -18.694 1.00 73.12 506 GLY A C 1
ATOM 4016 O O . GLY A 1 506 ? 32.553 -3.781 -18.242 1.00 73.12 506 GLY A O 1
ATOM 4017 N N . ARG A 1 507 ? 30.539 -3.558 -19.210 1.00 74.75 507 ARG A N 1
ATOM 4018 C CA . ARG A 1 507 ? 30.241 -4.985 -19.380 1.00 74.75 507 ARG A CA 1
ATOM 4019 C C . ARG A 1 507 ? 30.342 -5.435 -20.834 1.00 74.75 507 ARG A C 1
ATOM 4021 O O . ARG A 1 507 ? 29.831 -6.487 -21.173 1.00 74.75 507 ARG A O 1
ATOM 4028 N N . GLY A 1 508 ? 30.967 -4.648 -21.705 1.00 81.50 508 GLY A N 1
ATOM 4029 C CA . GLY A 1 508 ? 31.168 -5.005 -23.104 1.00 81.50 508 GLY A CA 1
ATOM 4030 C C . GLY A 1 508 ? 29.917 -4.898 -23.977 1.00 81.50 508 GLY A C 1
ATOM 4031 O O . GLY A 1 508 ? 29.924 -5.446 -25.073 1.00 81.50 508 GLY A O 1
ATOM 4032 N N . TYR A 1 509 ? 28.851 -4.217 -23.551 1.00 86.56 509 TYR A N 1
ATOM 4033 C CA . TYR A 1 509 ? 27.704 -3.957 -24.426 1.00 86.56 509 TYR A CA 1
ATOM 4034 C C . TYR A 1 509 ? 27.933 -2.732 -25.301 1.00 86.56 509 TYR A C 1
ATOM 4036 O O . TYR A 1 509 ? 28.394 -1.693 -24.833 1.00 86.56 509 TYR A O 1
ATOM 4044 N N . TYR A 1 510 ? 27.557 -2.850 -26.570 1.00 85.75 510 TYR A N 1
ATOM 4045 C CA . TYR A 1 510 ? 27.687 -1.789 -27.554 1.00 85.75 510 TYR A CA 1
ATOM 4046 C C . TYR A 1 510 ? 26.463 -1.744 -28.462 1.00 85.75 510 TYR A C 1
ATOM 4048 O O . TYR A 1 510 ? 25.798 -2.753 -28.719 1.00 85.75 510 TYR A O 1
ATOM 4056 N N . TYR A 1 511 ? 26.222 -0.554 -28.997 1.00 85.88 511 TYR A N 1
ATOM 4057 C CA . TYR A 1 511 ? 25.321 -0.337 -30.111 1.00 85.88 511 TYR A CA 1
ATOM 4058 C C . TYR A 1 511 ? 26.019 0.528 -31.159 1.00 85.88 511 TYR A C 1
ATOM 4060 O O . TYR A 1 511 ? 26.678 1.507 -30.809 1.00 85.88 511 TYR A O 1
ATOM 4068 N N . GLN A 1 512 ? 25.898 0.134 -32.424 1.00 80.94 512 GLN A N 1
ATOM 4069 C CA . GLN A 1 512 ? 26.404 0.868 -33.579 1.00 80.94 512 GLN A CA 1
ATOM 4070 C C . GLN A 1 512 ? 25.365 0.807 -34.698 1.00 80.94 512 GLN A C 1
ATOM 4072 O O . GLN A 1 512 ? 25.066 -0.266 -35.220 1.00 80.94 512 GLN A O 1
ATOM 4077 N N . GLU A 1 513 ? 24.819 1.958 -35.085 1.00 76.50 513 GLU A N 1
ATOM 4078 C CA . GLU A 1 513 ? 23.781 2.069 -36.117 1.00 76.50 513 GLU A CA 1
ATOM 4079 C C . GLU A 1 513 ? 24.247 1.492 -37.461 1.00 76.50 513 GLU A C 1
ATOM 4081 O O . GLU A 1 513 ? 23.505 0.776 -38.137 1.00 76.50 513 GLU A O 1
ATOM 4086 N N . ASN A 1 514 ? 25.501 1.779 -37.813 1.00 69.44 514 ASN A N 1
ATOM 4087 C CA . ASN A 1 514 ? 26.187 1.239 -38.975 1.00 69.44 514 ASN A CA 1
ATOM 4088 C C . ASN A 1 514 ? 27.363 0.408 -38.468 1.00 69.44 514 ASN A C 1
ATOM 4090 O O . ASN A 1 514 ? 28.422 0.978 -38.203 1.00 69.44 514 ASN A O 1
ATOM 4094 N N . SER A 1 515 ? 27.182 -0.909 -38.309 1.00 62.47 515 SER A N 1
ATOM 4095 C CA . SER A 1 515 ? 28.305 -1.775 -37.943 1.00 62.47 515 SER A CA 1
ATOM 4096 C C . SER A 1 515 ? 29.449 -1.557 -38.935 1.00 62.47 515 SER A C 1
ATOM 4098 O O . SER A 1 515 ? 29.318 -1.788 -40.140 1.00 62.47 515 SER A O 1
ATOM 4100 N N . VAL A 1 516 ? 30.555 -1.027 -38.420 1.00 54.06 516 VAL A N 1
ATOM 4101 C CA . VAL A 1 516 ? 31.772 -0.758 -39.193 1.00 54.06 516 VAL A CA 1
ATOM 4102 C C . VAL A 1 516 ? 32.631 -2.009 -39.344 1.00 54.06 516 VAL A C 1
ATOM 4104 O O . VAL A 1 516 ? 33.573 -1.998 -40.139 1.00 54.06 516 VAL A O 1
ATOM 4107 N N . ASP A 1 517 ? 32.302 -3.081 -38.620 1.00 62.12 517 ASP A N 1
ATOM 4108 C CA . ASP A 1 517 ? 33.034 -4.335 -38.661 1.00 62.12 517 ASP A CA 1
ATOM 4109 C C . ASP A 1 517 ? 32.285 -5.372 -39.522 1.00 62.12 517 ASP A C 1
ATOM 4111 O O . ASP A 1 517 ? 31.223 -5.861 -39.123 1.00 62.12 517 ASP A O 1
ATOM 4115 N N . PRO A 1 518 ? 32.805 -5.726 -40.713 1.00 61.72 518 PRO A N 1
ATOM 4116 C CA . PRO A 1 518 ? 32.188 -6.736 -41.567 1.00 61.72 518 PRO A CA 1
ATOM 4117 C C . PRO A 1 518 ? 32.118 -8.125 -40.914 1.00 61.72 518 PRO A C 1
ATOM 4119 O O . PRO A 1 518 ? 31.333 -8.953 -41.380 1.00 61.72 518 PRO A O 1
ATOM 4122 N N . ASP A 1 519 ? 32.885 -8.375 -39.847 1.00 64.25 519 ASP A N 1
ATOM 4123 C CA . ASP A 1 519 ? 32.829 -9.622 -39.085 1.00 64.25 519 ASP A CA 1
ATOM 4124 C C . ASP A 1 519 ? 31.670 -9.638 -38.059 1.00 64.25 519 ASP A C 1
ATOM 4126 O O . ASP A 1 519 ? 31.291 -10.715 -37.589 1.00 64.25 519 ASP A O 1
ATOM 4130 N N . TYR A 1 520 ? 31.036 -8.488 -37.771 1.00 67.50 520 TYR A N 1
ATOM 4131 C CA . TYR A 1 520 ? 29.945 -8.350 -36.791 1.00 67.50 520 TYR A CA 1
ATOM 4132 C C . TYR A 1 520 ? 28.762 -7.541 -37.347 1.00 67.50 520 TYR A C 1
ATOM 4134 O O . TYR A 1 520 ? 28.592 -6.371 -37.014 1.00 67.50 520 TYR A O 1
ATOM 4142 N N . PRO A 1 521 ? 27.895 -8.135 -38.181 1.00 68.00 521 PRO A N 1
ATOM 4143 C CA . PRO A 1 521 ? 26.812 -7.405 -38.845 1.00 68.00 521 PRO A CA 1
ATOM 4144 C C . PRO A 1 521 ? 25.683 -6.951 -37.903 1.00 68.00 521 PRO A C 1
ATOM 4146 O O . PRO A 1 521 ? 24.850 -6.141 -38.313 1.00 68.00 521 PRO A O 1
ATOM 4149 N N . ASP A 1 522 ? 25.625 -7.470 -36.672 1.00 78.31 522 ASP A N 1
ATOM 4150 C CA . ASP A 1 522 ? 24.582 -7.117 -35.712 1.00 78.31 522 ASP A CA 1
ATOM 4151 C C . ASP A 1 522 ? 24.858 -5.739 -35.082 1.00 78.31 522 ASP A C 1
ATOM 4153 O O . ASP A 1 522 ? 25.913 -5.534 -34.481 1.00 78.31 522 ASP A O 1
ATOM 4157 N N . PRO A 1 523 ? 23.908 -4.792 -35.157 1.00 81.00 523 PRO A N 1
ATOM 4158 C CA . PRO A 1 523 ? 24.105 -3.440 -34.640 1.00 81.00 523 PRO A CA 1
ATOM 4159 C C . PRO A 1 523 ? 24.083 -3.373 -33.112 1.00 81.00 523 PRO A C 1
ATOM 4161 O O . PRO A 1 523 ? 24.542 -2.388 -32.545 1.00 81.00 523 PRO A O 1
ATOM 4164 N N . LEU A 1 524 ? 23.557 -4.399 -32.435 1.00 88.56 524 LEU A N 1
ATOM 4165 C CA . LEU A 1 524 ? 23.640 -4.564 -30.986 1.00 88.56 524 LEU A CA 1
ATOM 4166 C C . LEU A 1 524 ? 24.522 -5.778 -30.701 1.00 88.56 524 LEU A C 1
ATOM 4168 O O . LEU A 1 524 ? 24.200 -6.886 -31.140 1.00 88.56 524 LEU A O 1
ATOM 4172 N N . TYR A 1 525 ? 25.594 -5.598 -29.938 1.00 85.44 525 TYR A N 1
ATOM 4173 C CA . TYR A 1 525 ? 26.506 -6.694 -29.632 1.00 85.44 525 TYR A CA 1
ATOM 4174 C C . TYR A 1 525 ? 27.103 -6.598 -28.228 1.00 85.44 525 TYR A C 1
ATOM 4176 O O . TYR A 1 525 ? 27.185 -5.531 -27.620 1.00 85.44 525 TYR A O 1
ATOM 4184 N N . HIS A 1 526 ? 27.528 -7.752 -27.725 1.00 85.56 526 HIS A N 1
ATOM 4185 C CA . HIS A 1 526 ? 28.188 -7.941 -26.443 1.00 85.56 526 HIS A CA 1
ATOM 4186 C C . HIS A 1 526 ? 29.585 -8.540 -26.665 1.00 85.56 526 HIS A C 1
ATOM 4188 O O . HIS A 1 526 ? 29.722 -9.610 -27.262 1.00 85.56 526 HIS A O 1
ATOM 4194 N N . TYR A 1 527 ? 30.617 -7.840 -26.204 1.00 83.31 527 TYR A N 1
ATOM 4195 C CA . TYR A 1 527 ? 32.020 -8.235 -26.239 1.00 83.31 527 TYR A CA 1
ATOM 4196 C C . TYR A 1 527 ? 32.406 -8.944 -24.940 1.00 83.31 527 TYR A C 1
ATOM 4198 O O . TYR A 1 527 ? 32.444 -8.348 -23.866 1.00 83.31 527 TYR A O 1
ATOM 4206 N N . ILE A 1 528 ? 32.733 -10.226 -25.050 1.00 79.62 528 ILE A N 1
ATOM 4207 C CA . ILE A 1 528 ? 33.100 -11.084 -23.928 1.00 79.62 528 ILE A CA 1
ATOM 4208 C C . ILE A 1 528 ? 34.623 -11.064 -23.793 1.00 79.62 528 ILE A C 1
ATOM 4210 O O . ILE A 1 528 ? 35.317 -11.833 -24.465 1.00 79.62 528 ILE A O 1
ATOM 4214 N N . SER A 1 529 ? 35.146 -10.203 -22.916 1.00 74.19 529 SER A N 1
ATOM 4215 C CA . SER A 1 529 ? 36.591 -9.978 -22.741 1.00 74.19 529 SER A CA 1
ATOM 4216 C C . SER A 1 529 ? 37.387 -11.259 -22.493 1.00 74.19 529 SER A C 1
ATOM 4218 O O . SER A 1 529 ? 38.460 -11.433 -23.067 1.00 74.19 529 SER A O 1
ATOM 4220 N N . ASP A 1 530 ? 36.841 -12.181 -21.699 1.00 73.12 530 ASP A N 1
ATOM 4221 C CA . ASP A 1 530 ? 37.524 -13.415 -21.289 1.00 73.12 530 ASP A CA 1
ATOM 4222 C C . ASP A 1 530 ? 37.789 -14.366 -22.458 1.00 73.12 530 ASP A C 1
ATOM 4224 O O . ASP A 1 530 ? 38.707 -15.185 -22.418 1.00 73.12 530 ASP A O 1
ATOM 4228 N N . THR A 1 531 ? 36.978 -14.260 -23.511 1.00 75.31 531 THR A N 1
ATOM 4229 C CA . THR A 1 531 ? 37.068 -15.123 -24.694 1.00 75.31 531 THR A CA 1
ATOM 4230 C C . THR A 1 531 ? 37.443 -14.362 -25.961 1.00 75.31 531 THR A C 1
ATOM 4232 O O . THR A 1 531 ? 37.732 -14.998 -26.973 1.00 75.31 531 THR A O 1
ATOM 4235 N N . ASN A 1 532 ? 37.489 -13.025 -25.909 1.00 80.31 532 ASN A N 1
ATOM 4236 C CA . ASN A 1 532 ? 37.654 -12.146 -27.067 1.00 80.31 532 ASN A CA 1
ATOM 4237 C C . ASN A 1 532 ? 36.620 -12.451 -28.174 1.00 80.31 532 ASN A C 1
ATOM 4239 O O . ASN A 1 532 ? 36.950 -12.499 -29.359 1.00 80.31 532 ASN A O 1
ATOM 4243 N N . VAL A 1 533 ? 35.374 -12.723 -27.768 1.00 81.25 533 VAL A N 1
ATOM 4244 C CA . VAL A 1 533 ? 34.257 -13.074 -28.658 1.00 81.25 533 VAL A CA 1
ATOM 4245 C C . VAL A 1 533 ? 33.214 -11.969 -28.629 1.00 81.25 533 VAL A C 1
ATOM 4247 O O . VAL A 1 533 ? 32.841 -11.487 -27.562 1.00 81.25 533 VAL A O 1
ATOM 4250 N N . TYR A 1 534 ? 32.691 -11.624 -29.799 1.00 84.69 534 TYR A N 1
ATOM 4251 C CA . TYR A 1 534 ? 31.519 -10.771 -29.939 1.00 84.69 534 TYR A CA 1
ATOM 4252 C C . TYR A 1 534 ? 30.285 -11.637 -30.185 1.00 84.69 534 TYR A C 1
ATOM 4254 O O . TYR A 1 534 ? 30.323 -12.591 -30.968 1.00 84.69 534 TYR A O 1
ATOM 4262 N N . ARG A 1 535 ? 29.178 -11.299 -29.526 1.00 87.81 535 ARG A N 1
ATOM 4263 C CA . ARG A 1 535 ? 27.877 -11.947 -29.708 1.00 87.81 535 ARG A CA 1
ATOM 4264 C C . ARG A 1 535 ? 26.813 -10.903 -30.020 1.00 87.81 535 ARG A C 1
ATOM 4266 O O . ARG A 1 535 ? 26.709 -9.918 -29.298 1.00 87.81 535 ARG A O 1
ATOM 4273 N N . GLY A 1 536 ? 25.973 -11.162 -31.019 1.00 88.06 536 GLY A N 1
ATOM 4274 C CA . GLY A 1 536 ? 24.776 -10.362 -31.267 1.00 88.06 536 GLY A CA 1
ATOM 4275 C C . GLY A 1 536 ? 23.784 -10.411 -30.099 1.00 88.06 536 GLY A C 1
ATOM 4276 O O . GLY A 1 536 ? 23.548 -11.461 -29.488 1.00 88.06 536 GLY A O 1
ATOM 4277 N N . VAL A 1 537 ? 23.192 -9.266 -29.771 1.00 90.56 537 VAL A N 1
ATOM 4278 C CA . VAL A 1 537 ? 22.075 -9.181 -28.822 1.00 90.56 537 VAL A CA 1
ATOM 4279 C C . VAL A 1 537 ? 20.786 -9.451 -29.588 1.00 90.56 537 VAL A C 1
ATOM 4281 O O . VAL A 1 537 ? 20.433 -8.727 -30.516 1.00 90.56 537 VAL A O 1
ATOM 4284 N N . HIS A 1 538 ? 20.089 -10.523 -29.215 1.00 87.50 538 HIS A N 1
ATOM 4285 C CA . HIS A 1 538 ? 18.940 -11.018 -29.981 1.00 87.50 538 HIS A CA 1
ATOM 4286 C C . HIS A 1 538 ? 17.627 -11.020 -29.200 1.00 87.50 538 HIS A C 1
ATOM 4288 O O . HIS A 1 538 ? 16.581 -11.279 -29.796 1.00 87.50 538 HIS A O 1
ATOM 4294 N N . SER A 1 539 ? 17.656 -10.765 -27.889 1.00 92.25 539 SER A N 1
ATOM 4295 C CA . SER A 1 539 ? 16.439 -10.691 -27.079 1.00 92.25 539 SER A CA 1
ATOM 4296 C C . SER A 1 539 ? 16.099 -9.238 -26.734 1.00 92.25 539 SER A C 1
ATOM 4298 O O . SER A 1 539 ? 17.006 -8.458 -26.429 1.00 92.25 539 SER A O 1
ATOM 4300 N N . PRO A 1 540 ? 14.810 -8.852 -26.781 1.00 93.38 540 PRO A N 1
ATOM 4301 C CA . PRO A 1 540 ? 14.380 -7.533 -26.330 1.00 93.38 540 PRO A CA 1
ATOM 4302 C C . PRO A 1 540 ? 14.686 -7.321 -24.847 1.00 93.38 540 PRO A C 1
ATOM 4304 O O . PRO A 1 540 ? 15.075 -6.227 -24.473 1.00 93.38 540 PRO A O 1
ATOM 4307 N N . ASP A 1 541 ? 14.577 -8.359 -24.018 1.00 94.62 541 ASP A N 1
ATOM 4308 C CA . ASP A 1 541 ? 14.793 -8.250 -22.573 1.00 94.62 541 ASP A CA 1
ATOM 4309 C C . ASP A 1 541 ? 16.249 -7.862 -22.260 1.00 94.62 541 ASP A C 1
ATOM 4311 O O . ASP A 1 541 ? 16.501 -6.938 -21.486 1.00 94.62 541 ASP A O 1
ATOM 4315 N N . GLU A 1 542 ? 17.214 -8.519 -22.916 1.00 94.56 542 GLU A N 1
ATOM 4316 C CA . GLU A 1 542 ? 18.638 -8.169 -22.844 1.00 94.56 542 GLU A CA 1
ATOM 4317 C C . GLU A 1 542 ? 18.899 -6.769 -23.406 1.00 94.56 542 GLU A C 1
ATOM 4319 O O . GLU A 1 542 ? 19.597 -5.970 -22.779 1.00 94.56 542 GLU A O 1
ATOM 4324 N N . ALA A 1 543 ? 18.322 -6.457 -24.572 1.00 94.44 543 ALA A N 1
ATOM 4325 C CA . ALA A 1 543 ? 18.486 -5.153 -25.192 1.00 94.44 543 ALA A CA 1
ATOM 4326 C C . ALA A 1 543 ? 17.962 -4.037 -24.284 1.00 94.44 543 ALA A C 1
ATOM 4328 O O . ALA A 1 543 ? 18.656 -3.043 -24.110 1.00 94.44 543 ALA A O 1
ATOM 4329 N N . PHE A 1 544 ? 16.784 -4.175 -23.678 1.00 94.62 544 PHE A N 1
ATOM 4330 C CA . PHE A 1 544 ? 16.217 -3.163 -22.787 1.00 94.62 544 PHE A CA 1
ATOM 4331 C C . PHE A 1 544 ? 17.017 -3.030 -21.494 1.00 94.62 544 PHE A C 1
ATOM 4333 O O . PHE A 1 544 ? 17.294 -1.912 -21.069 1.00 94.62 544 PHE A O 1
ATOM 4340 N N . GLY A 1 545 ? 17.462 -4.146 -20.910 1.00 92.94 545 GLY A N 1
ATOM 4341 C CA . GLY A 1 545 ? 18.269 -4.125 -19.693 1.00 92.94 545 GLY A CA 1
ATOM 4342 C C . GLY A 1 545 ? 19.644 -3.476 -19.873 1.00 92.94 545 GLY A C 1
ATOM 4343 O O . GLY A 1 545 ? 20.052 -2.703 -19.016 1.00 92.94 545 GLY A O 1
ATOM 4344 N N . PHE A 1 546 ? 20.346 -3.750 -20.979 1.00 91.75 546 PHE A N 1
ATOM 4345 C CA . PHE A 1 546 ? 21.788 -3.464 -21.086 1.00 91.75 546 PHE A CA 1
ATOM 4346 C C . PHE A 1 546 ? 22.209 -2.540 -22.236 1.00 91.75 546 PHE A C 1
ATOM 4348 O O . PHE A 1 546 ? 23.308 -1.987 -22.195 1.00 91.75 546 PHE A O 1
ATOM 4355 N N . VAL A 1 547 ? 21.387 -2.377 -23.277 1.00 91.44 547 VAL A N 1
ATOM 4356 C CA . VAL A 1 547 ? 21.799 -1.697 -24.523 1.00 91.44 547 VAL A CA 1
ATOM 4357 C C . VAL A 1 547 ? 20.963 -0.455 -24.814 1.00 91.44 547 VAL A C 1
ATOM 4359 O O . VAL A 1 547 ? 21.494 0.594 -25.166 1.00 91.44 547 VAL A O 1
ATOM 4362 N N . THR A 1 548 ? 19.648 -0.574 -24.685 1.00 92.38 548 THR A N 1
ATOM 4363 C CA . THR A 1 548 ? 18.678 0.403 -25.171 1.00 92.38 548 THR A CA 1
ATOM 4364 C C . THR A 1 548 ? 18.615 1.565 -24.211 1.00 92.38 548 THR A C 1
ATOM 4366 O O . THR A 1 548 ? 18.105 1.459 -23.096 1.00 92.38 548 THR A O 1
ATOM 4369 N N . LYS A 1 549 ? 19.155 2.687 -24.663 1.00 88.75 549 LYS A N 1
ATOM 4370 C CA . LYS A 1 549 ? 19.168 3.933 -23.919 1.00 88.75 549 LYS A CA 1
ATOM 4371 C C . LYS A 1 549 ? 17.863 4.691 -24.136 1.00 88.75 549 LYS A C 1
ATOM 4373 O O . LYS A 1 549 ? 17.439 4.871 -25.279 1.00 88.75 549 LYS A O 1
ATOM 4378 N N . SER A 1 550 ? 17.280 5.184 -23.044 1.00 89.56 550 SER A N 1
ATOM 4379 C CA . SER A 1 550 ? 16.145 6.108 -23.093 1.00 89.56 550 SER A CA 1
ATOM 4380 C C . SER A 1 550 ? 16.535 7.461 -23.702 1.00 89.56 550 SER A C 1
ATOM 4382 O O . SER A 1 550 ? 17.593 8.014 -23.399 1.00 89.56 550 SER A O 1
ATOM 4384 N N . LEU A 1 551 ? 15.642 8.024 -24.518 1.00 87.44 551 LEU A N 1
ATOM 4385 C CA . LEU A 1 551 ? 15.730 9.388 -25.065 1.00 87.44 551 LEU A CA 1
ATOM 4386 C C . LEU A 1 551 ? 14.817 10.378 -24.326 1.00 87.44 551 LEU A C 1
ATOM 4388 O O . LEU A 1 551 ? 14.533 11.460 -24.840 1.00 87.44 551 LEU A O 1
ATOM 4392 N N . THR A 1 552 ? 14.313 9.984 -23.159 1.00 89.56 552 THR A N 1
ATOM 4393 C CA . THR A 1 552 ? 13.395 10.761 -22.318 1.00 89.56 552 THR A CA 1
ATOM 4394 C C . THR A 1 552 ? 13.738 10.576 -20.840 1.00 89.56 552 THR A C 1
ATOM 4396 O O . THR A 1 552 ? 14.477 9.655 -20.476 1.00 89.56 552 THR A O 1
ATOM 4399 N N . ARG A 1 553 ? 13.120 11.391 -19.977 1.00 90.44 553 ARG A N 1
ATOM 4400 C CA . ARG A 1 553 ? 12.991 11.101 -18.540 1.00 90.44 553 ARG A CA 1
ATOM 4401 C C . ARG A 1 553 ? 12.163 9.839 -18.294 1.00 90.44 553 ARG A C 1
ATOM 4403 O O . ARG A 1 553 ? 11.694 9.175 -19.230 1.00 90.44 553 ARG A O 1
ATOM 4410 N N . THR A 1 554 ? 12.021 9.512 -17.017 1.00 94.56 554 THR A N 1
ATOM 4411 C CA . THR A 1 554 ? 11.063 8.509 -16.572 1.00 94.56 554 THR A CA 1
ATOM 4412 C C . THR A 1 554 ? 9.642 9.055 -16.617 1.00 94.56 554 THR A C 1
ATOM 4414 O O . THR A 1 554 ? 9.428 10.245 -16.390 1.00 94.56 554 THR A O 1
ATOM 4417 N N . ALA A 1 555 ? 8.660 8.183 -16.840 1.00 96.12 555 ALA A N 1
ATOM 4418 C CA . ALA A 1 555 ? 7.252 8.543 -16.734 1.00 96.12 555 ALA A CA 1
ATOM 4419 C C . ALA A 1 555 ? 6.941 9.098 -15.335 1.00 96.12 555 ALA A C 1
ATOM 4421 O O . ALA A 1 555 ? 6.248 10.103 -15.224 1.00 96.12 555 ALA A O 1
ATOM 4422 N N . GLY A 1 556 ? 7.537 8.516 -14.290 1.00 96.62 556 GLY A N 1
ATOM 4423 C CA . GLY A 1 556 ? 7.363 8.946 -12.905 1.00 96.62 556 GLY A CA 1
ATOM 4424 C C . GLY A 1 556 ? 7.924 10.322 -12.556 1.00 96.62 556 GLY A C 1
ATOM 4425 O O . GLY A 1 556 ? 7.604 10.807 -11.481 1.00 96.62 556 GLY A O 1
ATOM 4426 N N . SER A 1 557 ? 8.724 10.950 -13.423 1.00 94.50 557 SER A N 1
ATOM 4427 C CA . SER A 1 557 ? 9.290 12.290 -13.197 1.00 94.50 557 SER A CA 1
ATOM 4428 C C . SER A 1 557 ? 9.047 13.274 -14.346 1.00 94.50 557 SER A C 1
ATOM 4430 O O . SER A 1 557 ? 9.570 14.386 -14.334 1.00 94.50 557 SER A O 1
ATOM 4432 N N . ASP A 1 558 ? 8.251 12.896 -15.353 1.00 92.81 558 ASP A N 1
ATOM 4433 C CA . ASP A 1 558 ? 7.920 13.758 -16.491 1.00 92.81 558 ASP A CA 1
ATOM 4434 C C . ASP A 1 558 ? 6.406 13.969 -16.590 1.00 92.81 558 ASP A C 1
ATOM 4436 O O . ASP A 1 558 ? 5.666 13.130 -17.124 1.00 92.81 558 ASP A O 1
ATOM 4440 N N . SER A 1 559 ? 5.958 15.133 -16.113 1.00 91.50 559 SER A N 1
ATOM 4441 C CA . SER A 1 559 ? 4.556 15.567 -16.117 1.00 91.50 559 SER A CA 1
ATOM 4442 C C . SER A 1 559 ? 3.928 15.638 -17.508 1.00 91.50 559 SER A C 1
ATOM 4444 O O . SER A 1 559 ? 2.703 15.632 -17.639 1.00 91.50 559 SER A O 1
ATOM 4446 N N . ARG A 1 560 ? 4.746 15.667 -18.566 1.00 92.38 560 ARG A N 1
ATOM 4447 C CA . ARG A 1 560 ? 4.289 15.779 -19.957 1.00 92.38 560 ARG A CA 1
ATOM 4448 C C . ARG A 1 560 ? 3.869 14.437 -20.558 1.00 92.38 560 ARG A C 1
ATOM 4450 O O . ARG A 1 560 ? 3.258 14.430 -21.621 1.00 92.38 560 ARG A O 1
ATOM 4457 N N . THR A 1 561 ? 4.176 13.314 -19.904 1.00 92.88 561 THR A N 1
ATOM 4458 C CA . THR A 1 561 ? 3.893 11.970 -20.431 1.00 92.88 561 THR A CA 1
ATOM 4459 C C . THR A 1 561 ? 2.382 11.763 -20.615 1.00 92.88 561 THR A C 1
ATOM 4461 O O . THR A 1 561 ? 1.646 11.724 -19.631 1.00 92.88 561 THR A O 1
ATOM 4464 N N . SER A 1 562 ? 1.909 11.616 -21.862 1.00 89.12 562 SER A N 1
ATOM 4465 C CA . SER A 1 562 ? 0.469 11.689 -22.178 1.00 89.12 562 SER A CA 1
ATOM 4466 C C . SER A 1 562 ? -0.076 10.627 -23.144 1.00 89.12 562 SER A C 1
ATOM 4468 O O . SER A 1 562 ? -1.284 10.447 -23.207 1.00 89.12 562 SER A O 1
ATOM 4470 N N . GLY A 1 563 ? 0.769 9.918 -23.902 1.00 91.88 563 GLY A N 1
ATOM 4471 C CA . GLY A 1 563 ? 0.352 9.000 -24.976 1.00 91.88 563 GLY A CA 1
ATOM 4472 C C . GLY A 1 563 ? -0.670 7.924 -24.566 1.00 91.88 563 GLY A C 1
ATOM 4473 O O . GLY A 1 563 ? -1.883 8.082 -24.716 1.00 91.88 563 GLY A O 1
ATOM 4474 N N . SER A 1 564 ? -0.195 6.776 -24.091 1.00 93.25 564 SER A N 1
ATOM 4475 C CA . SER A 1 564 ? -1.072 5.701 -23.597 1.00 93.25 564 SER A CA 1
ATOM 4476 C C . SER A 1 564 ? -1.597 5.965 -22.171 1.00 93.25 564 SER A C 1
ATOM 4478 O O . SER A 1 564 ? -2.616 5.393 -21.771 1.00 93.25 564 SER A O 1
ATOM 4480 N N . ILE A 1 565 ? -0.962 6.885 -21.437 1.00 94.81 565 ILE A N 1
ATOM 4481 C CA . ILE A 1 565 ? -1.376 7.376 -20.114 1.00 94.81 565 ILE A CA 1
ATOM 4482 C C . ILE A 1 565 ? -2.586 8.309 -20.259 1.00 94.81 565 ILE A C 1
ATOM 4484 O O . ILE A 1 565 ? -2.581 9.227 -21.063 1.00 94.81 565 ILE A O 1
ATOM 4488 N N . LYS A 1 566 ? -3.659 8.075 -19.500 1.00 93.56 566 LYS A N 1
ATOM 4489 C CA . LYS A 1 566 ? -4.927 8.816 -19.639 1.00 93.56 566 LYS A CA 1
ATOM 4490 C C . LYS A 1 566 ? -5.041 10.024 -18.721 1.00 93.56 566 LYS A C 1
ATOM 4492 O O . LYS A 1 566 ? -5.760 10.962 -19.054 1.00 93.56 566 LYS A O 1
ATOM 4497 N N . SER A 1 567 ? -4.375 9.983 -17.577 1.00 94.12 567 SER A N 1
ATOM 4498 C CA . SER A 1 567 ? -4.332 11.073 -16.608 1.00 94.12 567 SER A CA 1
ATOM 4499 C C . SER A 1 567 ? -3.036 11.016 -15.810 1.00 94.12 567 SER A C 1
ATOM 4501 O O . SER A 1 567 ? -2.369 9.981 -15.769 1.00 94.12 567 SER A O 1
ATOM 4503 N N . SER A 1 568 ? -2.703 12.129 -15.168 1.00 95.00 568 SER A N 1
ATOM 4504 C CA . SER A 1 568 ? -1.531 12.251 -14.309 1.00 95.00 568 SER A CA 1
ATOM 4505 C C . SER A 1 568 ? -1.921 12.939 -13.003 1.00 95.00 568 SER A C 1
ATOM 4507 O O . SER A 1 568 ? -2.790 13.811 -12.996 1.00 95.00 568 SER A O 1
ATOM 4509 N N . VAL A 1 569 ? -1.278 12.538 -11.915 1.00 94.88 569 VAL A N 1
ATOM 4510 C CA . VAL A 1 569 ? -1.413 13.072 -10.563 1.00 94.88 569 VAL A CA 1
ATOM 4511 C C . VAL A 1 569 ? -0.027 13.526 -10.128 1.00 94.88 569 VAL A C 1
ATOM 4513 O O . VAL A 1 569 ? 0.900 12.718 -10.079 1.00 94.88 569 VAL A O 1
ATOM 4516 N N . ASN A 1 570 ? 0.112 14.818 -9.839 1.00 93.81 570 ASN A N 1
ATOM 4517 C CA . ASN A 1 570 ? 1.341 15.370 -9.292 1.00 93.81 570 ASN A CA 1
ATOM 4518 C C . ASN A 1 570 ? 1.387 15.098 -7.788 1.00 93.81 570 ASN A C 1
ATOM 4520 O O . ASN A 1 570 ? 0.567 15.617 -7.037 1.00 93.81 570 ASN A O 1
ATOM 4524 N N . MET A 1 571 ? 2.371 14.329 -7.346 1.00 93.38 571 MET A N 1
ATOM 4525 C CA . MET A 1 571 ? 2.542 13.936 -5.946 1.00 93.38 571 MET A CA 1
ATOM 4526 C C . MET A 1 571 ? 3.138 15.066 -5.082 1.00 93.38 571 MET A C 1
ATOM 4528 O O . MET A 1 571 ? 3.319 14.913 -3.875 1.00 93.38 571 MET A O 1
ATOM 4532 N N . ASN A 1 572 ? 3.420 16.223 -5.694 1.00 89.75 572 ASN A N 1
ATOM 4533 C CA . ASN A 1 572 ? 3.723 17.475 -5.006 1.00 89.75 572 ASN A CA 1
ATOM 4534 C C . ASN A 1 572 ? 2.553 18.461 -4.936 1.00 89.75 572 ASN A C 1
ATOM 4536 O O . ASN A 1 572 ? 2.622 19.414 -4.159 1.00 89.75 572 ASN A O 1
ATOM 4540 N N . ASP A 1 573 ? 1.496 18.258 -5.724 1.00 83.31 573 ASP A N 1
ATOM 4541 C CA . ASP A 1 573 ? 0.356 19.173 -5.794 1.00 83.31 573 ASP A CA 1
ATOM 4542 C C . ASP A 1 573 ? -0.910 18.494 -5.275 1.00 83.31 573 ASP A C 1
ATOM 4544 O O . ASP A 1 573 ? -1.714 17.938 -6.023 1.00 83.31 573 ASP A O 1
ATOM 4548 N N . TRP A 1 574 ? -1.088 18.568 -3.959 1.00 74.00 574 TRP A N 1
ATOM 4549 C CA . TRP A 1 574 ? -2.289 18.084 -3.282 1.00 74.00 574 TRP A CA 1
ATOM 4550 C C . TRP A 1 574 ? -3.484 19.055 -3.406 1.00 74.00 574 TRP A C 1
ATOM 4552 O O . TRP A 1 574 ? -4.562 18.772 -2.887 1.00 74.00 574 TRP A O 1
ATOM 4562 N N . GLY A 1 575 ? -3.331 20.191 -4.102 1.00 56.38 575 GLY A N 1
ATOM 4563 C CA . GLY A 1 575 ? -4.373 21.202 -4.289 1.00 56.38 575 GLY A CA 1
ATOM 4564 C C . GLY A 1 575 ? -4.475 22.262 -3.179 1.00 56.38 575 GLY A C 1
ATOM 4565 O O . GLY A 1 575 ? -3.845 22.199 -2.122 1.00 56.38 575 GLY A O 1
ATOM 4566 N N . VAL A 1 576 ? -5.290 23.298 -3.426 1.00 41.91 576 VAL A N 1
ATOM 4567 C CA . VAL A 1 576 ? -5.524 24.408 -2.480 1.00 41.91 576 VAL A CA 1
ATOM 4568 C C . VAL A 1 576 ? -6.375 23.924 -1.305 1.00 41.91 576 VAL A C 1
ATOM 4570 O O . VAL A 1 576 ? -7.535 23.569 -1.490 1.00 41.91 576 VAL A O 1
ATOM 4573 N N . GLY A 1 577 ? -5.818 23.981 -0.092 1.00 48.78 577 GLY A N 1
ATOM 4574 C CA . GLY A 1 577 ? -6.481 23.526 1.136 1.00 48.78 577 GLY A CA 1
ATOM 4575 C C . GLY A 1 577 ? -6.017 22.155 1.632 1.00 48.78 577 GLY A C 1
ATOM 4576 O O . GLY A 1 577 ? -6.448 21.744 2.707 1.00 48.78 577 GLY A O 1
ATOM 4577 N N . ALA A 1 578 ? -5.120 21.484 0.901 1.00 52.44 578 ALA A N 1
ATOM 4578 C CA . ALA A 1 578 ? -4.454 20.283 1.389 1.00 52.44 578 ALA A CA 1
ATOM 4579 C C . ALA A 1 578 ? -3.672 20.578 2.674 1.00 52.44 578 ALA A C 1
ATOM 4581 O O . ALA A 1 578 ? -3.008 21.612 2.797 1.00 52.44 578 ALA A O 1
ATOM 4582 N N . LYS A 1 579 ? -3.759 19.666 3.644 1.00 56.00 579 LYS A N 1
ATOM 4583 C CA . LYS A 1 579 ? -3.159 19.835 4.978 1.00 56.00 579 LYS A CA 1
ATOM 4584 C C . LYS A 1 579 ? -1.652 19.536 4.999 1.00 56.00 579 LYS A C 1
ATOM 4586 O O . LYS A 1 579 ? -1.030 19.684 6.050 1.00 56.00 579 LYS A O 1
ATOM 4591 N N . HIS A 1 580 ? -1.069 19.175 3.850 1.00 61.00 580 HIS A N 1
ATOM 4592 C CA . HIS A 1 580 ? 0.256 18.562 3.739 1.00 61.00 580 HIS A CA 1
ATOM 4593 C C . HIS A 1 580 ? 1.107 19.178 2.630 1.00 61.00 580 HIS A C 1
ATOM 4595 O O . HIS A 1 580 ? 0.603 19.649 1.610 1.00 61.00 580 HIS A O 1
ATOM 4601 N N . TRP A 1 581 ? 2.421 19.162 2.844 1.00 68.56 581 TRP A N 1
ATOM 4602 C CA . TRP A 1 581 ? 3.404 19.507 1.823 1.00 68.56 581 TRP A CA 1
ATOM 4603 C C . TRP A 1 581 ? 3.579 18.286 0.906 1.00 68.56 581 TRP A C 1
ATOM 4605 O O . TRP A 1 581 ? 3.483 17.153 1.370 1.00 68.56 581 TRP A O 1
ATOM 4615 N N . GLY A 1 582 ? 3.787 18.508 -0.392 1.00 83.50 582 GLY A N 1
ATOM 4616 C CA . GLY A 1 582 ? 4.148 17.473 -1.368 1.00 83.50 582 GLY A CA 1
ATOM 4617 C C . GLY A 1 582 ? 5.231 16.494 -0.897 1.00 83.50 582 GLY A C 1
ATOM 4618 O O . GLY A 1 582 ? 5.952 16.768 0.062 1.00 83.50 582 GLY A O 1
ATOM 4619 N N . PHE A 1 583 ? 5.426 15.385 -1.610 1.00 91.94 583 PHE A N 1
ATOM 4620 C CA . PHE A 1 583 ? 6.511 14.437 -1.300 1.00 91.94 583 PHE A CA 1
ATOM 4621 C C . PHE A 1 583 ? 7.936 14.979 -1.530 1.00 91.94 583 PHE A C 1
ATOM 4623 O O . PHE A 1 583 ? 8.929 14.354 -1.141 1.00 91.94 583 PHE A O 1
ATOM 4630 N N . GLY A 1 584 ? 8.054 16.174 -2.105 1.00 91.12 584 GLY A N 1
ATOM 4631 C CA . GLY A 1 584 ? 9.306 16.859 -2.382 1.00 91.12 584 GLY A CA 1
ATOM 4632 C C . GLY A 1 584 ? 10.135 16.060 -3.376 1.00 91.12 584 GLY A C 1
ATOM 4633 O O . GLY A 1 584 ? 9.768 15.963 -4.543 1.00 91.12 584 GLY A O 1
ATOM 4634 N N . VAL A 1 585 ? 11.238 15.494 -2.887 1.00 90.62 585 VAL A N 1
ATOM 4635 C CA . VAL A 1 585 ? 12.193 14.689 -3.668 1.00 90.62 585 VAL A CA 1
ATOM 4636 C C . VAL A 1 585 ? 12.153 13.194 -3.318 1.00 90.62 585 VAL A C 1
ATOM 4638 O O . VAL A 1 585 ? 12.905 12.400 -3.876 1.00 90.62 585 VAL A O 1
ATOM 4641 N N . THR A 1 586 ? 11.298 12.789 -2.374 1.00 91.88 586 THR A N 1
ATOM 4642 C CA . THR A 1 586 ? 11.365 11.467 -1.730 1.00 91.88 586 THR A CA 1
ATOM 4643 C C . THR A 1 586 ? 10.667 10.384 -2.561 1.00 91.88 586 THR A C 1
ATOM 4645 O O . THR A 1 586 ? 9.444 10.301 -2.571 1.00 91.88 586 THR A O 1
ATOM 4648 N N . HIS A 1 587 ? 11.436 9.481 -3.179 1.00 92.06 587 HIS A N 1
ATOM 4649 C CA . HIS A 1 587 ? 10.956 8.447 -4.121 1.00 92.06 587 HIS A CA 1
ATOM 4650 C C . HIS A 1 587 ? 9.930 7.421 -3.589 1.00 92.06 587 HIS A C 1
ATOM 4652 O O . HIS A 1 587 ? 9.350 6.644 -4.349 1.00 92.06 587 HIS A O 1
ATOM 4658 N N . SER A 1 588 ? 9.790 7.274 -2.275 1.00 94.19 588 SER A N 1
ATOM 4659 C CA . SER A 1 588 ? 8.958 6.219 -1.660 1.00 94.19 588 SER A CA 1
ATOM 4660 C C . SER A 1 588 ? 8.237 6.727 -0.416 1.00 94.19 588 SER A C 1
ATOM 4662 O O . SER A 1 588 ? 8.048 5.987 0.556 1.00 94.19 588 SER A O 1
ATOM 4664 N N . ALA A 1 589 ? 7.904 8.019 -0.413 1.00 93.81 589 ALA A N 1
ATOM 4665 C CA . ALA A 1 589 ? 7.228 8.680 0.696 1.00 93.81 589 ALA A CA 1
ATOM 4666 C C . ALA A 1 589 ? 5.927 7.954 1.078 1.00 93.81 589 ALA A C 1
ATOM 4668 O O . ALA A 1 589 ? 5.631 7.807 2.262 1.00 93.81 589 ALA A O 1
ATOM 4669 N N . GLU A 1 590 ? 5.230 7.391 0.089 1.00 94.38 590 GLU A N 1
ATOM 4670 C CA . GLU A 1 590 ? 3.946 6.685 0.193 1.00 94.38 590 GLU A CA 1
ATOM 4671 C C . GLU A 1 590 ? 4.011 5.447 1.083 1.00 94.38 590 GLU A C 1
ATOM 4673 O O . GLU A 1 590 ? 2.966 4.978 1.522 1.00 94.38 590 GLU A O 1
ATOM 4678 N N . TRP A 1 591 ? 5.203 4.900 1.340 1.00 94.94 591 TRP A N 1
ATOM 4679 C CA . TRP A 1 591 ? 5.407 3.767 2.251 1.00 94.94 591 TRP A CA 1
ATOM 4680 C C . TRP A 1 591 ? 6.254 4.130 3.464 1.00 94.94 591 TRP A C 1
ATOM 4682 O O . TRP A 1 591 ? 6.102 3.495 4.507 1.00 94.94 591 TRP A O 1
ATOM 4692 N N . ARG A 1 592 ? 7.135 5.129 3.340 1.00 91.81 592 ARG A N 1
ATOM 4693 C CA . ARG A 1 592 ? 8.059 5.545 4.401 1.00 91.81 592 ARG A CA 1
ATOM 4694 C C . ARG A 1 592 ? 7.383 6.436 5.430 1.00 91.81 592 ARG A C 1
ATOM 4696 O O . ARG A 1 592 ? 7.412 6.114 6.608 1.00 91.81 592 ARG A O 1
ATOM 4703 N N . TRP A 1 593 ? 6.733 7.507 4.995 1.00 93.50 593 TRP A N 1
ATOM 4704 C CA . TRP A 1 593 ? 6.137 8.483 5.905 1.00 93.50 593 TRP A CA 1
ATOM 4705 C C . TRP A 1 593 ? 4.836 7.965 6.495 1.00 93.50 593 TRP A C 1
ATOM 4707 O O . TRP A 1 593 ? 4.206 7.088 5.904 1.00 93.50 593 TRP A O 1
ATOM 4717 N N . SER A 1 594 ? 4.422 8.519 7.630 1.00 93.88 594 SER A N 1
ATOM 4718 C CA . SER A 1 594 ? 3.150 8.209 8.283 1.00 93.88 594 SER A CA 1
ATOM 4719 C C . SER A 1 594 ? 1.923 8.478 7.401 1.00 93.88 594 SER A C 1
ATOM 4721 O O . SER A 1 594 ? 1.970 9.276 6.455 1.00 93.88 594 SER A O 1
ATOM 4723 N N . ASN A 1 595 ? 0.805 7.805 7.695 1.00 94.19 595 ASN A N 1
ATOM 4724 C CA . ASN A 1 595 ? -0.448 7.995 6.962 1.00 94.19 595 ASN A CA 1
ATOM 4725 C C . ASN A 1 595 ? -0.925 9.448 6.989 1.00 94.19 595 ASN A C 1
ATOM 4727 O O . ASN A 1 595 ? -1.414 9.932 5.977 1.00 94.19 595 ASN A O 1
ATOM 4731 N N . GLN A 1 596 ? -0.677 10.196 8.068 1.00 92.50 596 GLN A N 1
ATOM 4732 C CA . GLN A 1 596 ? -1.028 11.616 8.109 1.00 92.50 596 GLN A CA 1
ATOM 4733 C C . GLN A 1 596 ? -0.301 12.391 7.011 1.00 92.50 596 GLN A C 1
ATOM 4735 O O . GLN A 1 596 ? -0.903 13.247 6.396 1.00 92.50 596 GLN A O 1
ATOM 4740 N N . SER A 1 597 ? 0.949 12.059 6.687 1.00 91.44 597 SER A N 1
ATOM 4741 C CA . SER A 1 597 ? 1.685 12.722 5.600 1.00 91.44 597 SER A CA 1
ATOM 4742 C C . SER A 1 597 ? 1.286 12.244 4.198 1.00 91.44 597 SER A C 1
ATOM 4744 O O . SER A 1 597 ? 1.717 12.835 3.209 1.00 91.44 597 SER A O 1
ATOM 4746 N N . THR A 1 598 ? 0.547 11.136 4.084 1.00 93.62 598 THR A N 1
ATOM 4747 C CA . THR A 1 598 ? 0.351 10.418 2.811 1.00 93.62 598 THR A CA 1
ATOM 4748 C C . THR A 1 598 ? -1.106 10.095 2.489 1.00 93.62 598 THR A C 1
ATOM 4750 O O . THR A 1 598 ? -1.367 9.590 1.401 1.00 93.62 598 THR A O 1
ATOM 4753 N N . SER A 1 599 ? -2.064 10.408 3.363 1.00 92.38 599 SER A N 1
ATOM 4754 C CA . SER A 1 599 ? -3.482 10.060 3.203 1.00 92.38 599 SER A CA 1
ATOM 4755 C C . SER A 1 599 ? -4.032 10.524 1.857 1.00 92.38 599 SER A C 1
ATOM 4757 O O . SER A 1 599 ? -4.540 9.704 1.105 1.00 92.38 599 SER A O 1
ATOM 4759 N N . HIS A 1 600 ? -3.766 11.773 1.461 1.00 90.94 600 HIS A N 1
ATOM 4760 C CA . HIS A 1 600 ? -4.178 12.315 0.161 1.00 90.94 600 HIS A CA 1
ATOM 4761 C C . HIS A 1 600 ? -3.702 11.495 -1.049 1.00 90.94 600 HIS A C 1
ATOM 4763 O O . HIS A 1 600 ? -4.418 11.399 -2.048 1.00 90.94 600 HIS A O 1
ATOM 4769 N N . PHE A 1 601 ? -2.512 10.887 -0.984 1.00 94.81 601 PHE A N 1
ATOM 4770 C CA . PHE A 1 601 ? -2.061 9.969 -2.030 1.00 94.81 601 PHE A CA 1
ATOM 4771 C C . PHE A 1 601 ? -2.963 8.738 -2.096 1.00 94.81 601 PHE A C 1
ATOM 4773 O O . PHE A 1 601 ? -3.375 8.346 -3.187 1.00 94.81 601 PHE A O 1
ATOM 4780 N N . TRP A 1 602 ? -3.275 8.142 -0.946 1.00 95.62 602 TRP A N 1
ATOM 4781 C CA . TRP A 1 602 ? -4.095 6.936 -0.854 1.00 95.62 602 TRP A CA 1
ATOM 4782 C C . TRP A 1 602 ? -5.558 7.204 -1.210 1.00 95.62 602 TRP A C 1
ATOM 4784 O O . TRP A 1 602 ? -6.124 6.409 -1.961 1.00 95.62 602 TRP A O 1
ATOM 4794 N N . ASP A 1 603 ? -6.124 8.344 -0.799 1.00 94.12 603 ASP A N 1
ATOM 4795 C CA . ASP A 1 603 ? -7.441 8.824 -1.242 1.00 94.12 603 ASP A CA 1
ATOM 4796 C C . ASP A 1 603 ? -7.468 8.866 -2.774 1.00 94.12 603 ASP A C 1
ATOM 4798 O O . ASP A 1 603 ? -8.290 8.226 -3.439 1.00 94.12 603 ASP A O 1
ATOM 4802 N N . ARG A 1 604 ? -6.488 9.568 -3.362 1.00 94.44 604 ARG A N 1
ATOM 4803 C CA . ARG A 1 604 ? -6.425 9.771 -4.806 1.00 94.44 604 ARG A CA 1
ATOM 4804 C C . ARG A 1 604 ? -6.175 8.472 -5.565 1.00 94.44 604 ARG A C 1
ATOM 4806 O O . ARG A 1 604 ? -6.712 8.280 -6.659 1.00 94.44 604 ARG A O 1
ATOM 4813 N N . LEU A 1 605 ? -5.370 7.575 -5.004 1.00 97.25 605 LEU A N 1
ATOM 4814 C CA . LEU A 1 605 ? -5.130 6.246 -5.552 1.00 97.25 605 LEU A CA 1
ATOM 4815 C C . LEU A 1 605 ? -6.432 5.437 -5.580 1.00 97.25 605 LEU A C 1
ATOM 4817 O O . LEU A 1 605 ? -6.770 4.872 -6.622 1.00 97.25 605 LEU A O 1
ATOM 4821 N N . CYS A 1 606 ? -7.182 5.417 -4.476 1.00 97.00 606 CYS A N 1
ATOM 4822 C CA . CYS A 1 606 ? -8.474 4.744 -4.374 1.00 97.00 606 CYS A CA 1
ATOM 4823 C C . CYS A 1 606 ? -9.494 5.288 -5.381 1.00 97.00 606 CYS A C 1
ATOM 4825 O O . CYS A 1 606 ? -10.178 4.494 -6.036 1.00 97.00 606 CYS A O 1
ATOM 4827 N N . GLU A 1 607 ? -9.554 6.610 -5.559 1.00 95.62 607 GLU A N 1
ATOM 4828 C CA . GLU A 1 607 ? -10.403 7.269 -6.556 1.00 95.62 607 GLU A CA 1
ATOM 4829 C C . GLU A 1 607 ? -10.036 6.869 -7.992 1.00 95.62 607 GLU A C 1
ATOM 4831 O O . GLU A 1 607 ? -10.884 6.403 -8.756 1.00 95.62 607 GLU A O 1
ATOM 4836 N N . GLU A 1 608 ? -8.768 7.034 -8.383 1.00 95.69 608 GLU A N 1
ATOM 4837 C CA . GLU A 1 608 ? -8.320 6.784 -9.760 1.00 95.69 608 GLU A CA 1
ATOM 4838 C C . GLU A 1 608 ? -8.414 5.304 -10.140 1.00 95.69 608 GLU A C 1
ATOM 4840 O O . GLU A 1 608 ? -8.675 4.969 -11.304 1.00 95.69 608 GLU A O 1
ATOM 4845 N N . LEU A 1 609 ? -8.242 4.415 -9.160 1.00 96.88 609 LEU A N 1
ATOM 4846 C CA . LEU A 1 609 ? -8.352 2.970 -9.321 1.00 96.88 609 LEU A CA 1
ATOM 4847 C C . LEU A 1 609 ? -9.765 2.418 -9.073 1.00 96.88 609 LEU A C 1
ATOM 4849 O O . LEU A 1 609 ? -9.958 1.215 -9.272 1.00 96.88 609 LEU A O 1
ATOM 4853 N N . GLU A 1 610 ? -10.735 3.262 -8.699 1.00 95.69 610 GLU A N 1
ATOM 4854 C CA . GLU A 1 610 ? -12.115 2.880 -8.345 1.00 95.69 610 GLU A CA 1
ATOM 4855 C C . GLU A 1 610 ? -12.167 1.705 -7.353 1.00 95.69 610 GLU A C 1
ATOM 4857 O O . GLU A 1 610 ? -12.934 0.745 -7.504 1.00 95.69 610 GLU A O 1
ATOM 4862 N N . LEU A 1 611 ? -11.290 1.755 -6.347 1.00 95.62 611 LEU A N 1
ATOM 4863 C CA . LEU A 1 611 ? -11.178 0.706 -5.331 1.00 95.62 611 LEU A CA 1
ATOM 4864 C C . LEU A 1 611 ? -12.315 0.759 -4.314 1.00 95.62 611 LEU A C 1
ATOM 4866 O O . LEU A 1 611 ? -12.637 -0.260 -3.705 1.00 95.62 611 LEU A O 1
ATOM 4870 N N . ILE A 1 612 ? -12.926 1.930 -4.175 1.00 91.25 612 ILE A N 1
ATOM 4871 C CA . ILE A 1 612 ? -13.965 2.234 -3.201 1.00 91.25 612 ILE A CA 1
ATOM 4872 C C . ILE A 1 612 ? -15.154 2.794 -3.973 1.00 91.25 612 ILE A C 1
ATOM 4874 O O . ILE A 1 612 ? -14.987 3.500 -4.973 1.00 91.25 612 ILE A O 1
ATOM 4878 N N . ARG A 1 613 ? -16.371 2.424 -3.572 1.00 70.44 613 ARG A N 1
ATOM 4879 C CA . ARG A 1 613 ? -17.571 2.999 -4.181 1.00 70.44 613 ARG A CA 1
ATOM 4880 C C . ARG A 1 613 ? -17.677 4.443 -3.708 1.00 70.44 613 ARG A C 1
ATOM 4882 O O . ARG A 1 613 ? -17.744 4.674 -2.509 1.00 70.44 613 ARG A O 1
ATOM 4889 N N . GLN A 1 614 ? -17.697 5.390 -4.642 1.00 55.38 614 GLN A N 1
ATOM 4890 C CA . GLN A 1 614 ? -18.065 6.766 -4.317 1.00 55.38 614 GLN A CA 1
ATOM 4891 C C . GLN A 1 614 ? -19.488 6.743 -3.747 1.00 55.38 614 GLN A C 1
ATOM 4893 O O . GLN A 1 614 ? -20.386 6.197 -4.399 1.00 55.38 614 GLN A O 1
ATOM 4898 N N . GLN A 1 615 ? -19.643 7.237 -2.517 1.00 45.72 615 GLN A N 1
ATOM 4899 C CA . GLN A 1 615 ? -20.934 7.361 -1.840 1.00 45.72 615 GLN A CA 1
ATOM 4900 C C . GLN A 1 615 ? -21.827 8.405 -2.511 1.00 45.72 615 GLN A C 1
ATOM 4902 O O . GLN A 1 615 ? -21.294 9.441 -2.979 1.00 45.72 615 GLN A O 1
#

Sequence (615 aa):
EATKVTLGDPEVVKLTVRAGENVSETGVVLDPLEANEGTFENERRYDVDLLPVNISVDADRNGEIEPGSDTTSEATPFRFWVNNDQDDVEVDEPSVITTPDHSDAQIATKRDLEDFTRIRLSVGFPLDQLKGGDWKVGLRFKVAGGQSPSIRVWPNESETGEDSYLDEHPAAGRQIAKQCFGSTNVGTVFIPSSYWQDRDDTEAHLIFEGISKGTGELALILQNGSEGPEIVGPVVHLKLLDVREMFKRARIVNEADEIPNPWIDARPPAQSWVWDPWNWEYDEDPEAEETTAIFVHGWRLTYATYLTWAQTSYKRLWHQGFRGKFYTFRWATFSGDNNGLPDDWDIELEGTDFPPGGTTYNPSEYRAWLCGPALASWVNSLPNAGRRSLFAHSMGNVISGSALRNGMSVQRYALCNAAMASMAYDSGAHMRIDPDTGEPWNRIWGSQFLHETPDTNPSADIRNSFGLEGKFDIGTNLRMINFYLEDDEALDSWVNNNRFLKPEFGRGYYYQENSVDPDYPDPLYHYISDTNVYRGVHSPDEAFGFVTKSLTRTAGSDSRTSGSIKSSVNMNDWGVGAKHWGFGVTHSAEWRWSNQSTSHFWDRLCEELELIRQQ

Radius of gyration: 31.4 Å; chains: 1; bounding box: 93×46×100 Å

pLDDT: mean 85.62, std 16.29, range [33.31, 98.88]

Organism: NCBI:txid595692